Protein AF-0000000080301171 (afdb_homodimer)

Radius of gyration: 23.46 Å; Cα contacts (8 Å, |Δi|>4): 534; chains: 2; bounding box: 51×68×55 Å

Organism: Piscinibacter sakaiensis (NCBI:txid1547922)

pLDDT: mean 88.91, std 13.83, range [28.62, 98.81]

InterPro domains:
  IPR000524 Transcription regulator HTH, GntR [PF00392] (9-70)
  IPR000524 Transcription regulator HTH, GntR [PS50949] (6-73)
  IPR000524 Transcription regulator HTH, GntR [SM00345] (12-70)
  IPR000524 Transcription regulator HTH, GntR [cd07377] (7-71)
  IPR008920 Transcription regulator FadR/GntR, C-terminal [G3DSA:1.20.120.530] (74-222)
  IPR008920 Transcription regulator FadR/GntR, C-terminal [SSF48008] (76-217)
  IPR011711 GntR, C-terminal [PF07729] (80-209)
  IPR011711 GntR, C-terminal [SM00895] (80-210)
  IPR036388 Winged helix-like DNA-binding domain superfamily [G3DSA:1.10.10.10] (7-71)
  IPR036390 Winged helix DNA-binding domain superfamily [SSF46785] (4-74)

Solvent-accessible surface area (backbone atoms only — not comparable to full-atom values): 24210 Å² total; per-residue (Å²): 130,77,77,72,73,70,57,68,34,54,53,47,29,53,53,51,49,49,34,50,52,72,48,75,48,49,66,53,36,75,52,53,62,75,62,44,25,69,75,67,72,44,58,64,58,39,45,52,39,24,48,51,53,35,29,73,45,58,55,23,40,77,38,95,87,75,41,37,24,31,37,66,75,37,57,67,54,50,50,49,46,45,52,50,42,52,67,50,48,39,59,30,34,44,44,7,50,72,61,42,52,70,68,48,52,50,46,31,52,53,30,42,50,56,33,52,54,52,56,72,67,53,66,60,52,69,45,66,73,44,72,68,53,52,52,32,52,49,45,29,57,48,35,52,36,60,48,29,84,49,64,65,60,51,51,52,44,52,30,44,49,54,53,48,45,37,45,52,47,52,22,29,69,52,47,84,66,70,66,71,90,70,64,60,68,56,54,32,50,52,28,44,76,67,56,34,46,70,60,21,38,51,46,48,48,48,53,54,51,46,51,53,52,50,31,51,51,27,26,61,72,70,66,57,59,83,117,130,80,78,74,73,70,57,68,34,54,54,46,27,53,52,51,50,49,33,50,53,73,50,76,49,48,67,54,37,75,52,54,62,75,62,45,26,70,75,68,72,46,60,66,58,40,46,51,41,23,49,52,53,33,29,72,46,57,56,24,41,75,40,96,88,76,42,37,25,31,37,66,78,37,59,68,55,50,50,50,46,47,52,51,42,54,66,49,46,38,58,30,34,43,44,7,49,75,61,42,52,70,68,47,53,50,46,31,53,52,29,42,50,56,34,51,57,54,57,70,68,52,67,64,53,68,47,66,75,44,72,68,54,51,53,33,52,50,45,29,58,48,36,53,36,58,47,29,83,50,65,65,59,53,50,52,44,51,32,44,50,53,50,49,44,36,46,50,47,53,20,29,73,52,48,84,65,70,68,73,91,70,64,58,68,56,54,32,50,52,27,45,76,68,56,34,46,71,60,22,38,52,47,49,49,50,54,54,50,48,51,53,53,49,33,51,52,28,26,61,72,69,66,58,56,82,116

Structure (mmCIF, N/CA/C/O backbone):
data_AF-0000000080301171-model_v1
#
loop_
_entity.id
_entity.type
_entity.pdbx_description
1 polymer 'Transcriptional regulator, GntR family'
#
loop_
_atom_site.group_PDB
_atom_site.id
_atom_site.type_symbol
_atom_site.label_atom_id
_atom_site.label_alt_id
_atom_site.label_comp_id
_atom_site.label_asym_id
_atom_site.label_entity_id
_atom_site.label_seq_id
_atom_site.pdbx_PDB_ins_code
_atom_site.Cartn_x
_atom_site.Cartn_y
_atom_site.Cartn_z
_atom_site.occupancy
_atom_site.B_iso_or_equiv
_atom_site.auth_seq_id
_atom_site.auth_comp_id
_atom_site.auth_asym_id
_atom_site.auth_atom_id
_atom_site.pdbx_PDB_model_num
ATOM 1 N N . MET A 1 1 ? 23.609 -0.825 -29.547 1 28.62 1 MET A N 1
ATOM 2 C CA . MET A 1 1 ? 24.234 -0.741 -28.234 1 28.62 1 MET A CA 1
ATOM 3 C C . MET A 1 1 ? 23.453 -1.576 -27.219 1 28.62 1 MET A C 1
ATOM 5 O O . MET A 1 1 ? 22.219 -1.608 -27.234 1 28.62 1 MET A O 1
ATOM 9 N N . PRO A 1 2 ? 23.891 -2.633 -26.562 1 32.28 2 PRO A N 1
ATOM 10 C CA . PRO A 1 2 ? 23.109 -3.527 -25.703 1 32.28 2 PRO A CA 1
ATOM 11 C C . PRO A 1 2 ? 22.344 -2.781 -24.625 1 32.28 2 PRO A C 1
ATOM 13 O O . PRO A 1 2 ? 22.719 -1.669 -24.25 1 32.28 2 PRO A O 1
ATOM 16 N N . ASP A 1 3 ? 21.125 -3.01 -24.422 1 37.62 3 ASP A N 1
ATOM 17 C CA . ASP A 1 3 ? 20.281 -2.398 -23.391 1 37.62 3 ASP A CA 1
ATOM 18 C C . ASP A 1 3 ? 21.016 -2.352 -22.062 1 37.62 3 ASP A C 1
ATOM 20 O O . ASP A 1 3 ? 21.562 -3.361 -21.609 1 37.62 3 ASP A O 1
ATOM 24 N N . PRO A 1 4 ? 21.594 -1.276 -21.656 1 45.38 4 PRO A N 1
ATOM 25 C CA . PRO A 1 4 ? 22.438 -1.215 -20.453 1 45.38 4 PRO A CA 1
ATOM 26 C C . PRO A 1 4 ? 21.875 -2.059 -19.312 1 45.38 4 PRO A C 1
ATOM 28 O O . PRO A 1 4 ? 20.672 -2.301 -19.25 1 45.38 4 PRO A O 1
ATOM 31 N N . ALA A 1 5 ? 22.609 -2.932 -18.812 1 46.84 5 ALA A N 1
ATOM 32 C CA . ALA A 1 5 ? 22.328 -3.838 -17.703 1 46.84 5 ALA A CA 1
ATOM 33 C C . ALA A 1 5 ? 21.547 -3.129 -16.609 1 46.84 5 ALA A C 1
ATOM 35 O O . ALA A 1 5 ? 21.828 -1.97 -16.281 1 46.84 5 ALA A O 1
ATOM 36 N N . PRO A 1 6 ? 20.328 -3.625 -16.344 1 57.84 6 PRO A N 1
ATOM 37 C CA . PRO A 1 6 ? 19.625 -2.975 -15.242 1 57.84 6 PRO A CA 1
ATOM 38 C C . PRO A 1 6 ? 20.547 -2.645 -14.07 1 57.84 6 PRO A C 1
ATOM 40 O O . PRO A 1 6 ? 21.531 -3.348 -13.844 1 57.84 6 PRO A O 1
ATOM 43 N N . PRO A 1 7 ? 20.266 -1.512 -13.469 1 67.06 7 PRO A N 1
ATOM 44 C CA . PRO A 1 7 ? 21.031 -1.143 -12.281 1 67.06 7 PRO A CA 1
ATOM 45 C C . PRO A 1 7 ? 21.156 -2.285 -11.281 1 67.06 7 PRO A C 1
ATOM 47 O O . PRO A 1 7 ? 20.266 -3.145 -11.203 1 67.06 7 PRO A O 1
ATOM 50 N N . LEU A 1 8 ? 22.266 -2.613 -10.844 1 78.44 8 LEU A N 1
ATOM 51 C CA . LEU A 1 8 ? 22.625 -3.652 -9.883 1 78.44 8 LEU A CA 1
ATOM 52 C C . LEU A 1 8 ? 21.531 -3.838 -8.852 1 78.44 8 LEU A C 1
ATOM 54 O O . LEU A 1 8 ? 21.234 -4.965 -8.438 1 78.44 8 LEU A O 1
ATOM 58 N N . VAL A 1 9 ? 20.797 -2.824 -8.555 1 81.19 9 VAL A N 1
ATOM 59 C CA . VAL A 1 9 ? 19.734 -2.873 -7.566 1 81.19 9 VAL A CA 1
ATOM 60 C C . VAL A 1 9 ? 18.562 -3.682 -8.117 1 81.19 9 VAL A C 1
ATOM 62 O O . VAL A 1 9 ? 17.969 -4.488 -7.402 1 81.19 9 VAL A O 1
ATOM 65 N N . ASP A 1 10 ? 18.328 -3.525 -9.367 1 85.38 10 ASP A N 1
ATOM 66 C CA . ASP A 1 10 ? 17.203 -4.223 -9.977 1 85.38 10 ASP A CA 1
ATOM 67 C C . ASP A 1 10 ? 17.469 -5.723 -10.07 1 85.38 10 ASP A C 1
ATOM 69 O O . ASP A 1 10 ? 16.578 -6.539 -9.852 1 85.38 10 ASP A O 1
ATOM 73 N N . GLN A 1 11 ? 18.625 -6.039 -10.336 1 87.25 11 GLN A N 1
ATOM 74 C CA . GLN A 1 11 ? 19 -7.449 -10.398 1 87.25 11 GLN A CA 1
ATOM 75 C C . GLN A 1 11 ? 18.922 -8.109 -9.023 1 87.25 11 GLN A C 1
ATOM 77 O O . GLN A 1 11 ? 18.344 -9.195 -8.891 1 87.25 11 GLN A O 1
ATOM 82 N N . ALA A 1 12 ? 19.516 -7.434 -8.086 1 90.12 12 ALA A N 1
ATOM 83 C CA . ALA A 1 12 ? 19.453 -7.945 -6.715 1 90.12 12 ALA A CA 1
ATOM 84 C C . ALA A 1 12 ? 18 -8.086 -6.254 1 90.12 12 ALA A C 1
ATOM 86 O O . ALA A 1 12 ? 17.641 -9.102 -5.656 1 90.12 12 ALA A O 1
ATOM 87 N N . PHE A 1 13 ? 17.234 -7.094 -6.625 1 91.88 13 PHE A N 1
ATOM 88 C CA . PHE A 1 13 ? 15.828 -7.094 -6.238 1 91.88 13 PHE A CA 1
ATOM 89 C C . PHE A 1 13 ? 15.094 -8.281 -6.859 1 91.88 13 PHE A C 1
ATOM 91 O O . PHE A 1 13 ? 14.414 -9.031 -6.16 1 91.88 13 PHE A O 1
ATOM 98 N N . GLN A 1 14 ? 15.289 -8.469 -8.109 1 92.5 14 GLN A N 1
ATOM 99 C CA . GLN A 1 14 ? 14.578 -9.531 -8.828 1 92.5 14 GLN A CA 1
ATOM 100 C C . GLN A 1 14 ? 14.977 -10.906 -8.305 1 92.5 14 GLN A C 1
ATOM 102 O O . GLN A 1 14 ? 14.125 -11.766 -8.102 1 92.5 14 GLN A O 1
ATOM 107 N N . ARG A 1 15 ? 16.188 -11.117 -8.062 1 93.19 15 ARG A N 1
ATOM 108 C CA . ARG A 1 15 ? 16.672 -12.414 -7.586 1 93.19 15 ARG A CA 1
ATOM 109 C C . ARG A 1 15 ? 16.219 -12.68 -6.156 1 93.19 15 ARG A C 1
ATOM 111 O O . ARG A 1 15 ? 15.742 -13.773 -5.844 1 93.19 15 ARG A O 1
ATOM 118 N N . LEU A 1 16 ? 16.359 -11.656 -5.312 1 94.31 16 LEU A N 1
ATOM 119 C CA . LEU A 1 16 ? 15.914 -11.773 -3.926 1 94.31 16 LEU A CA 1
ATOM 120 C C . LEU A 1 16 ? 14.414 -12.039 -3.857 1 94.31 16 LEU A C 1
ATOM 122 O O . LEU A 1 16 ? 13.969 -12.906 -3.1 1 94.31 16 LEU A O 1
ATOM 126 N N . ARG A 1 17 ? 13.727 -11.305 -4.629 1 94.44 17 ARG A N 1
ATOM 127 C CA . ARG A 1 17 ? 12.281 -11.469 -4.684 1 94.44 17 ARG A CA 1
ATOM 128 C C . ARG A 1 17 ? 11.906 -12.891 -5.082 1 94.44 17 ARG A C 1
ATOM 130 O O . ARG A 1 17 ? 11.055 -13.516 -4.445 1 94.44 17 ARG A O 1
ATOM 137 N N . HIS A 1 18 ? 12.531 -13.359 -6.117 1 92.69 18 HIS A N 1
ATOM 138 C CA . HIS A 1 18 ? 12.305 -14.719 -6.578 1 92.69 18 HIS A CA 1
ATOM 139 C C . HIS A 1 18 ? 12.594 -15.734 -5.473 1 92.69 18 HIS A C 1
ATOM 141 O O . HIS A 1 18 ? 11.789 -16.625 -5.219 1 92.69 18 HIS A O 1
ATOM 147 N N . ASP A 1 19 ? 13.68 -15.562 -4.793 1 93.25 19 ASP A N 1
ATOM 148 C CA . ASP A 1 19 ? 14.102 -16.5 -3.77 1 93.25 19 ASP A CA 1
ATOM 149 C C . ASP A 1 19 ? 13.148 -16.484 -2.576 1 93.25 19 ASP A C 1
ATOM 151 O O . ASP A 1 19 ? 12.867 -17.531 -1.977 1 93.25 19 ASP A O 1
ATOM 155 N N . VAL A 1 20 ? 12.617 -15.328 -2.268 1 93.38 20 VAL A N 1
ATOM 156 C CA . VAL A 1 20 ? 11.664 -15.203 -1.166 1 93.38 20 VAL A CA 1
ATOM 157 C C . VAL A 1 20 ? 10.328 -15.82 -1.568 1 93.38 20 VAL A C 1
ATOM 159 O O . VAL A 1 20 ? 9.742 -16.594 -0.805 1 93.38 20 VAL A O 1
ATOM 162 N N . LEU A 1 21 ? 9.914 -15.633 -2.797 1 91.69 21 LEU A N 1
ATOM 163 C CA . LEU A 1 21 ? 8.625 -16.109 -3.285 1 91.69 21 LEU A CA 1
ATOM 164 C C . LEU A 1 21 ? 8.617 -17.625 -3.422 1 91.69 21 LEU A C 1
ATOM 166 O O . LEU A 1 21 ? 7.602 -18.266 -3.166 1 91.69 21 LEU A O 1
ATOM 170 N N . THR A 1 22 ? 9.75 -18.156 -3.787 1 88.88 22 THR A N 1
ATOM 171 C CA . THR A 1 22 ? 9.82 -19.594 -4.066 1 88.88 22 THR A CA 1
ATOM 172 C C . THR A 1 22 ? 10.172 -20.375 -2.803 1 88.88 22 THR A C 1
ATOM 174 O O . THR A 1 22 ? 10.195 -21.609 -2.814 1 88.88 22 THR A O 1
ATOM 177 N N . GLY A 1 23 ? 10.562 -19.688 -1.728 1 88.62 23 GLY A N 1
ATOM 178 C CA . GLY A 1 23 ? 10.797 -20.344 -0.45 1 88.62 23 GLY A CA 1
ATOM 179 C C . GLY A 1 23 ? 12.25 -20.734 -0.24 1 88.62 23 GLY A C 1
ATOM 180 O O . GLY A 1 23 ? 12.57 -21.5 0.675 1 88.62 23 GLY A O 1
ATOM 181 N N . ARG A 1 24 ? 13.094 -20.234 -1.118 1 90.06 24 ARG A N 1
ATOM 182 C CA . ARG A 1 24 ? 14.516 -20.5 -0.889 1 90.06 24 ARG A CA 1
ATOM 183 C C . ARG A 1 24 ? 14.953 -19.938 0.461 1 90.06 24 ARG A C 1
ATOM 185 O O . ARG A 1 24 ? 15.82 -20.531 1.123 1 90.06 24 ARG A O 1
ATOM 192 N N . HIS A 1 25 ? 14.469 -18.781 0.826 1 93.56 25 HIS A N 1
ATOM 193 C CA . HIS A 1 25 ? 14.586 -18.25 2.182 1 93.56 25 HIS A CA 1
ATOM 194 C C . HIS A 1 25 ? 13.344 -18.562 3.006 1 93.56 25 HIS A C 1
ATOM 196 O O . HIS A 1 25 ? 12.234 -18.188 2.627 1 93.56 25 HIS A O 1
ATOM 202 N N . ALA A 1 26 ? 13.508 -19.234 4.094 1 91.81 26 ALA A N 1
ATOM 203 C CA . ALA A 1 26 ? 12.383 -19.719 4.895 1 91.81 26 ALA A CA 1
ATOM 204 C C . ALA A 1 26 ? 11.609 -18.547 5.512 1 91.81 26 ALA A C 1
ATOM 206 O O . ALA A 1 26 ? 12.203 -17.531 5.883 1 91.81 26 ALA A O 1
ATOM 207 N N . PRO A 1 27 ? 10.32 -18.766 5.672 1 92.56 27 PRO A N 1
ATOM 208 C CA . PRO A 1 27 ? 9.547 -17.75 6.375 1 92.56 27 PRO A CA 1
ATOM 209 C C . PRO A 1 27 ? 10.109 -17.422 7.758 1 92.56 27 PRO A C 1
ATOM 211 O O . PRO A 1 27 ? 10.461 -18.344 8.516 1 92.56 27 PRO A O 1
ATOM 214 N N . GLY A 1 28 ? 10.281 -16.172 8.016 1 92.75 28 GLY A N 1
ATOM 215 C CA . GLY A 1 28 ? 10.742 -15.727 9.32 1 92.75 28 GLY A CA 1
ATOM 216 C C . GLY A 1 28 ? 12.258 -15.703 9.438 1 92.75 28 GLY A C 1
ATOM 217 O O . GLY A 1 28 ? 12.805 -15.156 10.398 1 92.75 28 GLY A O 1
ATOM 218 N N . SER A 1 29 ? 12.984 -16.234 8.469 1 94.06 29 SER A N 1
ATOM 219 C CA . SER A 1 29 ? 14.438 -16.328 8.555 1 94.06 29 SER A CA 1
ATOM 220 C C . SER A 1 29 ? 15.094 -14.961 8.398 1 94.06 29 SER A C 1
ATOM 222 O O . SER A 1 29 ? 14.578 -14.102 7.684 1 94.06 29 SER A O 1
ATOM 224 N N . LYS A 1 30 ? 16.219 -14.812 9.008 1 94.62 30 LYS A N 1
ATOM 225 C CA . LYS A 1 30 ? 16.984 -13.578 8.922 1 94.62 30 LYS A CA 1
ATOM 226 C C . LYS A 1 30 ? 17.703 -13.469 7.578 1 94.62 30 LYS A C 1
ATOM 228 O O . LYS A 1 30 ? 18.25 -14.453 7.086 1 94.62 30 LYS A O 1
ATOM 233 N N . LEU A 1 31 ? 17.609 -12.312 7.004 1 95.38 31 LEU A N 1
ATOM 234 C CA . LEU A 1 31 ? 18.359 -12 5.793 1 95.38 31 LEU A CA 1
ATOM 235 C C . LEU A 1 31 ? 19.562 -11.117 6.113 1 95.38 31 LEU A C 1
ATOM 237 O O . LEU A 1 31 ? 19.469 -9.891 6.035 1 95.38 31 LEU A O 1
ATOM 241 N N . LYS A 1 32 ? 20.688 -11.773 6.465 1 93.38 32 LYS A N 1
ATOM 242 C CA . LYS A 1 32 ? 21.906 -11.047 6.816 1 93.38 32 LYS A CA 1
ATOM 243 C C . LYS A 1 32 ? 22.578 -10.469 5.574 1 93.38 32 LYS A C 1
ATOM 245 O O . LYS A 1 32 ? 23.016 -11.219 4.691 1 93.38 32 LYS A O 1
ATOM 250 N N . VAL A 1 33 ? 22.688 -9.211 5.547 1 91.06 33 VAL A N 1
ATOM 251 C CA . VAL A 1 33 ? 23.188 -8.508 4.367 1 91.06 33 VAL A CA 1
ATOM 252 C C . VAL A 1 33 ? 24.562 -9.031 4 1 91.06 33 VAL A C 1
ATOM 254 O O . VAL A 1 33 ? 24.875 -9.234 2.822 1 91.06 33 VAL A O 1
ATOM 257 N N . ASP A 1 34 ? 25.391 -9.297 4.977 1 91.38 34 ASP A N 1
ATOM 258 C CA . ASP A 1 34 ? 26.75 -9.781 4.73 1 91.38 34 ASP A CA 1
ATOM 259 C C . ASP A 1 34 ? 26.719 -11.125 4.012 1 91.38 34 ASP A C 1
ATOM 261 O O . ASP A 1 34 ? 27.484 -11.344 3.068 1 91.38 34 ASP A O 1
ATOM 265 N N . GLU A 1 35 ? 25.906 -11.992 4.395 1 93.12 35 GLU A N 1
ATOM 266 C CA . GLU A 1 35 ? 25.781 -13.305 3.77 1 93.12 35 GLU A CA 1
ATOM 267 C C . GLU A 1 35 ? 25.188 -13.188 2.367 1 93.12 35 GLU A C 1
ATOM 269 O O . GLU A 1 35 ? 25.547 -13.953 1.469 1 93.12 35 GLU A O 1
ATOM 274 N N . LEU A 1 36 ? 24.297 -12.289 2.221 1 94.19 36 LEU A N 1
ATOM 275 C CA . LEU A 1 36 ? 23.625 -12.117 0.939 1 94.19 36 LEU A CA 1
ATOM 276 C C . LEU A 1 36 ? 24.578 -11.555 -0.108 1 94.19 36 LEU A C 1
ATOM 278 O O . LEU A 1 36 ? 24.406 -11.805 -1.305 1 94.19 36 LEU A O 1
ATOM 282 N N . GLN A 1 37 ? 25.5 -10.797 0.379 1 93.06 37 GLN A N 1
ATOM 283 C CA . GLN A 1 37 ? 26.484 -10.266 -0.55 1 93.06 37 GLN A CA 1
ATOM 284 C C . GLN A 1 37 ? 27.188 -11.398 -1.3 1 93.06 37 GLN A C 1
ATOM 286 O O . GLN A 1 37 ? 27.406 -11.305 -2.512 1 93.06 37 GLN A O 1
ATOM 291 N N . ASP A 1 38 ? 27.516 -12.398 -0.604 1 91.31 38 ASP A N 1
ATOM 292 C CA . ASP A 1 38 ? 28.172 -13.555 -1.201 1 91.31 38 ASP A CA 1
ATOM 293 C C . ASP A 1 38 ? 27.234 -14.297 -2.145 1 91.31 38 ASP A C 1
ATOM 295 O O . ASP A 1 38 ? 27.609 -14.664 -3.26 1 91.31 38 ASP A O 1
ATOM 299 N N . THR A 1 39 ? 26.094 -14.383 -1.767 1 90.06 39 THR A N 1
ATOM 300 C CA . THR A 1 39 ? 25.109 -15.164 -2.498 1 90.06 39 THR A CA 1
ATOM 301 C C . THR A 1 39 ? 24.719 -14.477 -3.801 1 90.06 39 THR A C 1
ATOM 303 O O . THR A 1 39 ? 24.547 -15.125 -4.832 1 90.06 39 THR A O 1
ATOM 306 N N . TYR A 1 40 ? 24.625 -13.141 -3.74 1 91.69 40 TYR A N 1
ATOM 307 C CA . TYR A 1 40 ? 24.047 -12.438 -4.883 1 91.69 40 TYR A CA 1
ATOM 308 C C . TYR A 1 40 ? 25.109 -11.641 -5.621 1 91.69 40 TYR A C 1
ATOM 310 O O . TYR A 1 40 ? 24.844 -11.055 -6.672 1 91.69 40 TYR A O 1
ATOM 318 N N . GLY A 1 41 ? 26.234 -11.508 -5.086 1 89.38 41 GLY A N 1
ATOM 319 C CA . GLY A 1 41 ? 27.344 -10.867 -5.77 1 89.38 41 GLY A CA 1
ATOM 320 C C . GLY A 1 41 ? 27.188 -9.359 -5.891 1 89.38 41 GLY A C 1
ATOM 321 O O . GLY A 1 41 ? 27.484 -8.781 -6.938 1 89.38 41 GLY A O 1
ATOM 322 N N . CYS A 1 42 ? 26.594 -8.805 -4.926 1 87.88 42 CYS A N 1
ATOM 323 C CA . CYS A 1 42 ? 26.375 -7.363 -4.922 1 87.88 42 CYS A CA 1
ATOM 324 C C . CYS A 1 42 ? 26.766 -6.758 -3.58 1 87.88 42 CYS A C 1
ATOM 326 O O . CYS A 1 42 ? 26.797 -7.453 -2.564 1 87.88 42 CYS A O 1
ATOM 328 N N . SER A 1 43 ? 27.094 -5.492 -3.646 1 87.06 43 SER A N 1
ATOM 329 C CA . SER A 1 43 ? 27.5 -4.793 -2.434 1 87.06 43 SER A CA 1
ATOM 330 C C . SER A 1 43 ? 26.312 -4.543 -1.511 1 87.06 43 SER A C 1
ATOM 332 O O . SER A 1 43 ? 25.172 -4.828 -1.87 1 87.06 43 SER A O 1
ATOM 334 N N . SER A 1 44 ? 26.625 -4.02 -0.321 1 86.25 44 SER A N 1
ATOM 335 C CA . SER A 1 44 ? 25.625 -3.818 0.725 1 86.25 44 SER A CA 1
ATOM 336 C C . SER A 1 44 ? 24.578 -2.797 0.298 1 86.25 44 SER A C 1
ATOM 338 O O . SER A 1 44 ? 23.391 -2.959 0.589 1 86.25 44 SER A O 1
ATOM 340 N N . SER A 1 45 ? 24.922 -1.857 -0.423 1 84 45 SER A N 1
ATOM 341 C CA . SER A 1 45 ? 24.031 -0.751 -0.729 1 84 45 SER A CA 1
ATOM 342 C C . SER A 1 45 ? 22.891 -1.198 -1.649 1 84 45 SER A C 1
ATOM 344 O O . SER A 1 45 ? 21.719 -1.023 -1.326 1 84 45 SER A O 1
ATOM 346 N N . PRO A 1 46 ? 23.203 -1.814 -2.754 1 86.44 46 PRO A N 1
ATOM 347 C CA . PRO A 1 46 ? 22.109 -2.297 -3.609 1 86.44 46 PRO A CA 1
ATOM 348 C C . PRO A 1 46 ? 21.25 -3.363 -2.93 1 86.44 46 PRO A C 1
ATOM 350 O O . PRO A 1 46 ? 20.047 -3.426 -3.158 1 86.44 46 PRO A O 1
ATOM 353 N N . LEU A 1 47 ? 21.875 -4.129 -2.121 1 90.06 47 LEU A N 1
ATOM 354 C CA . LEU A 1 47 ? 21.125 -5.172 -1.419 1 90.06 47 LEU A CA 1
ATOM 355 C C . LEU A 1 47 ? 20.156 -4.566 -0.416 1 90.06 47 LEU A C 1
ATOM 357 O O . LEU A 1 47 ? 19 -5 -0.323 1 90.06 47 LEU A O 1
ATOM 361 N N . ARG A 1 48 ? 20.609 -3.596 0.281 1 86.38 48 ARG A N 1
ATOM 362 C CA . ARG A 1 48 ? 19.734 -2.932 1.251 1 86.38 48 ARG A CA 1
ATOM 363 C C . ARG A 1 48 ? 18.578 -2.23 0.557 1 86.38 48 ARG A C 1
ATOM 365 O O . ARG A 1 48 ? 17.453 -2.246 1.055 1 86.38 48 ARG A O 1
ATOM 372 N N . GLU A 1 49 ? 18.859 -1.686 -0.542 1 86.31 49 GLU A N 1
ATOM 373 C CA . GLU A 1 49 ? 17.797 -1.055 -1.309 1 86.31 49 GLU A CA 1
ATOM 374 C C . GLU A 1 49 ? 16.781 -2.088 -1.797 1 86.31 49 GLU A C 1
ATOM 376 O O . GLU A 1 49 ? 15.57 -1.864 -1.721 1 86.31 49 GLU A O 1
ATOM 381 N N . ALA A 1 50 ? 17.297 -3.166 -2.26 1 90.38 50 ALA A N 1
ATOM 382 C CA . ALA A 1 50 ? 16.438 -4.246 -2.719 1 90.38 50 ALA A CA 1
ATOM 383 C C . ALA A 1 50 ? 15.57 -4.781 -1.579 1 90.38 50 ALA A C 1
ATOM 385 O O . ALA A 1 50 ? 14.367 -5.004 -1.753 1 90.38 50 ALA A O 1
ATOM 386 N N . LEU A 1 51 ? 16.203 -4.938 -0.454 1 91.94 51 LEU A N 1
ATOM 387 C CA . LEU A 1 51 ? 15.492 -5.445 0.718 1 91.94 51 LEU A CA 1
ATOM 388 C C . LEU A 1 51 ? 14.445 -4.445 1.194 1 91.94 51 LEU A C 1
ATOM 390 O O . LEU A 1 51 ? 13.359 -4.836 1.622 1 91.94 51 LEU A O 1
ATOM 394 N N . SER A 1 52 ? 14.734 -3.227 1.083 1 87.19 52 SER A N 1
ATOM 395 C CA . SER A 1 52 ? 13.781 -2.184 1.435 1 87.19 52 SER A CA 1
ATOM 396 C C . SER A 1 52 ? 12.57 -2.215 0.511 1 87.19 52 SER A C 1
ATOM 398 O O . SER A 1 52 ? 11.43 -2.086 0.969 1 87.19 52 SER A O 1
ATOM 400 N N . ARG A 1 53 ? 12.789 -2.414 -0.71 1 88.56 53 ARG A N 1
ATOM 401 C CA . ARG A 1 53 ? 11.703 -2.52 -1.673 1 88.56 53 ARG A CA 1
ATOM 402 C C . ARG A 1 53 ? 10.836 -3.742 -1.386 1 88.56 53 ARG A C 1
ATOM 404 O O . ARG A 1 53 ? 9.609 -3.67 -1.451 1 88.56 53 ARG A O 1
ATOM 411 N N . LEU A 1 54 ? 11.477 -4.809 -1.034 1 93.19 54 LEU A N 1
ATOM 412 C CA . LEU A 1 54 ? 10.75 -6.035 -0.721 1 93.19 54 LEU A CA 1
ATOM 413 C C . LEU A 1 54 ? 9.922 -5.863 0.546 1 93.19 54 LEU A C 1
ATOM 415 O O . LEU A 1 54 ? 8.859 -6.473 0.683 1 93.19 54 LEU A O 1
ATOM 419 N N . SER A 1 55 ? 10.453 -5.082 1.463 1 90.88 55 SER A N 1
ATOM 420 C CA . SER A 1 55 ? 9.703 -4.789 2.68 1 90.88 55 SER A CA 1
ATOM 421 C C . SER A 1 55 ? 8.414 -4.031 2.365 1 90.88 55 SER A C 1
ATOM 423 O O . SER A 1 55 ? 7.371 -4.297 2.963 1 90.88 55 SER A O 1
ATOM 425 N N . GLN A 1 56 ? 8.469 -3.297 1.41 1 86 56 GLN A N 1
ATOM 426 C CA . GLN A 1 56 ? 7.305 -2.533 0.989 1 86 56 GLN A CA 1
ATOM 427 C C . GLN A 1 56 ? 6.273 -3.432 0.308 1 86 56 GLN A C 1
ATOM 429 O O . GLN A 1 56 ? 5.07 -3.186 0.401 1 86 56 GLN A O 1
ATOM 434 N N . GLU A 1 57 ? 6.789 -4.398 -0.29 1 91.06 57 GLU A N 1
ATOM 435 C CA . GLU A 1 57 ? 5.898 -5.344 -0.961 1 91.06 57 GLU A CA 1
ATOM 436 C C . GLU A 1 57 ? 5.32 -6.352 0.024 1 91.06 57 GLU A C 1
ATOM 438 O O . GLU A 1 57 ? 4.477 -7.172 -0.344 1 91.06 57 GLU A O 1
ATOM 443 N N . GLY A 1 58 ? 5.859 -6.301 1.29 1 92.81 58 GLY A N 1
ATOM 444 C CA . GLY A 1 58 ? 5.328 -7.176 2.322 1 92.81 58 GLY A CA 1
ATOM 445 C C . GLY A 1 58 ? 5.965 -8.555 2.324 1 92.81 58 GLY A C 1
ATOM 446 O O . GLY A 1 58 ? 5.512 -9.453 3.037 1 92.81 58 GLY A O 1
ATOM 447 N N . LEU A 1 59 ? 7.008 -8.719 1.515 1 95.75 59 LEU A N 1
ATOM 448 C CA . LEU A 1 59 ? 7.664 -10.016 1.405 1 95.75 59 LEU A CA 1
ATOM 449 C C . LEU A 1 59 ? 8.781 -10.148 2.438 1 95.75 59 LEU A C 1
ATOM 451 O O . LEU A 1 59 ? 9.195 -11.258 2.764 1 95.75 59 LEU A O 1
ATOM 455 N N . VAL A 1 60 ? 9.258 -8.953 2.879 1 94.75 60 VAL A N 1
ATOM 456 C CA . VAL A 1 60 ? 10.312 -8.836 3.881 1 94.75 60 VAL A CA 1
ATOM 457 C C . VAL A 1 60 ? 9.883 -7.859 4.973 1 94.75 60 VAL A C 1
ATOM 459 O O . VAL A 1 60 ? 9.094 -6.949 4.723 1 94.75 60 VAL A O 1
ATOM 462 N N . ARG A 1 61 ? 10.305 -8.125 6.137 1 92.12 61 ARG A N 1
ATOM 463 C CA . ARG A 1 61 ? 10.133 -7.176 7.234 1 92.12 61 ARG A CA 1
ATOM 464 C C . ARG A 1 61 ? 11.453 -6.512 7.598 1 92.12 61 ARG A C 1
ATOM 466 O O . ARG A 1 61 ? 12.484 -7.18 7.684 1 92.12 61 ARG A O 1
ATOM 473 N N . ALA A 1 62 ? 11.359 -5.203 7.684 1 87.38 62 ALA A N 1
ATOM 474 C CA . ALA A 1 62 ? 12.539 -4.434 8.078 1 87.38 62 ALA A CA 1
ATOM 475 C C . ALA A 1 62 ? 12.406 -3.924 9.508 1 87.38 62 ALA A C 1
ATOM 477 O O . ALA A 1 62 ? 11.336 -3.445 9.906 1 87.38 62 ALA A O 1
ATOM 478 N N . ASP A 1 63 ? 13.359 -4.238 10.336 1 79.31 63 ASP A N 1
ATOM 479 C CA . ASP A 1 63 ? 13.438 -3.723 11.695 1 79.31 63 ASP A CA 1
ATOM 480 C C . ASP A 1 63 ? 14.75 -2.977 11.93 1 79.31 63 ASP A C 1
ATOM 482 O O . ASP A 1 63 ? 15.82 -3.467 11.562 1 79.31 63 ASP A O 1
ATOM 486 N N . GLU A 1 64 ? 14.648 -1.863 12.484 1 68.44 64 GLU A N 1
ATOM 487 C CA . GLU A 1 64 ? 15.82 -1.025 12.727 1 68.44 64 GLU A CA 1
ATOM 488 C C . GLU A 1 64 ? 16.859 -1.761 13.555 1 68.44 64 GLU A C 1
ATOM 490 O O . GLU A 1 64 ? 18.062 -1.633 13.312 1 68.44 64 GLU A O 1
ATOM 495 N N . ARG A 1 65 ? 16.469 -2.535 14.422 1 67.62 65 ARG A N 1
ATOM 496 C CA . ARG A 1 65 ? 17.391 -3.174 15.352 1 67.62 65 ARG A CA 1
ATOM 497 C C . ARG A 1 65 ? 17.719 -4.594 14.906 1 67.62 65 ARG A C 1
ATOM 499 O O . ARG A 1 65 ? 18.828 -5.086 15.148 1 67.62 65 ARG A O 1
ATOM 506 N N . ARG A 1 66 ? 16.828 -5.156 14.117 1 74.88 66 ARG A N 1
ATOM 507 C CA . ARG A 1 66 ? 16.953 -6.59 13.867 1 74.88 66 ARG A CA 1
ATOM 508 C C . ARG A 1 66 ? 17.297 -6.863 12.406 1 74.88 66 ARG A C 1
ATOM 510 O O . ARG A 1 66 ? 17.578 -8 12.031 1 74.88 66 ARG A O 1
ATOM 517 N N . GLY A 1 67 ? 17.281 -5.801 11.633 1 87.19 67 GLY A N 1
ATOM 518 C CA . GLY A 1 67 ? 17.609 -6.008 10.227 1 87.19 67 GLY A CA 1
ATOM 519 C C . GLY A 1 67 ? 16.438 -6.492 9.406 1 87.19 67 GLY A C 1
ATOM 520 O O . GLY A 1 67 ? 15.305 -6.035 9.609 1 87.19 67 GLY A O 1
ATOM 521 N N . PHE A 1 68 ? 16.75 -7.352 8.367 1 93.75 68 PHE A N 1
ATOM 522 C CA . PHE A 1 68 ? 15.734 -7.824 7.434 1 93.75 68 PHE A CA 1
ATOM 523 C C . PHE A 1 68 ? 15.414 -9.289 7.68 1 93.75 68 PHE A C 1
ATOM 525 O O . PHE A 1 68 ? 16.312 -10.094 7.941 1 93.75 68 PHE A O 1
ATOM 532 N N . ARG A 1 69 ? 14.148 -9.633 7.66 1 96.06 69 ARG A N 1
ATOM 533 C CA . ARG A 1 69 ? 13.672 -11.008 7.762 1 96.06 69 ARG A CA 1
ATOM 534 C C . ARG A 1 69 ? 12.602 -11.297 6.715 1 96.06 69 ARG A C 1
ATOM 536 O O . ARG A 1 69 ? 11.82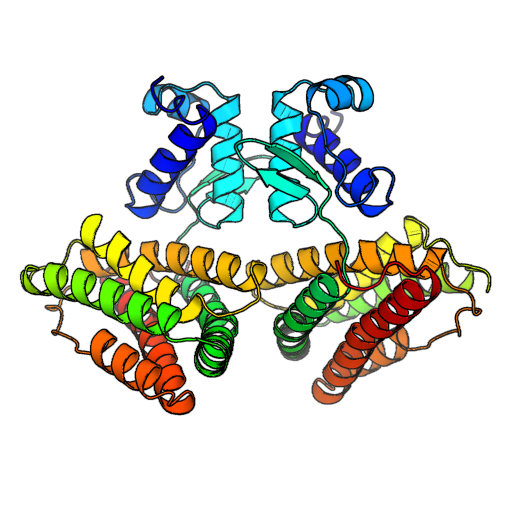8 -10.406 6.348 1 96.06 69 ARG A O 1
ATOM 543 N N . VAL A 1 70 ? 12.617 -12.484 6.293 1 96.25 70 VAL A N 1
ATOM 544 C CA . VAL A 1 70 ? 11.484 -12.883 5.461 1 96.25 70 VAL A CA 1
ATOM 545 C C . VAL A 1 70 ? 10.195 -12.805 6.266 1 96.25 70 VAL A C 1
ATOM 547 O O . VAL A 1 70 ? 10.156 -13.203 7.43 1 96.25 70 VAL A O 1
ATOM 550 N N . ALA A 1 71 ? 9.164 -12.32 5.652 1 95.31 71 ALA A N 1
ATOM 551 C CA . ALA A 1 71 ? 7.879 -12.258 6.344 1 95.31 71 ALA A CA 1
ATOM 552 C C . ALA A 1 71 ? 7.43 -13.641 6.797 1 95.31 71 ALA A C 1
ATOM 554 O O . ALA A 1 71 ? 7.523 -14.609 6.039 1 95.31 71 ALA A O 1
ATOM 555 N N . ALA A 1 72 ? 6.949 -13.75 8 1 94.06 72 ALA A N 1
ATOM 556 C CA . ALA A 1 72 ? 6.449 -15.031 8.508 1 94.06 72 ALA A CA 1
ATOM 557 C C . ALA A 1 72 ? 5.137 -15.414 7.836 1 94.06 72 ALA A C 1
ATOM 559 O O . ALA A 1 72 ? 4.488 -14.578 7.199 1 94.06 72 ALA A O 1
ATOM 560 N N . MET A 1 73 ? 4.801 -16.656 7.945 1 94.5 73 MET A N 1
ATOM 561 C CA . MET A 1 73 ? 3.543 -17.156 7.398 1 94.5 73 MET A CA 1
ATOM 562 C C . MET A 1 73 ? 2.633 -17.672 8.508 1 94.5 73 MET A C 1
ATOM 564 O O . MET A 1 73 ? 3.08 -18.391 9.398 1 94.5 73 MET A O 1
ATOM 568 N N . SER A 1 74 ? 1.475 -17.219 8.539 1 95.12 74 SER A N 1
ATOM 569 C CA . SER A 1 74 ? 0.456 -17.688 9.477 1 95.12 74 SER A CA 1
ATOM 570 C C . SER A 1 74 ? -0.935 -17.625 8.852 1 95.12 74 SER A C 1
ATOM 572 O O . SER A 1 74 ? -1.155 -16.891 7.887 1 95.12 74 SER A O 1
ATOM 574 N N . ALA A 1 75 ? -1.859 -18.391 9.383 1 95.38 75 ALA A N 1
ATOM 575 C CA . ALA A 1 75 ? -3.242 -18.344 8.914 1 95.38 75 ALA A CA 1
ATOM 576 C C . ALA A 1 75 ? -3.846 -16.969 9.109 1 95.38 75 ALA A C 1
ATOM 578 O O . ALA A 1 75 ? -4.609 -16.484 8.266 1 95.38 75 ALA A O 1
ATOM 579 N N . GLU A 1 76 ? -3.479 -16.328 10.195 1 96.06 76 GLU A N 1
ATOM 580 C CA . GLU A 1 76 ? -3.973 -14.992 10.492 1 96.06 76 GLU A CA 1
ATOM 581 C C . GLU A 1 76 ? -3.496 -13.984 9.453 1 96.06 76 GLU A C 1
ATOM 583 O O . GLU A 1 76 ? -4.266 -13.125 9.016 1 96.06 76 GLU A O 1
ATOM 588 N N . ASP A 1 77 ? -2.289 -14.164 9.117 1 96.88 77 ASP A N 1
ATOM 589 C CA . ASP A 1 77 ? -1.74 -13.273 8.094 1 96.88 77 ASP A CA 1
ATOM 590 C C . ASP A 1 77 ? -2.441 -13.469 6.754 1 96.88 77 ASP A C 1
ATOM 592 O O . ASP A 1 77 ? -2.803 -12.5 6.09 1 96.88 77 ASP A O 1
ATOM 596 N N . LEU A 1 78 ? -2.67 -14.688 6.344 1 97.81 78 LEU A N 1
ATOM 597 C CA . LEU A 1 78 ? -3.346 -14.945 5.078 1 97.81 78 LEU A CA 1
ATOM 598 C C . LEU A 1 78 ? -4.789 -14.453 5.121 1 97.81 78 LEU A C 1
ATOM 600 O O . LEU A 1 78 ? -5.316 -13.977 4.113 1 97.81 78 LEU A O 1
ATOM 604 N N . ARG A 1 79 ? -5.434 -14.57 6.281 1 98.06 79 ARG A N 1
ATOM 605 C CA . ARG A 1 79 ? -6.785 -14.039 6.414 1 98.06 79 ARG A CA 1
ATOM 606 C C . ARG A 1 79 ? -6.801 -12.531 6.176 1 98.06 79 ARG A C 1
ATOM 608 O O . ARG A 1 79 ? -7.711 -12.008 5.527 1 98.06 79 ARG A O 1
ATOM 615 N N . ASP A 1 80 ? -5.82 -11.875 6.676 1 98.12 80 ASP A N 1
ATOM 616 C CA . ASP A 1 80 ? -5.699 -10.438 6.453 1 98.12 80 ASP A CA 1
ATOM 617 C C . ASP A 1 80 ? -5.469 -10.133 4.977 1 98.12 80 ASP A C 1
ATOM 619 O O . ASP A 1 80 ? -6.125 -9.258 4.41 1 98.12 80 ASP A O 1
ATOM 623 N N . ILE A 1 81 ? -4.559 -10.836 4.332 1 98.44 81 ILE A N 1
ATOM 624 C CA . ILE A 1 81 ? -4.285 -10.688 2.908 1 98.44 81 ILE A CA 1
ATOM 625 C C . ILE A 1 81 ? -5.562 -10.922 2.107 1 98.44 81 ILE A C 1
ATOM 627 O O . ILE A 1 81 ? -5.883 -10.148 1.196 1 98.44 81 ILE A O 1
ATOM 631 N N . THR A 1 82 ? -6.285 -11.945 2.494 1 98.69 82 THR A N 1
ATOM 632 C CA . THR A 1 82 ? -7.52 -12.305 1.805 1 98.69 82 THR A CA 1
ATOM 633 C C . THR A 1 82 ? -8.555 -11.195 1.928 1 98.69 82 THR A C 1
ATOM 635 O O . THR A 1 82 ? -9.148 -10.773 0.93 1 98.69 82 THR A O 1
ATOM 638 N N . ARG A 1 83 ? -8.695 -10.719 3.123 1 98.19 83 ARG A N 1
ATOM 639 C CA . ARG A 1 83 ? -9.641 -9.633 3.355 1 98.19 83 ARG A CA 1
ATOM 640 C C . ARG A 1 83 ? -9.289 -8.414 2.52 1 98.19 83 ARG A C 1
ATOM 642 O O . ARG A 1 83 ? -10.164 -7.789 1.915 1 98.19 83 ARG A O 1
ATOM 649 N N . LEU A 1 84 ? -8.086 -8.047 2.473 1 98.44 84 LEU A N 1
ATOM 650 C CA . LEU A 1 84 ? -7.637 -6.867 1.744 1 98.44 84 LEU A CA 1
ATOM 651 C C . LEU A 1 84 ? -7.754 -7.082 0.238 1 98.44 84 LEU A C 1
ATOM 653 O O . LEU A 1 84 ? -8.07 -6.148 -0.502 1 98.44 84 LEU A O 1
ATOM 657 N N . ARG A 1 85 ? -7.449 -8.258 -0.265 1 98.69 85 ARG A N 1
ATOM 658 C CA . ARG A 1 85 ? -7.645 -8.547 -1.682 1 98.69 85 ARG A CA 1
ATOM 659 C C . ARG A 1 85 ? -9.109 -8.391 -2.072 1 98.69 85 ARG A C 1
ATOM 661 O O . ARG A 1 85 ? -9.422 -7.812 -3.115 1 98.69 85 ARG A O 1
ATOM 668 N N . LEU A 1 86 ? -9.992 -8.906 -1.2 1 98.5 86 LEU A N 1
ATOM 669 C CA . LEU A 1 86 ? -11.414 -8.758 -1.488 1 98.5 86 LEU A CA 1
ATOM 670 C C . LEU A 1 86 ? -11.805 -7.281 -1.498 1 98.5 86 LEU A C 1
ATOM 672 O O . LEU A 1 86 ? -12.586 -6.852 -2.35 1 98.5 86 LEU A O 1
ATOM 676 N N . THR A 1 87 ? -11.219 -6.551 -0.609 1 97.75 87 THR A N 1
ATOM 677 C CA . THR A 1 87 ? -11.523 -5.133 -0.458 1 97.75 87 THR A CA 1
ATOM 678 C C . THR A 1 87 ? -11.047 -4.344 -1.671 1 97.75 87 THR A C 1
ATOM 680 O O . THR A 1 87 ? -11.688 -3.379 -2.088 1 97.75 87 THR A O 1
ATOM 683 N N . LEU A 1 88 ? -10.008 -4.734 -2.266 1 98.31 88 LEU A N 1
ATOM 684 C CA . LEU A 1 88 ? -9.383 -3.941 -3.32 1 98.31 88 LEU A CA 1
ATOM 685 C C . LEU A 1 88 ? -9.688 -4.531 -4.695 1 98.31 88 LEU A C 1
ATOM 687 O O . LEU A 1 88 ? -10.031 -3.799 -5.625 1 98.31 88 LEU A O 1
ATOM 691 N N . ASP A 1 89 ? -9.594 -5.848 -4.879 1 98.62 89 ASP A N 1
ATOM 692 C CA . ASP A 1 89 ? -9.641 -6.484 -6.188 1 98.62 89 ASP A CA 1
ATOM 693 C C . ASP A 1 89 ? -11.062 -6.473 -6.758 1 98.62 89 ASP A C 1
ATOM 695 O O . ASP A 1 89 ? -11.25 -6.344 -7.969 1 98.62 89 ASP A O 1
ATOM 699 N N . LEU A 1 90 ? -12.023 -6.652 -5.875 1 98.5 90 LEU A N 1
ATOM 700 C CA . LEU A 1 90 ? -13.391 -6.766 -6.379 1 98.5 90 LEU A CA 1
ATOM 701 C C . LEU A 1 90 ? -13.875 -5.434 -6.945 1 98.5 90 LEU A C 1
ATOM 703 O O . LEU A 1 90 ? -14.328 -5.367 -8.086 1 98.5 90 LEU A O 1
ATOM 707 N N . PRO A 1 91 ? -13.711 -4.328 -6.203 1 97.38 91 PRO A N 1
ATOM 708 C CA . PRO A 1 91 ? -14.078 -3.055 -6.832 1 97.38 91 PRO A CA 1
ATOM 709 C C . PRO A 1 91 ? -13.219 -2.73 -8.055 1 97.38 91 PRO A C 1
ATOM 711 O O . PRO A 1 91 ? -13.703 -2.096 -9 1 97.38 91 PRO A O 1
ATOM 714 N N . ALA A 1 92 ? -11.969 -3.1 -8.039 1 98.38 92 ALA A N 1
ATOM 715 C CA . ALA A 1 92 ? -11.102 -2.875 -9.188 1 98.38 92 ALA A CA 1
ATOM 716 C C . ALA A 1 92 ? -11.609 -3.615 -10.422 1 98.38 92 ALA A C 1
ATOM 718 O O . ALA A 1 92 ? -11.617 -3.064 -11.523 1 98.38 92 ALA A O 1
ATOM 719 N N . LEU A 1 93 ? -12.016 -4.824 -10.219 1 98.75 93 LEU A N 1
ATOM 720 C CA . LEU A 1 93 ? -12.547 -5.609 -11.32 1 98.75 93 LEU A CA 1
ATOM 721 C C . LEU A 1 93 ? -13.852 -5.004 -11.836 1 98.75 93 LEU A C 1
ATOM 723 O O . LEU A 1 93 ? -14.062 -4.91 -13.047 1 98.75 93 LEU A O 1
ATOM 727 N N . ASP A 1 94 ? -14.703 -4.625 -10.914 1 98.69 94 ASP A N 1
ATOM 728 C CA . ASP A 1 94 ? -15.961 -3.973 -11.289 1 98.69 94 ASP A CA 1
ATOM 729 C C . ASP A 1 94 ? -15.703 -2.75 -12.164 1 98.69 94 ASP A C 1
ATOM 731 O O . ASP A 1 94 ? -16.328 -2.594 -13.219 1 98.69 94 ASP A O 1
ATOM 735 N N . GLU A 1 95 ? -14.758 -1.952 -11.727 1 98.31 95 GLU A N 1
ATOM 736 C CA . GLU A 1 95 ? -14.398 -0.757 -12.492 1 98.31 95 GLU A CA 1
ATOM 737 C C . GLU A 1 95 ? -13.797 -1.123 -13.844 1 98.31 95 GLU A C 1
ATOM 739 O O . GLU A 1 95 ? -14.109 -0.492 -14.859 1 98.31 95 GLU A O 1
ATOM 744 N N . ALA A 1 96 ? -12.906 -2.062 -13.844 1 98.69 96 ALA A N 1
ATOM 745 C CA . ALA A 1 96 ? -12.258 -2.482 -15.086 1 98.69 96 ALA A CA 1
ATOM 746 C C . ALA A 1 96 ? -13.289 -2.961 -16.109 1 98.69 96 ALA A C 1
ATOM 748 O O . ALA A 1 96 ? -13.172 -2.666 -17.297 1 98.69 96 ALA A O 1
ATOM 749 N N . ILE A 1 97 ? -14.281 -3.682 -15.641 1 98.69 97 ILE A N 1
ATOM 750 C CA . ILE A 1 97 ? -15.328 -4.199 -16.531 1 98.69 97 ILE A CA 1
ATOM 751 C C . ILE A 1 97 ? -16.125 -3.035 -17.125 1 98.69 97 ILE A C 1
ATOM 753 O O . ILE A 1 97 ? -16.438 -3.041 -18.312 1 98.69 97 ILE A O 1
ATOM 757 N N . ARG A 1 98 ? -16.375 -2.053 -16.312 1 98.19 98 ARG A N 1
ATOM 758 C CA . ARG A 1 98 ? -17.141 -0.895 -16.75 1 98.19 98 ARG A CA 1
ATOM 759 C C . ARG A 1 98 ? -16.328 -0.042 -17.734 1 98.19 98 ARG A C 1
ATOM 761 O O . ARG A 1 98 ? -16.875 0.477 -18.703 1 98.19 98 ARG A O 1
ATOM 768 N N . ALA A 1 99 ? -15.062 0 -17.531 1 98 99 ALA A N 1
ATOM 769 C CA . ALA A 1 99 ? -14.242 0.979 -18.25 1 98 99 ALA A CA 1
ATOM 770 C C . ALA A 1 99 ? -13.477 0.328 -19.391 1 98 99 ALA A C 1
ATOM 772 O O . ALA A 1 99 ? -12.969 1.018 -20.281 1 98 99 ALA A O 1
ATOM 773 N N . GLY A 1 100 ? -13.266 -0.96 -19.375 1 97.94 100 GLY A N 1
ATOM 774 C CA . GLY A 1 100 ? -12.383 -1.646 -20.297 1 97.94 100 GLY A CA 1
ATOM 775 C C . GLY A 1 100 ? -12.852 -1.553 -21.734 1 97.94 100 GLY A C 1
ATOM 776 O O . GLY A 1 100 ? -14.055 -1.539 -22.016 1 97.94 100 GLY A O 1
ATOM 777 N N . ASP A 1 101 ? -11.875 -1.494 -22.625 1 98.19 101 ASP A N 1
ATOM 778 C CA . ASP A 1 101 ? -12.156 -1.473 -24.062 1 98.19 101 ASP A CA 1
ATOM 779 C C . ASP A 1 101 ? -11.75 -2.793 -24.719 1 98.19 101 ASP A C 1
ATOM 781 O O . ASP A 1 101 ? -11.5 -3.783 -24.031 1 98.19 101 ASP A O 1
ATOM 785 N N . ASP A 1 102 ? -11.703 -2.803 -26 1 98 102 ASP A N 1
ATOM 786 C CA . ASP A 1 102 ? -11.398 -4.02 -26.75 1 98 102 ASP A CA 1
ATOM 787 C C . ASP A 1 102 ? -9.961 -4.473 -26.5 1 98 102 ASP A C 1
ATOM 789 O O . ASP A 1 102 ? -9.688 -5.676 -26.453 1 98 102 ASP A O 1
ATOM 793 N N . ALA A 1 103 ? -9.164 -3.521 -26.359 1 98.44 103 ALA A N 1
ATOM 794 C CA . ALA A 1 103 ? -7.766 -3.857 -26.094 1 98.44 103 ALA A CA 1
ATOM 795 C C . ALA A 1 103 ? -7.605 -4.539 -24.734 1 98.44 103 ALA A C 1
ATOM 797 O O . ALA A 1 103 ? -6.812 -5.477 -24.594 1 98.44 103 ALA A O 1
ATOM 798 N N . TRP A 1 104 ? -8.367 -4.062 -23.812 1 98.5 104 TRP A N 1
ATOM 799 C CA . TRP A 1 104 ? -8.367 -4.672 -22.484 1 98.5 104 TRP A CA 1
ATOM 800 C C . TRP A 1 104 ? -8.875 -6.109 -22.547 1 98.5 104 TRP A C 1
ATOM 802 O O . TRP A 1 104 ? -8.242 -7.016 -22 1 98.5 104 TRP A O 1
ATOM 812 N N . GLU A 1 105 ? -9.938 -6.406 -23.25 1 98.5 105 GLU A N 1
ATOM 813 C CA . GLU A 1 105 ? -10.477 -7.754 -23.391 1 98.5 105 GLU A CA 1
ATOM 814 C C . GLU A 1 105 ? -9.484 -8.688 -24.078 1 98.5 105 GLU A C 1
ATOM 816 O O . GLU A 1 105 ? -9.289 -9.828 -23.656 1 98.5 105 GLU A O 1
ATOM 821 N N . ALA A 1 106 ? -8.859 -8.125 -25.078 1 98.69 106 ALA A N 1
ATOM 822 C CA . ALA A 1 106 ? -7.871 -8.922 -25.812 1 98.69 106 ALA A CA 1
ATOM 823 C C . ALA A 1 106 ? -6.723 -9.328 -24.891 1 98.69 106 ALA A C 1
ATOM 825 O O . ALA A 1 106 ? -6.203 -10.445 -25 1 98.69 106 ALA A O 1
ATOM 826 N N . GLY A 1 107 ? -6.34 -8.438 -24.031 1 98.69 107 GLY A N 1
ATOM 827 C CA . GLY A 1 107 ? -5.293 -8.742 -23.062 1 98.69 107 GLY A CA 1
ATOM 828 C C . GLY A 1 107 ? -5.664 -9.859 -22.109 1 98.69 107 GLY A C 1
ATOM 829 O O . GLY A 1 107 ? -4.824 -10.703 -21.781 1 98.69 107 GLY A O 1
ATOM 830 N N . ILE A 1 108 ? -6.898 -9.914 -21.719 1 98.62 108 ILE A N 1
ATOM 831 C CA . ILE A 1 108 ? -7.375 -10.961 -20.828 1 98.62 108 ILE A CA 1
ATOM 832 C C . ILE A 1 108 ? -7.359 -12.305 -21.547 1 98.62 108 ILE A C 1
ATOM 834 O O . ILE A 1 108 ? -6.875 -13.305 -21 1 98.62 108 ILE A O 1
ATOM 838 N N . VAL A 1 109 ? -7.875 -12.328 -22.75 1 98.62 109 VAL A N 1
ATOM 839 C CA . VAL A 1 109 ? -7.953 -13.547 -23.531 1 98.62 109 VAL A CA 1
ATOM 840 C C . VAL A 1 109 ? -6.547 -14.102 -23.766 1 98.62 109 VAL A C 1
ATOM 842 O O . VAL A 1 109 ? -6.316 -15.305 -23.625 1 98.62 109 VAL A O 1
ATOM 845 N N . ALA A 1 110 ? -5.648 -13.203 -24.094 1 98.69 110 ALA A N 1
ATOM 846 C CA . ALA A 1 110 ? -4.273 -13.617 -24.344 1 98.69 110 ALA A CA 1
ATOM 847 C C . ALA A 1 110 ? -3.637 -14.195 -23.094 1 98.69 110 ALA A C 1
ATOM 849 O O . ALA A 1 110 ? -2.99 -15.25 -23.141 1 98.69 110 ALA A O 1
ATOM 850 N N . ALA A 1 111 ? -3.822 -13.523 -22 1 98.38 111 ALA A N 1
ATOM 851 C CA . ALA A 1 111 ? -3.258 -13.992 -20.734 1 98.38 111 ALA A CA 1
ATOM 852 C C . ALA A 1 111 ? -3.859 -15.336 -20.328 1 98.38 111 ALA A C 1
ATOM 854 O O . ALA A 1 111 ? -3.145 -16.234 -19.875 1 98.38 111 ALA A O 1
ATOM 855 N N . PHE A 1 112 ? -5.129 -15.484 -20.5 1 97.56 112 PHE A N 1
ATOM 856 C CA . PHE A 1 112 ? -5.805 -16.734 -20.172 1 97.56 112 PHE A CA 1
ATOM 857 C C . PHE A 1 112 ? -5.301 -17.875 -21.047 1 97.56 112 PHE A C 1
ATOM 859 O O . PHE A 1 112 ? -5.059 -18.984 -20.547 1 97.56 112 PHE A O 1
ATOM 866 N N . HIS A 1 113 ? -5.207 -17.609 -22.312 1 97.31 113 HIS A N 1
ATOM 867 C CA . HIS A 1 113 ? -4.746 -18.625 -23.25 1 97.31 113 HIS A CA 1
ATOM 868 C C . HIS A 1 113 ? -3.393 -19.188 -22.828 1 97.31 113 HIS A C 1
ATOM 870 O O . HIS A 1 113 ? -3.199 -20.406 -22.797 1 97.31 113 HIS A O 1
ATOM 876 N N . ARG A 1 114 ? -2.49 -18.359 -22.469 1 96 114 ARG A N 1
ATOM 877 C CA . ARG A 1 114 ? -1.166 -18.781 -22.031 1 96 114 ARG A CA 1
ATOM 878 C C . ARG A 1 114 ? -1.254 -19.578 -20.734 1 96 114 ARG A C 1
ATOM 880 O O . ARG A 1 114 ? -0.573 -20.594 -20.578 1 96 114 ARG A O 1
ATOM 887 N N . LEU A 1 115 ? -2.088 -19.156 -19.828 1 94.06 115 LEU A N 1
ATOM 888 C CA . LEU A 1 115 ? -2.275 -19.859 -18.562 1 94.06 115 LEU A CA 1
ATOM 889 C C . LEU A 1 115 ? -2.867 -21.25 -18.781 1 94.06 115 LEU A C 1
ATOM 891 O O . LEU A 1 115 ? -2.377 -22.234 -18.219 1 94.06 115 LEU A O 1
ATOM 895 N N . GLU A 1 116 ? -3.848 -21.297 -19.594 1 91.94 116 GLU A N 1
ATOM 896 C CA . GLU A 1 116 ? -4.527 -22.547 -19.906 1 91.94 116 GLU A CA 1
ATOM 897 C C . GLU A 1 116 ? -3.568 -23.562 -20.531 1 91.94 116 GLU A C 1
ATOM 899 O O . GLU A 1 116 ? -3.623 -24.75 -20.219 1 91.94 116 GLU A O 1
ATOM 904 N N . LYS A 1 117 ? -2.754 -23.125 -21.375 1 91.88 117 LYS A N 1
ATOM 905 C CA . LYS A 1 117 ? -1.791 -23.984 -22.047 1 91.88 117 LYS A CA 1
ATOM 906 C C . LYS A 1 117 ? -0.836 -24.625 -21.047 1 91.88 117 LYS A C 1
ATOM 908 O O . LYS A 1 117 ? -0.576 -25.828 -21.125 1 91.88 117 LYS A O 1
ATOM 913 N N . VAL A 1 118 ? -0.338 -23.844 -20.141 1 87.69 118 VAL A N 1
ATOM 914 C CA . VAL A 1 118 ? 0.591 -24.391 -19.156 1 87.69 118 VAL A CA 1
ATOM 915 C C . VAL A 1 118 ? -0.152 -25.312 -18.203 1 87.69 118 VAL A C 1
ATOM 917 O O . VAL A 1 118 ? 0.382 -26.359 -17.797 1 87.69 118 VAL A O 1
ATOM 920 N N . GLU A 1 119 ? -1.347 -24.953 -17.828 1 84.75 119 GLU A N 1
ATOM 921 C CA . GLU A 1 119 ? -2.143 -25.781 -16.922 1 84.75 119 GLU A CA 1
ATOM 922 C C . GLU A 1 119 ? -2.469 -27.125 -17.562 1 84.75 119 GLU A C 1
ATOM 924 O O . GLU A 1 119 ? -2.578 -28.141 -16.859 1 84.75 119 GLU A O 1
ATOM 929 N N . SER A 1 120 ? -2.643 -27.172 -18.859 1 84.19 120 SER A N 1
ATOM 930 C CA . SER A 1 120 ? -2.971 -28.391 -19.562 1 84.19 120 SER A CA 1
ATOM 931 C C . SER A 1 120 ? -1.794 -29.375 -19.562 1 84.19 120 SER A C 1
ATOM 933 O O . SER A 1 120 ? -1.975 -30.578 -19.766 1 84.19 120 SER A O 1
ATOM 935 N N . ARG A 1 121 ? -0.667 -28.828 -19.312 1 79.75 121 ARG A N 1
ATOM 936 C CA . ARG A 1 121 ? 0.534 -29.656 -19.312 1 79.75 121 ARG A CA 1
ATOM 937 C C . ARG A 1 121 ? 0.876 -30.141 -17.906 1 79.75 121 ARG A C 1
ATOM 939 O O . ARG A 1 121 ? 1.777 -30.969 -17.734 1 79.75 121 ARG A O 1
ATOM 946 N N . LEU A 1 122 ? 0.245 -29.5 -17 1 73.88 122 LEU A N 1
ATOM 947 C CA . LEU A 1 122 ? 0.55 -29.859 -15.609 1 73.88 122 LEU A CA 1
ATOM 948 C C . LEU A 1 122 ? -0.076 -31.203 -15.242 1 73.88 122 LEU A C 1
ATOM 950 O O . LEU A 1 122 ? -1.179 -31.516 -15.688 1 73.88 122 LEU A O 1
ATOM 954 N N . SER A 1 123 ? 0.793 -32.125 -14.648 1 64.88 123 SER A N 1
ATOM 955 C CA . SER A 1 123 ? 0.309 -33.406 -14.156 1 64.88 123 SER A CA 1
ATOM 956 C C . SER A 1 123 ? -0.488 -33.25 -12.867 1 64.88 123 SER A C 1
ATOM 958 O O . SER A 1 123 ? -0.485 -32.188 -12.258 1 64.88 123 SER A O 1
ATOM 960 N N . ASP A 1 124 ? -1.388 -34.219 -12.555 1 58.31 124 ASP A N 1
ATOM 961 C CA . ASP A 1 124 ? -2.25 -34.25 -11.375 1 58.31 124 ASP A CA 1
ATOM 962 C C . ASP A 1 124 ? -1.427 -34.25 -10.094 1 58.31 124 ASP A C 1
ATOM 964 O O . ASP A 1 124 ? -1.977 -34.094 -9 1 58.31 124 ASP A O 1
ATOM 968 N N . GLY A 1 125 ? -0.14 -34.469 -10.219 1 53.66 125 GLY A N 1
ATOM 969 C CA . GLY A 1 125 ? 0.614 -34.594 -8.984 1 53.66 125 GLY A CA 1
ATOM 970 C C . GLY A 1 125 ? 0.802 -33.281 -8.25 1 53.66 125 GLY A C 1
ATOM 971 O O . GLY A 1 125 ? 0.192 -32.281 -8.609 1 53.66 125 GLY A O 1
ATOM 972 N N . PRO A 1 126 ? 1.297 -33.469 -7 1 52.16 126 PRO A N 1
ATOM 973 C CA . PRO A 1 126 ? 1.616 -32.281 -6.203 1 52.16 126 PRO A CA 1
ATOM 974 C C . PRO A 1 126 ? 2.254 -31.188 -7.035 1 52.16 126 PRO A C 1
ATOM 976 O O . PRO A 1 126 ? 3.213 -31.438 -7.77 1 52.16 126 PRO A O 1
ATOM 979 N N . LEU A 1 127 ? 1.438 -30.5 -7.668 1 52.5 127 LEU A N 1
ATOM 980 C CA . LEU A 1 127 ? 1.911 -29.453 -8.57 1 52.5 127 LEU A CA 1
ATOM 981 C C . LEU A 1 127 ? 2.824 -28.469 -7.84 1 52.5 127 LEU A C 1
ATOM 983 O O . LEU A 1 127 ? 2.396 -27.812 -6.891 1 52.5 127 LEU A O 1
ATOM 987 N N . ILE A 1 128 ? 4.156 -28.828 -7.715 1 55.97 128 ILE A N 1
ATOM 988 C CA . ILE A 1 128 ? 5.047 -27.703 -7.441 1 55.97 128 ILE A CA 1
ATOM 989 C C . ILE A 1 128 ? 4.742 -26.547 -8.398 1 55.97 128 ILE A C 1
ATOM 991 O O . ILE A 1 128 ? 4.871 -26.703 -9.617 1 55.97 128 ILE A O 1
ATOM 995 N N . LEU A 1 129 ? 3.814 -25.734 -7.969 1 62 129 LEU A N 1
ATOM 996 C CA . LEU A 1 129 ? 3.559 -24.562 -8.805 1 62 129 LEU A CA 1
ATOM 997 C C . LEU A 1 129 ? 4.863 -23.984 -9.336 1 62 129 LEU A C 1
ATOM 999 O O . LEU A 1 129 ? 5.727 -23.562 -8.562 1 62 129 LEU A O 1
ATOM 1003 N N . ASP A 1 130 ? 5.234 -24.406 -10.633 1 73.69 130 ASP A N 1
ATOM 1004 C CA . ASP A 1 130 ? 6.492 -23.938 -11.211 1 73.69 130 ASP A CA 1
ATOM 1005 C C . ASP A 1 130 ? 6.438 -22.438 -11.523 1 73.69 130 ASP A C 1
ATOM 1007 O O . ASP A 1 130 ? 5.363 -21.844 -11.5 1 73.69 130 ASP A O 1
ATOM 1011 N N . ASP A 1 131 ? 7.582 -21.844 -11.625 1 82.06 131 ASP A N 1
ATOM 1012 C CA . ASP A 1 131 ? 7.789 -20.422 -11.852 1 82.06 131 ASP A CA 1
ATOM 1013 C C . ASP A 1 131 ? 7.043 -19.953 -13.094 1 82.06 131 ASP A C 1
ATOM 1015 O O . ASP A 1 131 ? 6.512 -18.828 -13.125 1 82.06 131 ASP A O 1
ATOM 1019 N N . GLY A 1 132 ? 6.969 -20.891 -14.047 1 82.5 132 GLY A N 1
ATOM 1020 C CA . GLY A 1 132 ? 6.262 -20.547 -15.266 1 82.5 132 GLY A CA 1
ATOM 1021 C C . GLY A 1 132 ? 4.77 -20.359 -15.062 1 82.5 132 GLY A C 1
ATOM 1022 O O . GLY A 1 132 ? 4.195 -19.359 -15.5 1 82.5 132 GLY A O 1
ATOM 1023 N N . TRP A 1 133 ? 4.148 -21.25 -14.359 1 87.62 133 TRP A N 1
ATOM 1024 C CA . TRP A 1 133 ? 2.725 -21.141 -14.07 1 87.62 133 TRP A CA 1
ATOM 1025 C C . TRP A 1 133 ? 2.434 -19.891 -13.234 1 87.62 133 TRP A C 1
ATOM 1027 O O . TRP A 1 133 ? 1.483 -19.156 -13.508 1 87.62 133 TRP A O 1
ATOM 1037 N N . SER A 1 134 ? 3.242 -19.719 -12.227 1 90.44 134 SER A N 1
ATOM 1038 C CA . SER A 1 134 ? 3.016 -18.609 -11.297 1 90.44 134 SER A CA 1
ATOM 1039 C C . SER A 1 134 ? 3.029 -17.266 -12.016 1 90.44 134 SER A C 1
ATOM 1041 O O . SER A 1 134 ? 2.207 -16.391 -11.734 1 90.44 134 SER A O 1
ATOM 1043 N N . ALA A 1 135 ? 3.971 -17.109 -12.922 1 92.75 135 ALA A N 1
ATOM 1044 C CA . ALA A 1 135 ? 4.066 -15.867 -13.672 1 92.75 135 ALA A CA 1
ATOM 1045 C C . ALA A 1 135 ? 2.834 -15.664 -14.555 1 92.75 135 ALA A C 1
ATOM 1047 O O . ALA A 1 135 ? 2.293 -14.555 -14.625 1 92.75 135 ALA A O 1
ATOM 1048 N N . LEU A 1 136 ? 2.385 -16.703 -15.195 1 94.06 136 LEU A N 1
ATOM 1049 C CA . LEU A 1 136 ? 1.219 -16.625 -16.062 1 94.06 136 LEU A CA 1
ATOM 1050 C C . LEU A 1 136 ? -0.056 -16.422 -15.258 1 94.06 136 LEU A C 1
ATOM 1052 O O . LEU A 1 136 ? -0.955 -15.695 -15.688 1 94.06 136 LEU A O 1
ATOM 1056 N N . HIS A 1 137 ? -0.114 -17.094 -14.102 1 94.81 137 HIS A N 1
ATOM 1057 C CA . HIS A 1 137 ? -1.225 -16.906 -13.172 1 94.81 137 HIS A CA 1
ATOM 1058 C C . HIS A 1 137 ? -1.325 -15.461 -12.711 1 94.81 137 HIS A C 1
ATOM 1060 O O . HIS A 1 137 ? -2.412 -14.875 -12.719 1 94.81 137 HIS A O 1
ATOM 1066 N N . ARG A 1 138 ? -0.221 -14.883 -12.438 1 96 138 ARG A N 1
ATOM 1067 C CA . ARG A 1 138 ? -0.155 -13.477 -12.055 1 96 138 ARG A CA 1
ATOM 1068 C C . ARG A 1 138 ? -0.598 -12.57 -13.195 1 96 138 ARG A C 1
ATOM 1070 O O . ARG A 1 138 ? -1.368 -11.633 -12.992 1 96 138 ARG A O 1
ATOM 1077 N N . ASP A 1 139 ? -0.169 -12.859 -14.359 1 97.31 139 ASP A N 1
ATOM 1078 C CA . ASP A 1 139 ? -0.49 -12.055 -15.531 1 97.31 139 ASP A CA 1
ATOM 1079 C C . ASP A 1 139 ? -1.993 -12.055 -15.805 1 97.31 139 ASP A C 1
ATOM 1081 O O . ASP A 1 139 ? -2.562 -11.023 -16.172 1 97.31 139 ASP A O 1
ATOM 1085 N N . PHE A 1 140 ? -2.596 -13.188 -15.648 1 98.19 140 PHE A N 1
ATOM 1086 C CA . PHE A 1 140 ? -4.027 -13.297 -15.891 1 98.19 140 PHE A CA 1
ATOM 1087 C C . PHE A 1 140 ? -4.812 -12.414 -14.93 1 98.19 140 PHE A C 1
ATOM 1089 O O . PHE A 1 140 ? -5.66 -11.625 -15.352 1 98.19 140 PHE A O 1
ATOM 1096 N N . HIS A 1 141 ? -4.484 -12.461 -13.664 1 98.25 141 HIS A N 1
ATOM 1097 C CA . HIS A 1 141 ? -5.191 -11.672 -12.664 1 98.25 141 HIS A CA 1
ATOM 1098 C C . HIS A 1 141 ? -4.922 -10.18 -12.852 1 98.25 141 HIS A C 1
ATOM 1100 O O . HIS A 1 141 ? -5.832 -9.359 -12.719 1 98.25 141 HIS A O 1
ATOM 1106 N N . ALA A 1 142 ? -3.693 -9.898 -13.195 1 98.44 142 ALA A N 1
ATOM 1107 C CA . ALA A 1 142 ? -3.342 -8.508 -13.453 1 98.44 142 ALA A CA 1
ATOM 1108 C C . ALA A 1 142 ? -4.094 -7.965 -14.664 1 98.44 142 ALA A C 1
ATOM 1110 O O . ALA A 1 142 ? -4.531 -6.812 -14.664 1 98.44 142 ALA A O 1
ATOM 1111 N N . ALA A 1 143 ? -4.215 -8.773 -15.695 1 98.62 143 ALA A N 1
ATOM 1112 C CA . ALA A 1 143 ? -4.91 -8.359 -16.922 1 98.62 143 ALA A CA 1
ATOM 1113 C C . ALA A 1 143 ? -6.363 -7.984 -16.625 1 98.62 143 ALA A C 1
ATOM 1115 O O . ALA A 1 143 ? -6.887 -7.02 -17.172 1 98.62 143 ALA A O 1
ATOM 1116 N N . MET A 1 144 ? -6.977 -8.695 -15.766 1 98.44 144 MET A N 1
ATOM 1117 C CA . MET A 1 144 ? -8.375 -8.461 -15.43 1 98.44 144 MET A CA 1
ATOM 1118 C C . MET A 1 144 ? -8.555 -7.105 -14.758 1 98.44 144 MET A C 1
ATOM 1120 O O . MET A 1 144 ? -9.562 -6.426 -14.969 1 98.44 144 MET A O 1
ATOM 1124 N N . LEU A 1 145 ? -7.535 -6.672 -14 1 98.5 145 LEU A N 1
ATOM 1125 C CA . LEU A 1 145 ? -7.648 -5.441 -13.219 1 98.5 145 LEU A CA 1
ATOM 1126 C C . LEU A 1 145 ? -7.043 -4.262 -13.969 1 98.5 145 LEU A C 1
ATOM 1128 O O . LEU A 1 145 ? -7.129 -3.121 -13.516 1 98.5 145 LEU A O 1
ATOM 1132 N N . ALA A 1 146 ? -6.531 -4.504 -15.18 1 98.38 146 ALA A N 1
ATOM 1133 C CA . ALA A 1 146 ? -5.66 -3.555 -15.867 1 98.38 146 ALA A CA 1
ATOM 1134 C C . ALA A 1 146 ? -6.422 -2.287 -16.25 1 98.38 146 ALA A C 1
ATOM 1136 O O . ALA A 1 146 ? -5.832 -1.207 -16.344 1 98.38 146 ALA A O 1
ATOM 1137 N N . ALA A 1 147 ? -7.703 -2.365 -16.391 1 98.31 147 ALA A N 1
ATOM 1138 C CA . ALA A 1 147 ? -8.477 -1.209 -16.844 1 98.31 147 ALA A CA 1
ATOM 1139 C C . ALA A 1 147 ? -8.922 -0.354 -15.656 1 98.31 147 ALA A C 1
ATOM 1141 O O . ALA A 1 147 ? -9.539 0.696 -15.844 1 98.31 147 ALA A O 1
ATOM 1142 N N . CYS A 1 148 ? -8.625 -0.875 -14.438 1 97.81 148 CYS A N 1
ATOM 1143 C CA . CYS A 1 148 ? -8.828 -0.01 -13.281 1 97.81 148 CYS A CA 1
ATOM 1144 C C . CYS A 1 148 ? -7.926 1.219 -13.359 1 97.81 148 CYS A C 1
ATOM 1146 O O . CYS A 1 148 ? -6.742 1.106 -13.68 1 97.81 148 CYS A O 1
ATOM 1148 N N . ALA A 1 149 ? -8.438 2.371 -13.031 1 96.38 149 ALA A N 1
ATOM 1149 C CA . ALA A 1 149 ? -7.727 3.627 -13.266 1 96.38 149 ALA A CA 1
ATOM 1150 C C . ALA A 1 149 ? -6.676 3.871 -12.188 1 96.38 149 ALA A C 1
ATOM 1152 O O . ALA A 1 149 ? -5.672 4.543 -12.43 1 96.38 149 ALA A O 1
ATOM 1153 N N . SER A 1 150 ? -6.852 3.344 -11.062 1 97.31 150 SER A N 1
ATOM 1154 C CA . SER A 1 150 ? -5.98 3.656 -9.93 1 97.31 150 SER A CA 1
ATOM 1155 C C . SER A 1 150 ? -4.68 2.867 -10 1 97.31 150 SER A C 1
ATOM 1157 O O . SER A 1 150 ? -4.672 1.65 -9.805 1 97.31 150 SER A O 1
ATOM 1159 N N . MET A 1 151 ? -3.645 3.535 -10.172 1 94 151 MET A N 1
ATOM 1160 C CA . MET A 1 151 ? -2.332 2.893 -10.188 1 94 151 MET A CA 1
ATOM 1161 C C . MET A 1 151 ? -1.957 2.391 -8.797 1 94 151 MET A C 1
ATOM 1163 O O . MET A 1 151 ? -1.34 1.334 -8.664 1 94 151 MET A O 1
ATOM 1167 N N . ARG A 1 152 ? -2.354 3.117 -7.754 1 95.31 152 ARG A N 1
ATOM 1168 C CA . ARG A 1 152 ? -2.102 2.717 -6.371 1 95.31 152 ARG A CA 1
ATOM 1169 C C . ARG A 1 152 ? -2.795 1.396 -6.051 1 95.31 152 ARG A C 1
ATOM 1171 O O . ARG A 1 152 ? -2.172 0.478 -5.512 1 95.31 152 ARG A O 1
ATOM 1178 N N . LEU A 1 153 ? -4.051 1.373 -6.418 1 97.38 153 LEU A N 1
ATOM 1179 C CA . LEU A 1 153 ? -4.844 0.18 -6.133 1 97.38 153 LEU A CA 1
ATOM 1180 C C . LEU A 1 153 ? -4.25 -1.042 -6.832 1 97.38 153 LEU A C 1
ATOM 1182 O O . LEU A 1 153 ? -4.105 -2.102 -6.219 1 97.38 153 LEU A O 1
ATOM 1186 N N . LYS A 1 154 ? -3.883 -0.876 -8.109 1 96.81 154 LYS A N 1
ATOM 1187 C CA . LYS A 1 154 ? -3.312 -1.986 -8.867 1 96.81 154 LYS A CA 1
ATOM 1188 C C . LYS A 1 154 ? -1.989 -2.443 -8.258 1 96.81 154 LYS A C 1
ATOM 1190 O O . LYS A 1 154 ? -1.707 -3.641 -8.203 1 96.81 154 LYS A O 1
ATOM 1195 N N . ALA A 1 155 ? -1.225 -1.498 -7.758 1 94.62 155 ALA A N 1
ATOM 1196 C CA . ALA A 1 155 ? 0.053 -1.839 -7.137 1 94.62 155 ALA A CA 1
ATOM 1197 C C . ALA A 1 155 ? -0.157 -2.613 -5.84 1 94.62 155 ALA A C 1
ATOM 1199 O O . ALA A 1 155 ? 0.538 -3.598 -5.578 1 94.62 155 ALA A O 1
ATOM 1200 N N . TRP A 1 156 ? -1.094 -2.203 -5.012 1 96.62 156 TRP A N 1
ATOM 1201 C CA . TRP A 1 156 ? -1.389 -2.898 -3.764 1 96.62 156 TRP A CA 1
ATOM 1202 C C . TRP A 1 156 ? -1.967 -4.281 -4.035 1 96.62 156 TRP A C 1
ATOM 1204 O O . TRP A 1 156 ? -1.592 -5.258 -3.381 1 96.62 156 TRP A O 1
ATOM 1214 N N . SER A 1 157 ? -2.854 -4.352 -5.043 1 97.69 157 SER A N 1
ATOM 1215 C CA . SER A 1 157 ? -3.41 -5.641 -5.441 1 97.69 157 SER A CA 1
ATOM 1216 C C . SER A 1 157 ? -2.312 -6.605 -5.871 1 97.69 157 SER A C 1
ATOM 1218 O O . SER A 1 157 ? -2.307 -7.77 -5.465 1 97.69 157 SER A O 1
ATOM 1220 N N . ALA A 1 158 ? -1.399 -6.094 -6.652 1 96.44 158 ALA A N 1
ATOM 1221 C CA . ALA A 1 158 ? -0.295 -6.922 -7.133 1 96.44 158 ALA A CA 1
ATOM 1222 C C . ALA A 1 158 ? 0.572 -7.406 -5.973 1 96.44 158 ALA A C 1
ATOM 1224 O O . ALA A 1 158 ? 0.983 -8.57 -5.941 1 96.44 158 ALA A O 1
ATOM 1225 N N . SER A 1 159 ? 0.812 -6.516 -5.055 1 95.5 159 SER A N 1
ATOM 1226 C CA . SER A 1 159 ? 1.617 -6.891 -3.896 1 95.5 159 SER A CA 1
ATOM 1227 C C . SER A 1 159 ? 0.918 -7.953 -3.057 1 95.5 159 SER A C 1
ATOM 1229 O O . SER A 1 159 ? 1.552 -8.906 -2.604 1 95.5 159 SER A O 1
ATOM 1231 N N . LEU A 1 160 ? -0.369 -7.816 -2.838 1 97.94 160 LEU A N 1
ATOM 1232 C CA . LEU A 1 160 ? -1.137 -8.789 -2.072 1 97.94 160 LEU A CA 1
ATOM 1233 C C . LEU A 1 160 ? -1.19 -10.133 -2.799 1 97.94 160 LEU A C 1
ATOM 1235 O O . LEU A 1 160 ? -1.128 -11.188 -2.166 1 97.94 160 LEU A O 1
ATOM 1239 N N . PHE A 1 161 ? -1.313 -10.047 -4.125 1 97.75 161 PHE A N 1
ATOM 1240 C CA . PHE A 1 161 ? -1.295 -11.266 -4.934 1 97.75 161 PHE A CA 1
ATOM 1241 C C . PHE A 1 161 ? -0.001 -12.039 -4.715 1 97.75 161 PHE A C 1
ATOM 1243 O O . PHE A 1 161 ? -0.026 -13.25 -4.496 1 97.75 161 PHE A O 1
ATOM 1250 N N . ASP A 1 162 ? 1.088 -11.32 -4.699 1 96.19 162 ASP A N 1
ATOM 1251 C CA . ASP A 1 162 ? 2.398 -11.945 -4.539 1 96.19 162 ASP A CA 1
ATOM 1252 C C . ASP A 1 162 ? 2.574 -12.5 -3.129 1 96.19 162 ASP A C 1
ATOM 1254 O O . ASP A 1 162 ? 3.176 -13.562 -2.945 1 96.19 162 ASP A O 1
ATOM 1258 N N . GLN A 1 163 ? 2.096 -11.82 -2.189 1 96.56 163 GLN A N 1
ATOM 1259 C CA . GLN A 1 163 ? 2.139 -12.336 -0.826 1 96.56 163 GLN A CA 1
ATOM 1260 C C . GLN A 1 163 ? 1.313 -13.609 -0.695 1 96.56 163 GLN A C 1
ATOM 1262 O O . GLN A 1 163 ? 1.748 -14.578 -0.063 1 96.56 163 GLN A O 1
ATOM 1267 N N . ALA A 1 164 ? 0.149 -13.633 -1.327 1 97 164 ALA A N 1
ATOM 1268 C CA . ALA A 1 164 ? -0.698 -14.82 -1.309 1 97 164 ALA A CA 1
ATOM 1269 C C . ALA A 1 164 ? -0.043 -15.969 -2.064 1 97 164 ALA A C 1
ATOM 1271 O O . ALA A 1 164 ? -0.26 -17.141 -1.737 1 97 164 ALA A O 1
ATOM 1272 N N . GLU A 1 165 ? 0.741 -15.609 -3.078 1 94.5 165 GLU A N 1
ATOM 1273 C CA . GLU A 1 165 ? 1.434 -16.625 -3.869 1 94.5 165 GLU A CA 1
ATOM 1274 C C . GLU A 1 165 ? 2.369 -17.453 -3 1 94.5 165 GLU A C 1
ATOM 1276 O O . GLU A 1 165 ? 2.51 -18.672 -3.211 1 94.5 165 GLU A O 1
ATOM 1281 N N . ARG A 1 166 ? 3.006 -16.891 -2.02 1 93.44 166 ARG A N 1
ATOM 1282 C CA . ARG A 1 166 ? 3.85 -17.625 -1.093 1 93.44 166 ARG A CA 1
ATOM 1283 C C . ARG A 1 166 ? 3.057 -18.734 -0.388 1 93.44 166 ARG A C 1
ATOM 1285 O O . ARG A 1 166 ? 3.531 -19.859 -0.253 1 93.44 166 ARG A O 1
ATOM 1292 N N . TYR A 1 167 ? 1.882 -18.375 -0.031 1 94 167 TYR A N 1
ATOM 1293 C CA . TYR A 1 167 ? 1.023 -19.312 0.679 1 94 167 TYR A CA 1
ATOM 1294 C C . TYR A 1 167 ? 0.504 -20.391 -0.262 1 94 167 TYR A C 1
ATOM 1296 O O . TYR A 1 167 ? 0.382 -21.562 0.126 1 94 167 TYR A O 1
ATOM 1304 N N . ARG A 1 168 ? 0.157 -19.969 -1.483 1 91.81 168 ARG A N 1
ATOM 1305 C CA . ARG A 1 168 ? -0.282 -20.953 -2.475 1 91.81 168 ARG A CA 1
ATOM 1306 C C . ARG A 1 168 ? 0.792 -22 -2.717 1 91.81 168 ARG A C 1
ATOM 1308 O O . ARG A 1 168 ? 0.493 -23.203 -2.777 1 91.81 168 ARG A O 1
ATOM 1315 N N . ARG A 1 169 ? 1.992 -21.578 -2.844 1 89.25 169 ARG A N 1
ATOM 1316 C CA . ARG A 1 169 ? 3.105 -22.5 -3.057 1 89.25 169 ARG A CA 1
ATOM 1317 C C . ARG A 1 169 ? 3.281 -23.422 -1.861 1 89.25 169 ARG A C 1
ATOM 1319 O O . ARG A 1 169 ? 3.557 -24.625 -2.031 1 89.25 169 ARG A O 1
ATOM 1326 N N . PHE A 1 170 ? 3.178 -22.859 -0.712 1 87.81 170 PHE A N 1
ATOM 1327 C CA . PHE A 1 170 ? 3.242 -23.672 0.5 1 87.81 170 PHE A CA 1
ATOM 1328 C C . PHE A 1 170 ? 2.17 -24.75 0.487 1 87.81 170 PHE A C 1
ATOM 1330 O O . PHE A 1 170 ? 2.459 -25.922 0.734 1 87.81 170 PHE A O 1
ATOM 1337 N N . ALA A 1 171 ? 0.968 -24.375 0.169 1 88.69 171 ALA A N 1
ATOM 1338 C CA . ALA A 1 171 ? -0.144 -25.312 0.146 1 88.69 171 ALA A CA 1
ATOM 1339 C C . ALA A 1 171 ? 0.079 -26.391 -0.907 1 88.69 171 ALA A C 1
ATOM 1341 O O . ALA A 1 171 ? -0.242 -27.562 -0.683 1 88.69 171 ALA A O 1
ATOM 1342 N N . ALA A 1 172 ? 0.583 -25.969 -2.033 1 86.06 172 ALA A N 1
ATOM 1343 C CA . ALA A 1 172 ? 0.837 -26.906 -3.117 1 86.06 172 ALA A CA 1
ATOM 1344 C C . ALA A 1 172 ? 1.848 -27.969 -2.693 1 86.06 172 ALA A C 1
ATOM 1346 O O . ALA A 1 172 ? 1.713 -29.141 -3.053 1 86.06 172 ALA A O 1
ATOM 1347 N N . ARG A 1 173 ? 2.805 -27.625 -1.908 1 83 173 ARG A N 1
ATOM 1348 C CA . ARG A 1 173 ? 3.854 -28.531 -1.464 1 83 173 ARG A CA 1
ATOM 1349 C C . ARG A 1 173 ? 3.322 -29.516 -0.425 1 83 173 ARG A C 1
ATOM 1351 O O . ARG A 1 173 ? 3.887 -30.594 -0.239 1 83 173 ARG A O 1
ATOM 1358 N N . HIS A 1 174 ? 2.271 -29.141 0.167 1 83.06 174 HIS A N 1
ATOM 1359 C CA . HIS A 1 174 ? 1.782 -29.953 1.271 1 83.06 174 HIS A CA 1
ATOM 1360 C C . HIS A 1 174 ? 0.43 -30.578 0.938 1 83.06 174 HIS A C 1
ATOM 1362 O O . HIS A 1 174 ? -0.273 -31.062 1.831 1 83.06 174 HIS A O 1
ATOM 1368 N N . ARG A 1 175 ? 0.157 -30.406 -0.307 1 77.75 175 ARG A N 1
ATOM 1369 C CA . ARG A 1 175 ? -1.108 -30.969 -0.758 1 77.75 175 ARG A CA 1
ATOM 1370 C C . ARG A 1 175 ? -1.079 -32.5 -0.687 1 77.75 175 ARG A C 1
ATOM 1372 O O . ARG A 1 175 ? -0.118 -33.125 -1.132 1 77.75 175 ARG A O 1
ATOM 1379 N N . THR A 1 176 ? -2.09 -32.938 0.029 1 67.19 176 THR A N 1
ATOM 1380 C CA . THR A 1 176 ? -2.172 -34.375 0.164 1 67.19 176 THR A CA 1
ATOM 1381 C C . THR A 1 176 ? -3.109 -34.969 -0.886 1 67.19 176 THR A C 1
ATOM 1383 O O . THR A 1 176 ? -2.979 -36.125 -1.257 1 67.19 176 THR A O 1
ATOM 1386 N N . GLN A 1 177 ? -4.086 -34.156 -1.296 1 65.12 177 GLN A N 1
ATOM 1387 C CA . GLN A 1 177 ? -5.031 -34.625 -2.293 1 65.12 177 GLN A CA 1
ATOM 1388 C C . GLN A 1 177 ? -4.766 -34 -3.658 1 65.12 177 GLN A C 1
ATOM 1390 O O . GLN A 1 177 ? -4.297 -32.875 -3.742 1 65.12 177 GLN A O 1
ATOM 1395 N N . ALA A 1 178 ? -4.965 -34.844 -4.738 1 63.5 178 ALA A N 1
ATOM 1396 C CA . ALA A 1 178 ? -4.773 -34.406 -6.117 1 63.5 178 ALA A CA 1
ATOM 1397 C C . ALA A 1 178 ? -5.617 -33.156 -6.41 1 63.5 178 ALA A C 1
ATOM 1399 O O . ALA A 1 178 ? -6.75 -33.031 -5.941 1 63.5 178 ALA A O 1
ATOM 1400 N N . ARG A 1 179 ? -4.906 -32.25 -7.047 1 64.25 179 ARG A N 1
ATOM 1401 C CA . ARG A 1 179 ? -5.609 -31.031 -7.449 1 64.25 179 ARG A CA 1
ATOM 1402 C C . ARG A 1 179 ? -6.703 -31.344 -8.461 1 64.25 179 ARG A C 1
ATOM 1404 O O . ARG A 1 179 ? -6.484 -32.125 -9.398 1 64.25 179 ARG A O 1
ATOM 1411 N N . ARG A 1 180 ? -7.973 -30.984 -8.102 1 61.41 180 ARG A N 1
ATOM 1412 C CA . ARG A 1 180 ? -9.047 -31.094 -9.086 1 61.41 180 ARG A CA 1
ATOM 1413 C C . ARG A 1 180 ? -8.938 -30 -10.141 1 61.41 180 ARG A C 1
ATOM 1415 O O . ARG A 1 180 ? -8.672 -28.844 -9.82 1 61.41 180 ARG A O 1
ATOM 1422 N N . LYS A 1 181 ? -8.914 -30.469 -11.352 1 65.5 181 LYS A N 1
ATOM 1423 C CA . LYS A 1 181 ? -8.977 -29.516 -12.461 1 65.5 181 LYS A CA 1
ATOM 1424 C C . LYS A 1 181 ? -10.102 -28.5 -12.266 1 65.5 181 LYS A C 1
ATOM 1426 O O . LYS A 1 181 ? -11.219 -28.875 -11.906 1 65.5 181 LYS A O 1
ATOM 1431 N N . SER A 1 182 ? -9.781 -27.281 -12.141 1 72 182 SER A N 1
ATOM 1432 C CA . SER A 1 182 ? -10.805 -26.266 -11.961 1 72 182 SER A CA 1
ATOM 1433 C C . SER A 1 182 ? -10.938 -25.375 -13.203 1 72 182 SER A C 1
ATOM 1435 O O . SER A 1 182 ? -9.953 -25.156 -13.906 1 72 182 SER A O 1
ATOM 1437 N N . ALA A 1 183 ? -12.195 -25.156 -13.523 1 87.38 183 ALA A N 1
ATOM 1438 C CA . ALA A 1 183 ? -12.508 -24.234 -14.609 1 87.38 183 ALA A CA 1
ATOM 1439 C C . ALA A 1 183 ? -12.711 -22.812 -14.094 1 87.38 183 ALA A C 1
ATOM 1441 O O . ALA A 1 183 ? -13.383 -22 -14.734 1 87.38 183 ALA A O 1
ATOM 1442 N N . ASP A 1 184 ? -12.156 -22.562 -12.914 1 91.06 184 ASP A N 1
ATOM 1443 C CA . ASP A 1 184 ? -12.406 -21.297 -12.227 1 91.06 184 ASP A CA 1
ATOM 1444 C C . ASP A 1 184 ? -11.938 -20.109 -13.078 1 91.06 184 ASP A C 1
ATOM 1446 O O . ASP A 1 184 ? -12.688 -19.156 -13.266 1 91.06 184 ASP A O 1
ATOM 1450 N N . HIS A 1 185 ? -10.75 -20.234 -13.648 1 94.94 185 HIS A N 1
ATOM 1451 C CA . HIS A 1 185 ? -10.211 -19.109 -14.414 1 94.94 185 HIS A CA 1
ATOM 1452 C C . HIS A 1 185 ? -11.008 -18.891 -15.695 1 94.94 185 HIS A C 1
ATOM 1454 O O . HIS A 1 185 ? -11.227 -17.734 -16.094 1 94.94 185 HIS A O 1
ATOM 1460 N N . ARG A 1 186 ? -11.484 -19.953 -16.281 1 96.19 186 ARG A N 1
ATOM 1461 C CA . ARG A 1 186 ? -12.297 -19.812 -17.484 1 96.19 186 ARG A CA 1
ATOM 1462 C C . ARG A 1 186 ? -13.625 -19.141 -17.172 1 96.19 186 ARG A C 1
ATOM 1464 O O . ARG A 1 186 ? -14.039 -18.203 -17.859 1 96.19 186 ARG A O 1
ATOM 1471 N N . ARG A 1 187 ? -14.281 -19.594 -16.125 1 97.56 187 ARG A N 1
ATOM 1472 C CA . ARG A 1 187 ? -15.555 -19 -15.719 1 97.56 187 ARG A CA 1
ATOM 1473 C C . ARG A 1 187 ? -15.391 -17.531 -15.391 1 97.56 187 ARG A C 1
ATOM 1475 O O . ARG A 1 187 ? -16.25 -16.703 -15.734 1 97.56 187 ARG A O 1
ATOM 1482 N N . LEU A 1 188 ? -14.312 -17.234 -14.766 1 97.75 188 LEU A N 1
ATOM 1483 C CA . LEU A 1 188 ? -14.016 -15.859 -14.398 1 97.75 188 LEU A CA 1
ATOM 1484 C C . LEU A 1 188 ? -13.812 -15 -15.648 1 97.75 188 LEU A C 1
ATOM 1486 O O . LEU A 1 188 ? -14.391 -13.922 -15.766 1 97.75 188 LEU A O 1
ATOM 1490 N N . MET A 1 189 ? -12.992 -15.492 -16.578 1 98.19 189 MET A N 1
ATOM 1491 C CA . MET A 1 189 ? -12.766 -14.766 -17.828 1 98.19 189 MET A CA 1
ATOM 1492 C C . MET A 1 189 ? -14.078 -14.555 -18.578 1 98.19 189 MET A C 1
ATOM 1494 O O . MET A 1 189 ? -14.367 -13.445 -19.031 1 98.19 189 MET A O 1
ATOM 1498 N N . ASP A 1 190 ? -14.875 -15.602 -18.656 1 98.38 190 ASP A N 1
ATOM 1499 C CA . ASP A 1 190 ? -16.125 -15.539 -19.422 1 98.38 190 ASP A CA 1
ATOM 1500 C C . ASP A 1 190 ? -17.062 -14.492 -18.828 1 98.38 190 ASP A C 1
ATOM 1502 O O . ASP A 1 190 ? -17.625 -13.672 -19.562 1 98.38 190 ASP A O 1
ATOM 1506 N N . ALA A 1 191 ? -17.203 -14.531 -17.531 1 98.69 191 ALA A N 1
ATOM 1507 C CA . ALA A 1 191 ? -18.078 -13.562 -16.875 1 98.69 191 ALA A CA 1
ATOM 1508 C C . ALA A 1 191 ? -17.562 -12.141 -17.094 1 98.69 191 ALA A C 1
ATOM 1510 O O . ALA A 1 191 ? -18.359 -11.211 -17.281 1 98.69 191 ALA A O 1
ATOM 1511 N N . THR A 1 192 ? -16.266 -11.938 -17.062 1 98.69 192 THR A N 1
ATOM 1512 C CA . THR A 1 192 ? -15.641 -10.633 -17.25 1 98.69 192 THR A CA 1
ATOM 1513 C C . THR A 1 192 ? -15.883 -10.125 -18.672 1 98.69 192 THR A C 1
ATOM 1515 O O . THR A 1 192 ? -16.281 -8.977 -18.875 1 98.69 192 THR A O 1
ATOM 1518 N N . LEU A 1 193 ? -15.742 -11.008 -19.625 1 98.19 193 LEU A N 1
ATOM 1519 C CA . LEU A 1 193 ? -15.891 -10.617 -21.031 1 98.19 193 LEU A CA 1
ATOM 1520 C C . LEU A 1 193 ? -17.359 -10.375 -21.375 1 98.19 193 LEU A C 1
ATOM 1522 O O . LEU A 1 193 ? -17.656 -9.625 -22.312 1 98.19 193 LEU A O 1
ATOM 1526 N N . GLN A 1 194 ? -18.25 -10.969 -20.609 1 98.31 194 GLN A N 1
ATOM 1527 C CA . GLN A 1 194 ? -19.672 -10.75 -20.781 1 98.31 194 GLN A CA 1
ATOM 1528 C C . GLN A 1 194 ? -20.125 -9.477 -20.062 1 98.31 194 GLN A C 1
ATOM 1530 O O . GLN A 1 194 ? -21.312 -9.148 -20.062 1 98.31 194 GLN A O 1
ATOM 1535 N N . ARG A 1 195 ? -19.234 -8.898 -19.375 1 98.19 195 ARG A N 1
ATOM 1536 C CA . ARG A 1 195 ? -19.453 -7.656 -18.641 1 98.19 195 ARG A CA 1
ATOM 1537 C C . ARG A 1 195 ? -20.453 -7.859 -17.5 1 98.19 195 ARG A C 1
ATOM 1539 O O . ARG A 1 195 ? -21.25 -6.965 -17.188 1 98.19 195 ARG A O 1
ATOM 1546 N N . ASP A 1 196 ? -20.5 -9.07 -17.125 1 98.25 196 ASP A N 1
ATOM 1547 C CA . ASP A 1 196 ? -21.297 -9.398 -15.945 1 98.25 196 ASP A CA 1
ATOM 1548 C C . ASP A 1 196 ? -20.5 -9.203 -14.664 1 98.25 196 ASP A C 1
ATOM 1550 O O . ASP A 1 196 ? -20.031 -10.172 -14.07 1 98.25 196 ASP A O 1
ATOM 1554 N N . ALA A 1 197 ? -20.5 -7.988 -14.227 1 98.5 197 ALA A N 1
ATOM 1555 C CA . ALA A 1 197 ? -19.625 -7.602 -13.117 1 98.5 197 ALA A CA 1
ATOM 1556 C C . ALA A 1 197 ? -20.031 -8.336 -11.836 1 98.5 197 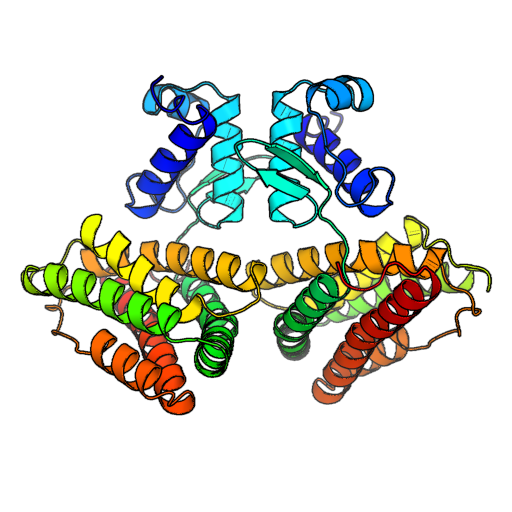ALA A C 1
ATOM 1558 O O . ALA A 1 197 ? -19.172 -8.758 -11.062 1 98.5 197 ALA A O 1
ATOM 1559 N N . ALA A 1 198 ? -21.297 -8.469 -11.609 1 98.56 198 ALA A N 1
ATOM 1560 C CA . ALA A 1 198 ? -21.766 -9.133 -10.398 1 98.56 198 ALA A CA 1
ATOM 1561 C C . ALA A 1 198 ? -21.266 -10.57 -10.328 1 98.56 198 ALA A C 1
ATOM 1563 O O . ALA A 1 198 ? -20.688 -10.984 -9.312 1 98.56 198 ALA A O 1
ATOM 1564 N N . THR A 1 199 ? -21.438 -11.305 -11.406 1 98.75 199 THR A N 1
ATOM 1565 C CA . THR A 1 199 ? -20.984 -12.695 -11.461 1 98.75 199 THR A CA 1
ATOM 1566 C C . THR A 1 199 ? -19.453 -12.766 -11.398 1 98.75 199 THR A C 1
ATOM 1568 O O . THR A 1 199 ? -18.906 -13.602 -10.68 1 98.75 199 THR A O 1
ATOM 1571 N N . ALA A 1 200 ? -18.734 -11.914 -12.148 1 98.75 200 ALA A N 1
ATOM 1572 C CA . ALA A 1 200 ? -17.266 -11.922 -12.172 1 98.75 200 ALA A CA 1
ATOM 1573 C C . ALA A 1 200 ? -16.703 -11.672 -10.781 1 98.75 200 ALA A C 1
ATOM 1575 O O . ALA A 1 200 ? -15.789 -12.383 -10.344 1 98.75 200 ALA A O 1
ATOM 1576 N N . CYS A 1 201 ? -17.281 -10.727 -10.078 1 98.75 201 CYS A N 1
ATOM 1577 C CA . CYS A 1 201 ? -16.812 -10.398 -8.734 1 98.75 201 CYS A CA 1
ATOM 1578 C C . CYS A 1 201 ? -17.094 -11.539 -7.766 1 98.75 201 CYS A C 1
ATOM 1580 O O . CYS A 1 201 ? -16.266 -11.852 -6.91 1 98.75 201 CYS A O 1
ATOM 1582 N N . ALA A 1 202 ? -18.25 -12.133 -7.906 1 98.75 202 ALA A N 1
ATOM 1583 C CA . ALA A 1 202 ? -18.562 -13.281 -7.055 1 98.75 202 ALA A CA 1
ATOM 1584 C C . ALA A 1 202 ? -17.578 -14.422 -7.277 1 98.75 202 ALA A C 1
ATOM 1586 O O . ALA A 1 202 ? -17.094 -15.023 -6.316 1 98.75 202 ALA A O 1
ATOM 1587 N N . LEU A 1 203 ? -17.266 -14.711 -8.516 1 98.44 203 LEU A N 1
ATOM 1588 C CA . LEU A 1 203 ? -16.344 -15.781 -8.867 1 98.44 203 LEU A CA 1
ATOM 1589 C C . LEU A 1 203 ? -14.938 -15.461 -8.367 1 98.44 203 LEU A C 1
ATOM 1591 O O . LEU A 1 203 ? -14.258 -16.328 -7.816 1 98.44 203 LEU A O 1
ATOM 1595 N N . LEU A 1 204 ? -14.508 -14.219 -8.523 1 98.56 204 LEU A N 1
ATOM 1596 C CA . LEU A 1 204 ? -13.188 -13.82 -8.055 1 98.56 204 LEU A CA 1
ATOM 1597 C C . LEU A 1 204 ? -13.109 -13.914 -6.531 1 98.56 204 LEU A C 1
ATOM 1599 O O . LEU A 1 204 ? -12.109 -14.391 -5.984 1 98.56 204 LEU A O 1
ATOM 1603 N N . GLY A 1 205 ? -14.156 -13.414 -5.875 1 98.62 205 GLY A N 1
ATOM 1604 C CA . GLY A 1 205 ? -14.211 -13.531 -4.426 1 98.62 205 GLY A CA 1
ATOM 1605 C C . GLY A 1 205 ? -14.086 -14.961 -3.936 1 98.62 205 GLY A C 1
ATOM 1606 O O . GLY A 1 205 ? -13.312 -15.242 -3.02 1 98.62 205 GLY A O 1
ATOM 1607 N N . GLU A 1 206 ? -14.805 -15.844 -4.578 1 97.81 206 GLU A N 1
ATOM 1608 C CA . GLU A 1 206 ? -14.734 -17.266 -4.223 1 97.81 206 GLU A CA 1
ATOM 1609 C C . GLU A 1 206 ? -13.352 -17.844 -4.512 1 97.81 206 GLU A C 1
ATOM 1611 O O . GLU A 1 206 ? -12.844 -18.656 -3.74 1 97.81 206 GLU A O 1
ATOM 1616 N N . HIS A 1 207 ? -12.797 -17.469 -5.609 1 96.69 207 HIS A N 1
ATOM 1617 C CA . HIS A 1 207 ? -11.461 -17.922 -5.984 1 96.69 207 HIS A CA 1
ATOM 1618 C C . HIS A 1 207 ? -10.43 -17.5 -4.938 1 96.69 207 HIS A C 1
ATOM 1620 O O . HIS A 1 207 ? -9.578 -18.312 -4.547 1 96.69 207 HIS A O 1
ATOM 1626 N N . ILE A 1 208 ? -10.508 -16.281 -4.465 1 97.88 208 ILE A N 1
ATOM 1627 C CA . ILE A 1 208 ? -9.602 -15.75 -3.449 1 97.88 208 ILE A CA 1
ATOM 1628 C C . ILE A 1 208 ? -9.82 -16.484 -2.129 1 97.88 208 ILE A C 1
ATOM 1630 O O . ILE A 1 208 ? -8.859 -16.922 -1.487 1 97.88 208 ILE A O 1
ATOM 1634 N N . ARG A 1 209 ? -11.062 -16.703 -1.756 1 97.88 209 ARG A N 1
ATOM 1635 C CA . ARG A 1 209 ? -11.375 -17.422 -0.523 1 97.88 209 ARG A CA 1
ATOM 1636 C C . ARG A 1 209 ? -10.961 -18.891 -0.621 1 97.88 209 ARG A C 1
ATOM 1638 O O . ARG A 1 209 ? -10.594 -19.5 0.383 1 97.88 209 ARG A O 1
ATOM 1645 N N . GLY A 1 210 ? -11.094 -19.438 -1.846 1 94.38 210 GLY A N 1
ATOM 1646 C CA . GLY A 1 210 ? -10.664 -20.812 -2.066 1 94.38 210 GLY A CA 1
ATOM 1647 C C . GLY A 1 210 ? -9.203 -21.047 -1.712 1 94.38 210 GLY A C 1
ATOM 1648 O O . GLY A 1 210 ? -8.859 -22.062 -1.127 1 94.38 210 GLY A O 1
ATOM 1649 N N . THR A 1 211 ? -8.375 -20.094 -2.08 1 92.12 211 THR A N 1
ATOM 1650 C CA . THR A 1 211 ? -6.965 -20.172 -1.718 1 92.12 211 THR A CA 1
ATOM 1651 C C . THR A 1 211 ? -6.797 -20.219 -0.202 1 92.12 211 THR A C 1
ATOM 1653 O O . THR A 1 211 ? -6.008 -21.016 0.315 1 92.12 211 THR A O 1
ATOM 1656 N N . LEU A 1 212 ? -7.496 -19.391 0.526 1 96.5 212 LEU A N 1
ATOM 1657 C CA . LEU A 1 212 ? -7.441 -19.375 1.983 1 96.5 212 LEU A CA 1
ATOM 1658 C C . LEU A 1 212 ? -7.781 -20.75 2.559 1 96.5 212 LEU A C 1
ATOM 1660 O O . LEU A 1 212 ? -7.062 -21.266 3.416 1 96.5 212 LEU A O 1
ATOM 1664 N N . ARG A 1 213 ? -8.797 -21.344 2.053 1 94.69 213 ARG A N 1
ATOM 1665 C CA . ARG A 1 213 ? -9.234 -22.641 2.539 1 94.69 213 ARG A CA 1
ATOM 1666 C C . ARG A 1 213 ? -8.172 -23.703 2.295 1 94.69 213 ARG A C 1
ATOM 1668 O O . ARG A 1 213 ? -7.906 -24.547 3.164 1 94.69 213 ARG A O 1
ATOM 1675 N N . GLN A 1 214 ? -7.594 -23.703 1.138 1 90.25 214 GLN A N 1
ATOM 1676 C CA . GLN A 1 214 ? -6.559 -24.672 0.795 1 90.25 214 GLN A CA 1
ATOM 1677 C C . GLN A 1 214 ? -5.352 -24.547 1.719 1 90.25 214 GLN A C 1
ATOM 1679 O O . GLN A 1 214 ? -4.793 -25.547 2.164 1 90.25 214 GLN A O 1
ATOM 1684 N N . VAL A 1 215 ? -4.984 -23.344 1.983 1 92.81 215 VAL A N 1
ATOM 1685 C CA . VAL A 1 215 ? -3.809 -23.094 2.811 1 92.81 215 VAL A CA 1
ATOM 1686 C C . VAL A 1 215 ? -4.102 -23.484 4.258 1 92.81 215 VAL A C 1
ATOM 1688 O O . VAL A 1 215 ? -3.256 -24.078 4.93 1 92.81 215 VAL A O 1
ATOM 1691 N N . GLU A 1 216 ? -5.273 -23.156 4.746 1 94.06 216 GLU A N 1
ATOM 1692 C CA . GLU A 1 216 ? -5.645 -23.531 6.109 1 94.06 216 GLU A CA 1
ATOM 1693 C C . GLU A 1 216 ? -5.664 -25.047 6.277 1 94.06 216 GLU A C 1
ATOM 1695 O O . GLU A 1 216 ? -5.258 -25.562 7.32 1 94.06 216 GLU A O 1
ATOM 1700 N N . ALA A 1 217 ? -6.074 -25.75 5.258 1 91.06 217 ALA A N 1
ATOM 1701 C CA . ALA A 1 217 ? -6.043 -27.203 5.277 1 91.06 217 ALA A CA 1
ATOM 1702 C C . ALA A 1 217 ? -4.609 -27.719 5.34 1 91.06 217 ALA A C 1
ATOM 1704 O O . ALA A 1 217 ? -4.312 -28.672 6.07 1 91.06 217 ALA A O 1
ATOM 1705 N N . ALA A 1 218 ? -3.773 -27.078 4.551 1 89.31 218 ALA A N 1
ATOM 1706 C CA . ALA A 1 218 ? -2.367 -27.469 4.547 1 89.31 218 ALA A CA 1
ATOM 1707 C C . ALA A 1 218 ? -1.722 -27.219 5.906 1 89.31 218 ALA A C 1
ATOM 1709 O O . ALA A 1 218 ? -0.917 -28.016 6.379 1 89.31 218 ALA A O 1
ATOM 1710 N N . PHE A 1 219 ? -2.02 -26.047 6.527 1 90.38 219 PHE A N 1
ATOM 1711 C CA . PHE A 1 219 ? -1.507 -25.719 7.855 1 90.38 219 PHE A CA 1
ATOM 1712 C C . PHE A 1 219 ? -1.951 -26.766 8.867 1 90.38 219 PHE A C 1
ATOM 1714 O O . PHE A 1 219 ? -1.161 -27.203 9.711 1 90.38 219 PHE A O 1
ATOM 1721 N N . ALA A 1 220 ? -3.176 -27.172 8.781 1 87.81 220 ALA A N 1
ATOM 1722 C CA . ALA A 1 220 ? -3.713 -28.188 9.68 1 87.81 220 ALA A CA 1
ATOM 1723 C C . ALA A 1 220 ? -2.992 -29.531 9.5 1 87.81 220 ALA A C 1
ATOM 1725 O O . ALA A 1 220 ? -2.75 -30.234 10.477 1 87.81 220 ALA A O 1
ATOM 1726 N N . ALA A 1 221 ? -2.648 -29.844 8.305 1 84.81 221 ALA A N 1
ATOM 1727 C CA . ALA A 1 221 ? -1.984 -31.109 8 1 84.81 221 ALA A CA 1
ATOM 1728 C C . ALA A 1 221 ? -0.544 -31.109 8.5 1 84.81 221 ALA A C 1
ATOM 1730 O O . ALA A 1 221 ? 0.001 -32.156 8.844 1 84.81 221 ALA A O 1
ATOM 1731 N N . THR A 1 222 ? 0.101 -30.016 8.492 1 83.38 222 THR A N 1
ATOM 1732 C CA . THR A 1 222 ? 1.508 -29.938 8.867 1 83.38 222 THR A CA 1
ATOM 1733 C C . THR A 1 222 ? 1.655 -29.562 10.336 1 83.38 222 THR A C 1
ATOM 1735 O O . THR A 1 222 ? 2.754 -29.609 10.891 1 83.38 222 THR A O 1
ATOM 1738 N N . GLY A 1 223 ? 0.592 -29.391 11.062 1 74.81 223 GLY A N 1
ATOM 1739 C CA . GLY A 1 223 ? 0.654 -28.969 12.445 1 74.81 223 GLY A CA 1
ATOM 1740 C C . GLY A 1 223 ? 1.152 -27.547 12.609 1 74.81 223 GLY A C 1
ATOM 1741 O O . GLY A 1 223 ? 1.579 -27.156 13.695 1 74.81 223 GLY A O 1
ATOM 1742 N N . ARG A 1 224 ? 1.354 -26.859 11.539 1 63.94 224 ARG A N 1
ATOM 1743 C CA . ARG A 1 224 ? 1.861 -25.5 11.586 1 63.94 224 ARG A CA 1
ATOM 1744 C C . ARG A 1 224 ? 0.738 -24.5 11.867 1 63.94 224 ARG A C 1
ATOM 1746 O O . ARG A 1 224 ? 0.027 -24.094 10.953 1 63.94 224 ARG A O 1
ATOM 1753 N N . SER A 1 225 ? -0.19 -24.703 12.914 1 54.09 225 SER A N 1
ATOM 1754 C CA . SER A 1 225 ? -1.329 -23.797 13.078 1 54.09 225 SER A CA 1
ATOM 1755 C C . SER A 1 225 ? -0.885 -22.344 13.102 1 54.09 225 SER A C 1
ATOM 1757 O O . SER A 1 225 ? -1.432 -21.516 12.375 1 54.09 225 SER A O 1
ATOM 1759 N N . GLU A 1 226 ? -1.213 -21.5 14.484 1 45.06 226 GLU A N 1
ATOM 1760 C CA . GLU A 1 226 ? -1.564 -20.234 15.102 1 45.06 226 GLU A CA 1
ATOM 1761 C C . GLU A 1 226 ? -0.326 -19.375 15.328 1 45.06 226 GLU A C 1
ATOM 1763 O O . GLU A 1 226 ? -0.435 -18.219 15.766 1 45.06 226 GLU A O 1
ATOM 1768 N N . ARG A 1 227 ? 0.912 -19.844 15.523 1 36.38 227 ARG A N 1
ATOM 1769 C CA . ARG A 1 227 ? 1.644 -18.812 16.25 1 36.38 227 ARG A CA 1
ATOM 1770 C C . ARG A 1 227 ? 2.111 -17.703 15.305 1 36.38 227 ARG A C 1
ATOM 1772 O O . ARG A 1 227 ? 2.432 -17.969 14.148 1 36.38 227 ARG A O 1
ATOM 1779 N N . MET B 1 1 ? 24.406 5.23 27.953 1 28.75 1 MET B N 1
ATOM 1780 C CA . MET B 1 1 ? 24.969 5.277 26.609 1 28.75 1 MET B CA 1
ATOM 1781 C C . MET B 1 1 ? 24 5.945 25.641 1 28.75 1 MET B C 1
ATOM 1783 O O . MET B 1 1 ? 22.797 5.742 25.719 1 28.75 1 MET B O 1
ATOM 1787 N N . PRO B 1 2 ? 24.203 7.094 24.984 1 31.89 2 PRO B N 1
ATOM 1788 C CA . PRO B 1 2 ? 23.219 7.816 24.172 1 31.89 2 PRO B CA 1
ATOM 1789 C C . PRO B 1 2 ? 22.562 6.93 23.109 1 31.89 2 PRO B C 1
ATOM 1791 O O . PRO B 1 2 ? 23.141 5.914 22.703 1 31.89 2 PRO B O 1
ATOM 1794 N N . ASP B 1 3 ? 21.328 6.887 22.969 1 37.59 3 ASP B N 1
ATOM 1795 C CA . ASP B 1 3 ? 20.594 6.117 21.984 1 37.59 3 ASP B CA 1
ATOM 1796 C C . ASP B 1 3 ? 21.234 6.227 20.609 1 37.59 3 ASP B C 1
ATOM 1798 O O . ASP B 1 3 ? 21.547 7.328 20.141 1 37.59 3 ASP B O 1
ATOM 1802 N N . PRO B 1 4 ? 22.016 5.297 20.156 1 44.97 4 PRO B N 1
ATOM 1803 C CA . PRO B 1 4 ? 22.781 5.41 18.906 1 44.97 4 PRO B CA 1
ATOM 1804 C C . PRO B 1 4 ? 22 6.117 17.797 1 44.97 4 PRO B C 1
ATOM 1806 O O . PRO B 1 4 ? 20.766 6.105 17.797 1 44.97 4 PRO B O 1
ATOM 1809 N N . ALA B 1 5 ? 22.516 7.125 17.266 1 46.53 5 ALA B N 1
ATOM 1810 C CA . ALA B 1 5 ? 22 7.953 16.188 1 46.53 5 ALA B CA 1
ATOM 1811 C C . ALA B 1 5 ? 21.328 7.102 15.117 1 46.53 5 ALA B C 1
ATOM 1813 O O . ALA B 1 5 ? 21.812 6.02 14.773 1 46.53 5 ALA B O 1
ATOM 1814 N N . PRO B 1 6 ? 20.016 7.348 14.922 1 57.75 6 PRO B N 1
ATOM 1815 C CA . PRO B 1 6 ? 19.391 6.562 13.852 1 57.75 6 PRO B CA 1
ATOM 1816 C C . PRO B 1 6 ? 20.297 6.422 12.633 1 57.75 6 PRO B C 1
ATOM 1818 O O . PRO B 1 6 ? 21.109 7.309 12.359 1 57.75 6 PRO B O 1
ATOM 1821 N N . PRO B 1 7 ? 20.234 5.25 12.039 1 67.06 7 PRO B N 1
ATOM 1822 C CA . PRO B 1 7 ? 21 5.043 10.812 1 67.06 7 PRO B CA 1
ATOM 1823 C C . PRO B 1 7 ? 20.844 6.184 9.812 1 67.06 7 PRO B C 1
ATOM 1825 O O . PRO B 1 7 ? 19.797 6.848 9.789 1 67.06 7 PRO B O 1
ATOM 1828 N N . LEU B 1 8 ? 21.844 6.742 9.328 1 78.38 8 LEU B N 1
ATOM 1829 C CA . LEU B 1 8 ? 21.938 7.824 8.352 1 78.38 8 LEU B CA 1
ATOM 1830 C C . LEU B 1 8 ? 20.766 7.777 7.379 1 78.38 8 LEU B C 1
ATOM 1832 O O . LEU B 1 8 ? 20.234 8.82 6.984 1 78.38 8 LEU B O 1
ATOM 1836 N N . VAL B 1 9 ? 20.234 6.633 7.121 1 81.19 9 VAL B N 1
ATOM 1837 C CA . VAL B 1 9 ? 19.125 6.461 6.191 1 81.19 9 VAL B CA 1
ATOM 1838 C C . VAL B 1 9 ? 17.844 7.023 6.805 1 81.19 9 VAL B C 1
ATOM 1840 O O . VAL B 1 9 ? 17.062 7.688 6.121 1 81.19 9 VAL B O 1
ATOM 1843 N N . ASP B 1 10 ? 17.734 6.84 8.062 1 85.44 10 ASP B N 1
ATOM 1844 C CA . ASP B 1 10 ? 16.516 7.301 8.727 1 85.44 10 ASP B CA 1
ATOM 1845 C C . ASP B 1 10 ? 16.484 8.828 8.812 1 85.44 10 ASP B C 1
ATOM 1847 O O . ASP B 1 10 ? 15.43 9.445 8.648 1 85.44 10 ASP B O 1
ATOM 1851 N N . GLN B 1 11 ? 17.562 9.383 9.023 1 87.31 11 GLN B N 1
ATOM 1852 C CA . GLN B 1 11 ? 17.656 10.836 9.07 1 87.31 11 GLN B CA 1
ATOM 1853 C C . GLN B 1 11 ? 17.359 11.453 7.707 1 87.31 11 GLN B C 1
ATOM 1855 O O . GLN B 1 11 ? 16.578 12.398 7.602 1 87.31 11 GLN B O 1
ATOM 1860 N N . ALA B 1 12 ? 18.031 10.898 6.727 1 90 12 ALA B N 1
ATOM 1861 C CA . ALA B 1 12 ? 17.797 11.383 5.367 1 90 12 ALA B CA 1
ATOM 1862 C C . ALA B 1 12 ? 16.328 11.227 4.98 1 90 12 ALA B C 1
ATOM 1864 O O . ALA B 1 12 ? 15.734 12.141 4.402 1 90 12 ALA B O 1
ATOM 1865 N N . PHE B 1 13 ? 15.789 10.102 5.383 1 91.81 13 PHE B N 1
ATOM 1866 C CA . PHE B 1 13 ? 14.391 9.82 5.07 1 91.81 13 PHE B CA 1
ATOM 1867 C C . PHE B 1 13 ? 13.469 10.836 5.727 1 91.81 13 PHE B C 1
ATOM 1869 O O . PHE B 1 13 ? 12.617 11.43 5.062 1 91.81 13 PHE B O 1
ATOM 1876 N N . GLN B 1 14 ? 13.695 11.078 6.973 1 92.5 14 GLN B N 1
ATOM 1877 C CA . GLN B 1 14 ? 12.82 11.977 7.723 1 92.5 14 GLN B CA 1
ATOM 1878 C C . GLN B 1 14 ? 12.906 13.406 7.191 1 92.5 14 GLN B C 1
ATOM 1880 O O . GLN B 1 14 ? 11.891 14.07 7.023 1 92.5 14 GLN B O 1
ATOM 1885 N N . ARG B 1 15 ? 14.039 13.852 6.887 1 93.12 15 ARG B N 1
ATOM 1886 C CA . ARG B 1 15 ? 14.227 15.211 6.391 1 93.12 15 ARG B CA 1
ATOM 1887 C C . ARG B 1 15 ? 13.656 15.367 4.988 1 93.12 15 ARG B C 1
ATOM 1889 O O . ARG B 1 15 ? 12.961 16.344 4.703 1 93.12 15 ARG B O 1
ATOM 1896 N N . LEU B 1 16 ? 13.953 14.391 4.137 1 94.25 16 LEU B N 1
ATOM 1897 C CA . LEU B 1 16 ? 13.422 14.406 2.775 1 94.25 16 LEU B CA 1
ATOM 1898 C C . LEU B 1 16 ? 11.898 14.359 2.785 1 94.25 16 LEU B C 1
ATOM 1900 O O . LEU B 1 16 ? 11.25 15.109 2.053 1 94.25 16 LEU B O 1
ATOM 1904 N N . ARG B 1 17 ? 11.414 13.508 3.594 1 94.38 17 ARG B N 1
ATOM 1905 C CA . ARG B 1 17 ? 9.969 13.383 3.725 1 94.38 17 ARG B CA 1
ATOM 1906 C C . ARG B 1 17 ? 9.336 14.703 4.148 1 94.38 17 ARG B C 1
ATOM 1908 O O . ARG B 1 17 ? 8.352 15.141 3.557 1 94.38 17 ARG B O 1
ATOM 1915 N N . HIS B 1 18 ? 9.922 15.297 5.145 1 92.69 18 HIS B N 1
ATOM 1916 C CA . HIS B 1 18 ? 9.453 16.594 5.621 1 92.69 18 HIS B CA 1
ATOM 1917 C C . HIS B 1 18 ? 9.477 17.625 4.504 1 92.69 18 HIS B C 1
ATOM 1919 O O . HIS B 1 18 ? 8.492 18.344 4.293 1 92.69 18 HIS B O 1
ATOM 1925 N N . ASP B 1 19 ? 10.531 17.672 3.764 1 93.25 19 ASP B N 1
ATOM 1926 C CA . ASP B 1 19 ? 10.703 18.672 2.719 1 93.25 19 ASP B CA 1
ATOM 1927 C C . ASP B 1 19 ? 9.711 18.453 1.578 1 93.25 19 ASP B C 1
ATOM 1929 O O . ASP B 1 19 ? 9.203 19.406 0.998 1 93.25 19 ASP B O 1
ATOM 1933 N N . VAL B 1 20 ? 9.406 17.203 1.298 1 93.38 20 VAL B N 1
ATOM 1934 C CA . VAL B 1 20 ? 8.445 16.891 0.248 1 93.38 20 VAL B CA 1
ATOM 1935 C C . VAL B 1 20 ? 7.031 17.234 0.721 1 93.38 20 VAL B C 1
ATOM 1937 O O . VAL B 1 20 ? 6.258 17.859 -0.009 1 93.38 20 VAL B O 1
ATOM 1940 N N . LEU B 1 21 ? 6.73 16.969 1.977 1 91.69 21 LEU B N 1
ATOM 1941 C CA . LEU B 1 21 ? 5.398 17.172 2.531 1 91.69 21 LEU B CA 1
ATOM 1942 C C . LEU B 1 21 ? 5.098 18.672 2.672 1 91.69 21 LEU B C 1
ATOM 1944 O O . LEU B 1 21 ? 3.959 19.094 2.473 1 91.69 21 LEU B O 1
ATOM 1948 N N . THR B 1 22 ? 6.129 19.422 2.975 1 88.94 22 THR B N 1
ATOM 1949 C CA . THR B 1 22 ? 5.926 20.844 3.252 1 88.94 22 THR B CA 1
ATOM 1950 C C . THR B 1 22 ? 6.047 21.672 1.974 1 88.94 22 THR B C 1
ATOM 1952 O O . THR B 1 22 ? 5.82 22.875 1.985 1 88.94 22 THR B O 1
ATOM 1955 N N . GLY B 1 23 ? 6.5 21.062 0.876 1 88.62 23 GLY B N 1
ATOM 1956 C CA . GLY B 1 23 ? 6.539 21.75 -0.41 1 88.62 23 GLY B CA 1
ATOM 1957 C C . GLY B 1 23 ? 7.871 22.406 -0.693 1 88.62 23 GLY B C 1
ATOM 1958 O O . GLY B 1 23 ? 7.988 23.203 -1.628 1 88.62 23 GLY B O 1
ATOM 1959 N N . ARG B 1 24 ? 8.828 22.109 0.155 1 90.06 24 ARG B N 1
ATOM 1960 C CA . ARG B 1 24 ? 10.156 22.641 -0.146 1 90.06 24 ARG B CA 1
ATOM 1961 C C . ARG B 1 24 ? 10.633 22.172 -1.517 1 90.06 24 ARG B C 1
ATOM 1963 O O . ARG B 1 24 ? 11.328 22.906 -2.223 1 90.06 24 ARG B O 1
ATOM 1970 N N . HIS B 1 25 ? 10.375 20.938 -1.861 1 93.56 25 HIS B N 1
ATOM 1971 C CA . HIS B 1 25 ? 10.531 20.422 -3.223 1 93.56 25 HIS B CA 1
ATOM 1972 C C . HIS B 1 25 ? 9.203 20.469 -3.979 1 93.56 25 HIS B C 1
ATOM 1974 O O . HIS B 1 25 ? 8.219 19.875 -3.543 1 93.56 25 HIS B O 1
ATOM 1980 N N . ALA B 1 26 ? 9.172 21.156 -5.074 1 91.81 26 ALA B N 1
ATOM 1981 C CA . ALA B 1 26 ? 7.938 21.391 -5.812 1 91.81 26 ALA B CA 1
ATOM 1982 C C . ALA B 1 26 ? 7.387 20.094 -6.395 1 91.81 26 ALA B C 1
ATOM 1984 O O . ALA B 1 26 ? 8.148 19.219 -6.812 1 91.81 26 ALA B O 1
ATOM 1985 N N . PRO B 1 27 ? 6.074 20.047 -6.48 1 92.56 27 PRO B N 1
ATOM 1986 C CA . PRO B 1 27 ? 5.48 18.891 -7.148 1 92.56 27 PRO B CA 1
ATOM 1987 C C . PRO B 1 27 ? 6.02 18.688 -8.562 1 92.56 27 PRO B C 1
ATOM 1989 O O . PRO B 1 27 ? 6.133 19.641 -9.328 1 92.56 27 PRO B O 1
ATOM 1992 N N . GLY B 1 28 ? 6.422 17.484 -8.836 1 92.81 28 GLY B N 1
ATOM 1993 C CA . GLY B 1 28 ? 6.898 17.141 -10.164 1 92.81 28 GLY B CA 1
ATOM 1994 C C . GLY B 1 28 ? 8.375 17.406 -10.359 1 92.81 28 GLY B C 1
ATOM 1995 O O . GLY B 1 28 ? 8.969 16.984 -11.352 1 92.81 28 GLY B O 1
ATOM 1996 N N . SER B 1 29 ? 9.031 18.078 -9.438 1 94 29 SER B N 1
ATOM 1997 C CA . SER B 1 29 ? 10.43 18.469 -9.594 1 94 29 SER B CA 1
ATOM 1998 C C . SER B 1 29 ? 11.359 17.266 -9.477 1 94 29 SER B C 1
ATOM 2000 O O . SER B 1 29 ? 11.062 16.312 -8.742 1 94 29 SER B O 1
ATOM 2002 N N . LYS B 1 30 ? 12.453 17.328 -10.148 1 94.62 30 LYS B N 1
ATOM 2003 C CA . LYS B 1 30 ? 13.453 16.266 -10.102 1 94.62 30 LYS B CA 1
ATOM 2004 C C . LYS B 1 30 ? 14.242 16.312 -8.797 1 94.62 30 LYS B C 1
ATOM 2006 O O . LYS B 1 30 ? 14.617 17.406 -8.336 1 94.62 30 LYS B O 1
ATOM 2011 N N . LEU B 1 31 ? 14.422 15.172 -8.219 1 95.38 31 LEU B N 1
ATOM 2012 C CA . LEU B 1 31 ? 15.281 15.023 -7.051 1 95.38 31 LEU B CA 1
ATOM 2013 C C . LEU B 1 31 ? 16.609 14.398 -7.438 1 95.38 31 LEU B C 1
ATOM 2015 O O . LEU B 1 31 ? 16.781 13.18 -7.359 1 95.38 31 LEU B O 1
ATOM 2019 N N . LYS B 1 32 ? 17.547 15.258 -7.852 1 93.44 32 LYS B N 1
ATOM 2020 C CA . LYS B 1 32 ? 18.875 14.789 -8.266 1 93.44 32 LYS B CA 1
ATOM 2021 C C . LYS B 1 32 ? 19.719 14.367 -7.062 1 93.44 32 LYS B C 1
ATOM 2023 O O . LYS B 1 32 ? 20.031 15.195 -6.207 1 93.44 32 LYS B O 1
ATOM 2028 N N . VAL B 1 33 ? 20.078 13.156 -7.047 1 91 33 VAL B N 1
ATOM 2029 C CA . VAL B 1 33 ? 20.766 12.57 -5.898 1 91 33 VAL B CA 1
ATOM 2030 C C . VAL B 1 33 ? 22.031 13.359 -5.602 1 91 33 VAL B C 1
ATOM 2032 O O . VAL B 1 33 ? 22.344 13.633 -4.441 1 91 33 VAL B O 1
ATOM 2035 N N . ASP B 1 34 ? 22.734 13.781 -6.613 1 91.38 34 ASP B N 1
ATOM 2036 C CA . ASP B 1 34 ? 23.984 14.523 -6.438 1 91.38 34 ASP B CA 1
ATOM 2037 C C . ASP B 1 34 ? 23.734 15.852 -5.715 1 91.38 34 ASP B C 1
ATOM 2039 O O . ASP B 1 34 ? 24.484 16.219 -4.812 1 91.38 34 ASP B O 1
ATOM 2043 N N . GLU B 1 35 ? 22.734 16.531 -6.051 1 93.06 35 GLU B N 1
ATOM 2044 C CA . GLU B 1 35 ? 22.391 17.797 -5.418 1 93.06 35 GLU B CA 1
ATOM 2045 C C . GLU B 1 35 ? 21.906 17.578 -3.988 1 93.06 35 GLU B C 1
ATOM 2047 O O . GLU B 1 35 ? 22.156 18.406 -3.109 1 93.06 35 GLU B O 1
ATOM 2052 N N . LEU B 1 36 ? 21.219 16.516 -3.799 1 94.25 36 LEU B N 1
ATOM 2053 C CA . LEU B 1 36 ? 20.656 16.219 -2.486 1 94.25 36 LEU B CA 1
ATOM 2054 C C . LEU B 1 36 ? 21.75 15.875 -1.489 1 94.25 36 LEU B C 1
ATOM 2056 O O . LEU B 1 36 ? 21.594 16.094 -0.286 1 94.25 36 LEU B O 1
ATOM 2060 N N . GLN B 1 37 ? 22.781 15.312 -2.023 1 92.94 37 GLN B N 1
ATOM 2061 C CA . GLN B 1 37 ? 23.906 15 -1.148 1 92.94 37 GLN B CA 1
ATOM 2062 C C . GLN B 1 37 ? 24.406 16.25 -0.431 1 92.94 37 GLN B C 1
ATOM 2064 O O . GLN B 1 37 ? 24.688 16.219 0.769 1 92.94 37 GLN B O 1
ATOM 2069 N N . ASP B 1 38 ? 24.5 17.297 -1.144 1 91.31 38 ASP B N 1
ATOM 2070 C CA . ASP B 1 38 ? 24.938 18.562 -0.577 1 91.31 38 ASP B CA 1
ATOM 2071 C C . ASP B 1 38 ? 23.922 19.109 0.417 1 91.31 38 ASP B C 1
ATOM 2073 O O . ASP B 1 38 ? 24.281 19.547 1.511 1 91.31 38 ASP B O 1
ATOM 2077 N N . THR B 1 39 ? 22.766 18.969 0.094 1 90.06 39 THR B N 1
ATOM 2078 C CA . THR B 1 39 ? 21.672 19.547 0.878 1 90.06 39 THR B CA 1
ATOM 2079 C C . THR B 1 39 ? 21.5 18.797 2.197 1 90.06 39 THR B C 1
ATOM 2081 O O . THR B 1 39 ? 21.266 19.406 3.236 1 90.06 39 THR B O 1
ATOM 2084 N N . TYR B 1 40 ? 21.672 17.469 2.143 1 91.69 40 TYR B N 1
ATOM 2085 C CA . TYR B 1 40 ? 21.312 16.672 3.312 1 91.69 40 TYR B CA 1
ATOM 2086 C C . TYR B 1 40 ? 22.547 16.109 3.992 1 91.69 40 TYR B C 1
ATOM 2088 O O . TYR B 1 40 ? 22.453 15.492 5.055 1 91.69 40 TYR B O 1
ATOM 2096 N N . GLY B 1 41 ? 23.656 16.203 3.402 1 89.19 41 GLY B N 1
ATOM 2097 C CA . GLY B 1 41 ? 24.906 15.797 4.023 1 89.19 41 GLY B CA 1
ATOM 2098 C C . GLY B 1 41 ? 25.047 14.297 4.152 1 89.19 41 GLY B C 1
ATOM 2099 O O . GLY B 1 41 ? 25.516 13.797 5.18 1 89.19 41 GLY B O 1
ATOM 2100 N N . CYS B 1 42 ? 24.531 13.617 3.219 1 87.81 42 CYS B N 1
ATOM 2101 C CA . CYS B 1 42 ? 24.609 12.164 3.221 1 87.81 42 CYS B CA 1
ATOM 2102 C C . CYS B 1 42 ? 25.031 11.641 1.857 1 87.81 42 CYS B C 1
ATOM 2104 O O . CYS B 1 42 ? 24.875 12.32 0.844 1 87.81 42 CYS B O 1
ATOM 2106 N N . SER B 1 43 ? 25.609 10.461 1.905 1 87.06 43 SER B N 1
ATOM 2107 C CA . SER B 1 43 ? 26.094 9.852 0.67 1 87.06 43 SER B CA 1
ATOM 2108 C C . SER B 1 43 ? 24.938 9.359 -0.189 1 87.06 43 SER B C 1
ATOM 2110 O O . SER B 1 43 ? 23.781 9.414 0.23 1 87.06 43 SER B O 1
ATOM 2112 N N . SER B 1 44 ? 25.281 8.898 -1.386 1 86.31 44 SER B N 1
ATOM 2113 C CA . SER B 1 44 ? 24.297 8.492 -2.379 1 86.31 44 SER B CA 1
ATOM 2114 C C . SER B 1 44 ? 23.484 7.285 -1.9 1 86.31 44 SER B C 1
ATOM 2116 O O . SER B 1 44 ? 22.281 7.203 -2.131 1 86.31 44 SER B O 1
ATOM 2118 N N . SER B 1 45 ? 24.062 6.445 -1.205 1 84 45 SER B N 1
ATOM 2119 C CA . SER B 1 45 ? 23.422 5.184 -0.855 1 84 45 SER B CA 1
ATOM 2120 C C . SER B 1 45 ? 22.266 5.402 0.124 1 84 45 SER B C 1
ATOM 2122 O O . SER B 1 45 ? 21.141 4.992 -0.137 1 84 45 SER B O 1
ATOM 2124 N N . PRO B 1 46 ? 22.5 6.078 1.215 1 86.44 46 PRO B N 1
ATOM 2125 C CA . PRO B 1 46 ? 21.375 6.34 2.127 1 86.44 46 PRO B CA 1
ATOM 2126 C C . PRO B 1 46 ? 20.297 7.211 1.497 1 86.44 46 PRO B C 1
ATOM 2128 O O . PRO B 1 46 ? 19.109 7.031 1.788 1 86.44 46 PRO B O 1
ATOM 2131 N N . LEU B 1 47 ? 20.688 8.07 0.646 1 90.06 47 LEU B N 1
ATOM 2132 C CA . LEU B 1 47 ? 19.719 8.945 -0.012 1 90.06 47 LEU B CA 1
ATOM 2133 C C . LEU B 1 47 ? 18.844 8.148 -0.966 1 90.06 47 LEU B C 1
ATOM 2135 O O . LEU B 1 47 ? 17.625 8.344 -1.002 1 90.06 47 LEU B O 1
ATOM 2139 N N . ARG B 1 48 ? 19.438 7.281 -1.682 1 86.44 48 ARG B N 1
ATOM 2140 C CA . ARG B 1 48 ? 18.688 6.449 -2.607 1 86.44 48 ARG B CA 1
ATOM 2141 C C . ARG B 1 48 ? 17.719 5.531 -1.857 1 86.44 48 ARG B C 1
ATOM 2143 O O . ARG B 1 48 ? 16.594 5.316 -2.297 1 86.44 48 ARG B O 1
ATOM 2150 N N . GLU B 1 49 ? 18.172 5.066 -0.781 1 86.19 49 GLU B N 1
ATOM 2151 C CA . GLU B 1 49 ? 17.281 4.242 0.039 1 86.19 49 GLU B CA 1
ATOM 2152 C C . GLU B 1 49 ? 16.109 5.055 0.581 1 86.19 49 GLU B C 1
ATOM 2154 O O . GLU B 1 49 ? 14.969 4.594 0.564 1 86.19 49 GLU B O 1
ATOM 2159 N N . ALA B 1 50 ? 16.438 6.223 1.018 1 90.31 50 ALA B N 1
ATOM 2160 C CA . ALA B 1 50 ? 15.391 7.109 1.524 1 90.31 50 ALA B CA 1
ATOM 2161 C C . ALA B 1 50 ? 14.375 7.453 0.432 1 90.31 50 ALA B C 1
ATOM 2163 O O . ALA B 1 50 ? 13.172 7.434 0.668 1 90.31 50 ALA B O 1
ATOM 2164 N N . LEU B 1 51 ? 14.898 7.727 -0.718 1 91.94 51 LEU B N 1
ATOM 2165 C CA . LEU B 1 51 ? 14.047 8.07 -1.851 1 91.94 51 LEU B CA 1
ATOM 2166 C C . LEU B 1 51 ? 13.203 6.879 -2.275 1 91.94 51 LEU B C 1
ATOM 2168 O O . LEU B 1 51 ?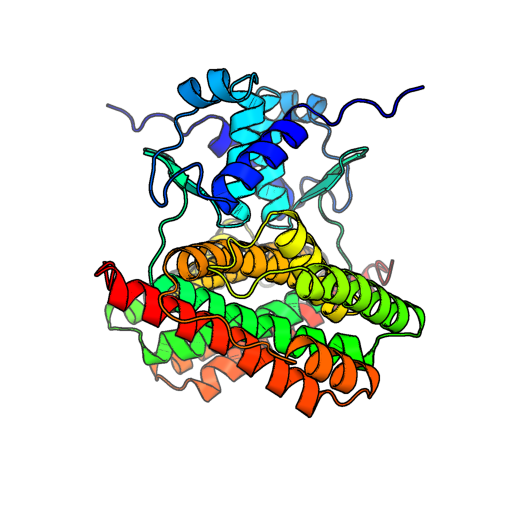 12.031 7.039 -2.643 1 91.94 51 LEU B O 1
ATOM 2172 N N . SER B 1 52 ? 13.734 5.746 -2.182 1 87.19 52 SER B N 1
ATOM 2173 C CA . SER B 1 52 ? 12.992 4.527 -2.488 1 87.19 52 SER B CA 1
ATOM 2174 C C . SER B 1 52 ? 11.844 4.32 -1.502 1 87.19 52 SER B C 1
ATOM 2176 O O . SER B 1 52 ? 10.734 3.965 -1.899 1 87.19 52 SER B O 1
ATOM 2178 N N . ARG B 1 53 ? 12.094 4.566 -0.291 1 88.5 53 ARG B N 1
ATOM 2179 C CA . ARG B 1 53 ? 11.055 4.461 0.728 1 88.5 53 ARG B CA 1
ATOM 2180 C C . ARG B 1 53 ? 9.945 5.484 0.489 1 88.5 53 ARG B C 1
ATOM 2182 O O . ARG B 1 53 ? 8.766 5.164 0.618 1 88.5 53 ARG B O 1
ATOM 2189 N N . LEU B 1 54 ? 10.344 6.664 0.106 1 93.12 54 LEU B N 1
ATOM 2190 C CA . LEU B 1 54 ? 9.367 7.715 -0.166 1 93.12 54 LEU B CA 1
ATOM 2191 C C . LEU B 1 54 ? 8.523 7.371 -1.389 1 93.12 54 LEU B C 1
ATOM 2193 O O . LEU B 1 54 ? 7.355 7.754 -1.469 1 93.12 54 LEU B O 1
ATOM 2197 N N . SER B 1 55 ? 9.148 6.703 -2.334 1 90.88 55 SER B N 1
ATOM 2198 C CA . SER B 1 55 ? 8.414 6.254 -3.51 1 90.88 55 SER B CA 1
ATOM 2199 C C . SER B 1 55 ? 7.324 5.254 -3.131 1 90.88 55 SER B C 1
ATOM 2201 O O . SER B 1 55 ? 6.215 5.301 -3.67 1 90.88 55 SER B O 1
ATOM 2203 N N . GLN B 1 56 ? 7.578 4.551 -2.178 1 86.06 56 GLN B N 1
ATOM 2204 C CA . GLN B 1 56 ? 6.609 3.568 -1.697 1 86.06 56 GLN B CA 1
ATOM 2205 C C . GLN B 1 56 ? 5.457 4.246 -0.96 1 86.06 56 GLN B C 1
ATOM 2207 O O . GLN B 1 56 ? 4.324 3.764 -0.988 1 86.06 56 GLN B O 1
ATOM 2212 N N . GLU B 1 57 ? 5.801 5.312 -0.392 1 91.06 57 GLU B N 1
ATOM 2213 C CA . GLU B 1 57 ? 4.777 6.059 0.331 1 91.06 57 GLU B CA 1
ATOM 2214 C C . GLU B 1 57 ? 3.955 6.93 -0.618 1 91.06 57 GLU B C 1
ATOM 2216 O O . GLU B 1 57 ? 2.99 7.57 -0.2 1 91.06 57 GLU B O 1
ATOM 2221 N N . GLY B 1 58 ? 4.422 6.98 -1.91 1 92.88 58 GLY B N 1
ATOM 2222 C CA . GLY B 1 58 ? 3.67 7.723 -2.91 1 92.88 58 GLY B CA 1
ATOM 2223 C C . GLY B 1 58 ? 4.02 9.195 -2.945 1 92.88 58 GLY B C 1
ATOM 2224 O O . GLY B 1 58 ? 3.363 9.984 -3.635 1 92.88 58 GLY B O 1
ATOM 2225 N N . LEU B 1 59 ? 5.051 9.578 -2.191 1 95.81 59 LEU B N 1
ATOM 2226 C CA . LEU B 1 59 ? 5.441 10.984 -2.113 1 95.81 59 LEU B CA 1
ATOM 2227 C C . LEU B 1 59 ? 6.453 11.328 -3.203 1 95.81 59 LEU B C 1
ATOM 2229 O O . LEU B 1 59 ? 6.625 12.5 -3.549 1 95.81 59 LEU B O 1
ATOM 2233 N N . VAL B 1 60 ? 7.129 10.25 -3.678 1 94.81 60 VAL B N 1
ATOM 2234 C CA . VAL B 1 60 ? 8.133 10.344 -4.734 1 94.81 60 VAL B CA 1
ATOM 2235 C C . VAL B 1 60 ? 7.852 9.289 -5.805 1 94.81 60 VAL B C 1
ATOM 2237 O O . VAL B 1 60 ? 7.27 8.242 -5.52 1 94.81 60 VAL B O 1
ATOM 2240 N N . ARG B 1 61 ? 8.148 9.625 -6.984 1 92.19 61 ARG B N 1
ATOM 2241 C CA . ARG B 1 61 ? 8.109 8.656 -8.078 1 92.19 61 ARG B CA 1
ATOM 2242 C C . ARG B 1 61 ? 9.523 8.266 -8.508 1 92.19 61 ARG B C 1
ATOM 2244 O O . ARG B 1 61 ? 10.398 9.125 -8.641 1 92.19 61 ARG B O 1
ATOM 2251 N N . ALA B 1 62 ? 9.688 6.953 -8.594 1 87.5 62 ALA B N 1
ATOM 2252 C CA . ALA B 1 62 ? 10.969 6.434 -9.055 1 87.5 62 ALA B CA 1
ATOM 2253 C C . ALA B 1 62 ? 10.867 5.898 -10.484 1 87.5 62 ALA B C 1
ATOM 2255 O O . ALA B 1 62 ? 9.898 5.215 -10.82 1 87.5 62 ALA B O 1
ATOM 2256 N N . ASP B 1 63 ? 11.703 6.395 -11.352 1 79.5 63 ASP B N 1
ATOM 2257 C CA . ASP B 1 63 ? 11.812 5.898 -12.719 1 79.5 63 ASP B CA 1
ATOM 2258 C C . ASP B 1 63 ? 13.234 5.422 -13.016 1 79.5 63 ASP B C 1
ATOM 2260 O O . ASP B 1 63 ? 14.203 6.117 -12.703 1 79.5 63 ASP B O 1
ATOM 2264 N N . GLU B 1 64 ? 13.328 4.312 -13.594 1 68.5 64 GLU B N 1
ATOM 2265 C CA . GLU B 1 64 ? 14.625 3.723 -13.898 1 68.5 64 GLU B CA 1
ATOM 2266 C C . GLU B 1 64 ? 15.461 4.648 -14.781 1 68.5 64 GLU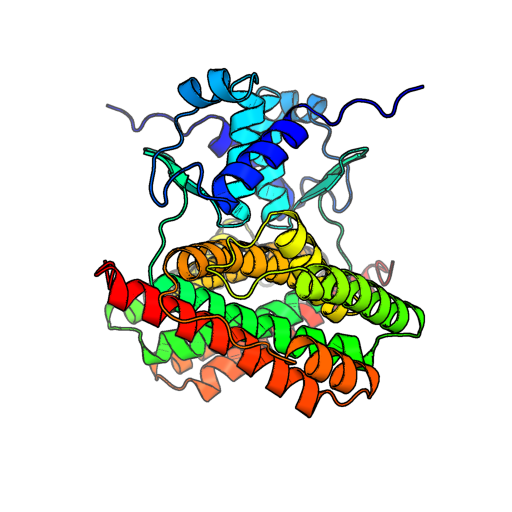 B C 1
ATOM 2268 O O . GLU B 1 64 ? 16.672 4.762 -14.594 1 68.5 64 GLU B O 1
ATOM 2273 N N . ARG B 1 65 ? 14.859 5.34 -15.609 1 67.5 65 ARG B N 1
ATOM 2274 C CA . ARG B 1 65 ? 15.594 6.148 -16.578 1 67.5 65 ARG B CA 1
ATOM 2275 C C . ARG B 1 65 ? 15.656 7.609 -16.141 1 67.5 65 ARG B C 1
ATOM 2277 O O . ARG B 1 65 ? 16.625 8.305 -16.438 1 67.5 65 ARG B O 1
ATOM 2284 N N . ARG B 1 66 ? 14.703 7.988 -15.312 1 74.88 66 ARG B N 1
ATOM 2285 C CA . ARG B 1 66 ? 14.562 9.414 -15.062 1 74.88 66 ARG B CA 1
ATOM 2286 C C . ARG B 1 66 ? 14.914 9.758 -13.617 1 74.88 66 ARG B C 1
ATOM 2288 O O . ARG B 1 66 ? 14.984 10.93 -13.25 1 74.88 66 ARG B O 1
ATOM 2295 N N . GLY B 1 67 ? 15.156 8.719 -12.844 1 87.25 67 GLY B N 1
ATOM 2296 C CA . GLY B 1 67 ? 15.508 8.992 -11.461 1 87.25 67 GLY B CA 1
ATOM 2297 C C . GLY B 1 67 ? 14.305 9.234 -10.578 1 87.25 67 GLY B C 1
ATOM 2298 O O . GLY B 1 67 ? 13.273 8.57 -10.727 1 87.25 67 GLY B O 1
ATOM 2299 N N . PHE B 1 68 ? 14.508 10.141 -9.547 1 93.81 68 PHE B N 1
ATOM 2300 C CA . PHE B 1 68 ? 13.469 10.406 -8.562 1 93.81 68 PHE B CA 1
ATOM 2301 C C . PHE B 1 68 ? 12.852 11.781 -8.781 1 93.81 68 PHE B C 1
ATOM 2303 O O . PHE B 1 68 ? 13.555 12.742 -9.094 1 93.81 68 PHE B O 1
ATOM 2310 N N . ARG B 1 69 ? 11.539 11.859 -8.703 1 96.06 69 ARG B N 1
ATOM 2311 C CA . ARG B 1 69 ? 10.789 13.109 -8.773 1 96.06 69 ARG B CA 1
ATOM 2312 C C . ARG B 1 69 ? 9.742 13.188 -7.668 1 96.06 69 ARG B C 1
ATOM 2314 O O . ARG B 1 69 ? 9.188 12.164 -7.266 1 96.06 69 ARG B O 1
ATOM 2321 N N . VAL B 1 70 ? 9.547 14.359 -7.242 1 96.31 70 VAL B N 1
ATOM 2322 C CA . VAL B 1 70 ? 8.406 14.523 -6.348 1 96.31 70 VAL B CA 1
ATOM 2323 C C . VAL B 1 70 ? 7.117 14.172 -7.09 1 96.31 70 VAL B C 1
ATOM 2325 O O . VAL B 1 70 ? 6.938 14.555 -8.25 1 96.31 70 VAL B O 1
ATOM 2328 N N . ALA B 1 71 ? 6.227 13.5 -6.426 1 95.31 71 ALA B N 1
ATOM 2329 C CA . ALA B 1 71 ? 4.949 13.172 -7.051 1 95.31 71 ALA B CA 1
ATOM 2330 C C . ALA B 1 71 ? 4.207 14.438 -7.473 1 95.31 71 ALA B C 1
ATOM 2332 O O . ALA B 1 71 ? 4.145 15.414 -6.719 1 95.31 71 ALA B O 1
ATOM 2333 N N . ALA B 1 72 ? 3.652 14.445 -8.648 1 94.12 72 ALA B N 1
ATOM 2334 C CA . ALA B 1 72 ? 2.881 15.586 -9.125 1 94.12 72 ALA B CA 1
ATOM 2335 C C . ALA B 1 72 ? 1.555 15.703 -8.383 1 94.12 72 ALA B C 1
ATOM 2337 O O . ALA B 1 72 ? 1.126 14.758 -7.715 1 94.12 72 ALA B O 1
ATOM 2338 N N . MET B 1 73 ? 0.977 16.859 -8.469 1 94.56 73 MET B N 1
ATOM 2339 C CA . MET B 1 73 ? -0.324 17.109 -7.859 1 94.56 73 MET B CA 1
ATOM 2340 C C . MET B 1 73 ? -1.375 17.422 -8.922 1 94.56 73 MET B C 1
ATOM 2342 O O . MET B 1 73 ? -1.131 18.219 -9.82 1 94.56 73 MET B O 1
ATOM 2346 N N . SER B 1 74 ? -2.418 16.734 -8.898 1 95.19 74 SER B N 1
ATOM 2347 C CA . SER B 1 74 ? -3.557 16.984 -9.773 1 95.19 74 SER B CA 1
ATOM 2348 C C . SER B 1 74 ? -4.871 16.656 -9.078 1 95.19 74 SER B C 1
ATOM 2350 O O . SER B 1 74 ? -4.895 15.898 -8.109 1 95.19 74 SER B O 1
ATOM 2352 N N . ALA B 1 75 ? -5.957 17.234 -9.547 1 95.44 75 ALA B N 1
ATOM 2353 C CA . ALA B 1 75 ? -7.277 16.922 -9.008 1 95.44 75 ALA B CA 1
ATOM 2354 C C . ALA B 1 75 ? -7.602 15.438 -9.18 1 95.44 75 ALA B C 1
ATOM 2356 O O . ALA B 1 75 ? -8.211 14.82 -8.297 1 95.44 75 ALA B O 1
ATOM 2357 N N . GLU B 1 76 ? -7.18 14.898 -10.289 1 96.12 76 GLU B N 1
ATOM 2358 C CA . GLU B 1 76 ? -7.41 13.477 -10.57 1 96.12 76 GLU B CA 1
ATOM 2359 C C . GLU B 1 76 ? -6.688 12.594 -9.562 1 96.12 76 GLU B C 1
ATOM 2361 O O . GLU B 1 76 ? -7.242 11.602 -9.086 1 96.12 76 GLU B O 1
ATOM 2366 N N . ASP B 1 77 ? -5.523 13.008 -9.281 1 96.88 77 ASP B N 1
ATOM 2367 C CA . ASP B 1 77 ? -4.754 12.25 -8.297 1 96.88 77 ASP B CA 1
ATOM 2368 C C . ASP B 1 77 ? -5.41 12.312 -6.922 1 96.88 77 ASP B C 1
ATOM 2370 O O . ASP B 1 77 ? -5.531 11.289 -6.242 1 96.88 77 ASP B O 1
ATOM 2374 N N . LEU B 1 78 ? -5.848 13.461 -6.492 1 97.88 78 LEU B N 1
ATOM 2375 C CA . LEU B 1 78 ? -6.496 13.586 -5.188 1 97.88 78 LEU B CA 1
ATOM 2376 C C . LEU B 1 78 ? -7.809 12.812 -5.156 1 97.88 78 LEU B C 1
ATOM 2378 O O . LEU B 1 78 ? -8.18 12.25 -4.125 1 97.88 78 LEU B O 1
ATOM 2382 N N . ARG B 1 79 ? -8.523 12.797 -6.289 1 98.12 79 ARG B N 1
ATOM 2383 C CA . ARG B 1 79 ? -9.75 12 -6.352 1 98.12 79 ARG B CA 1
ATOM 2384 C C . ARG B 1 79 ? -9.453 10.523 -6.117 1 98.12 79 ARG B C 1
ATOM 2386 O O . ARG B 1 79 ? -10.203 9.836 -5.426 1 98.12 79 ARG B O 1
ATOM 2393 N N . ASP B 1 80 ? -8.398 10.078 -6.668 1 98.12 80 ASP B N 1
ATOM 2394 C CA . ASP B 1 80 ? -7.977 8.695 -6.461 1 98.12 80 ASP B CA 1
ATOM 2395 C C . ASP B 1 80 ? -7.613 8.445 -5 1 98.12 80 ASP B C 1
ATOM 2397 O O . ASP B 1 80 ? -8.055 7.457 -4.402 1 98.12 80 ASP B O 1
ATOM 2401 N N . ILE B 1 81 ? -6.824 9.312 -4.398 1 98.44 81 ILE B N 1
ATOM 2402 C CA . ILE B 1 81 ? -6.449 9.227 -2.99 1 98.44 81 ILE B CA 1
ATOM 2403 C C . ILE B 1 81 ? -7.707 9.211 -2.121 1 98.44 81 ILE B C 1
ATOM 2405 O O . ILE B 1 81 ? -7.816 8.406 -1.196 1 98.44 81 ILE B O 1
ATOM 2409 N N . THR B 1 82 ? -8.641 10.078 -2.471 1 98.69 82 THR B N 1
ATOM 2410 C CA . THR B 1 82 ? -9.883 10.195 -1.714 1 98.69 82 THR B CA 1
ATOM 2411 C C . THR B 1 82 ? -10.68 8.891 -1.787 1 98.69 82 THR B C 1
ATOM 2413 O O . THR B 1 82 ? -11.117 8.367 -0.762 1 98.69 82 THR B O 1
ATOM 2416 N N . ARG B 1 83 ? -10.789 8.391 -2.975 1 98.25 83 ARG B N 1
ATOM 2417 C CA . ARG B 1 83 ? -11.508 7.133 -3.162 1 98.25 83 ARG B CA 1
ATOM 2418 C C . ARG B 1 83 ? -10.867 6.012 -2.352 1 98.25 83 ARG B C 1
ATOM 2420 O O . ARG B 1 83 ? -11.57 5.23 -1.704 1 98.25 83 ARG B O 1
ATOM 2427 N N . LEU B 1 84 ? -9.617 5.895 -2.369 1 98.44 84 LEU B N 1
ATOM 2428 C CA . LEU B 1 84 ? -8.906 4.828 -1.67 1 98.44 84 LEU B CA 1
ATOM 2429 C C . LEU B 1 84 ? -8.984 5.023 -0.16 1 98.44 84 LEU B C 1
ATOM 2431 O O . LEU B 1 84 ? -9.07 4.051 0.593 1 98.44 84 LEU B O 1
ATOM 2435 N N . ARG B 1 85 ? -8.891 6.246 0.328 1 98.69 85 ARG B N 1
ATOM 2436 C CA . ARG B 1 85 ? -9.07 6.496 1.755 1 98.69 85 ARG B CA 1
ATOM 2437 C C . ARG B 1 85 ? -10.453 6.055 2.221 1 98.69 85 ARG B C 1
ATOM 2439 O O . ARG B 1 85 ? -10.586 5.43 3.275 1 98.69 85 ARG B O 1
ATOM 2446 N N . LEU B 1 86 ? -11.461 6.387 1.411 1 98.5 86 LEU B N 1
ATOM 2447 C CA . LEU B 1 86 ? -12.812 5.953 1.77 1 98.5 86 LEU B CA 1
ATOM 2448 C C . LEU B 1 86 ? -12.906 4.43 1.794 1 98.5 86 LEU B C 1
ATOM 2450 O O . LEU B 1 86 ? -13.539 3.857 2.684 1 98.5 86 LEU B O 1
ATOM 2454 N N . THR B 1 87 ? -12.227 3.824 0.869 1 97.75 87 THR B N 1
ATOM 2455 C CA . THR B 1 87 ? -12.258 2.371 0.729 1 97.75 87 THR B CA 1
ATOM 2456 C C . THR B 1 87 ? -11.562 1.701 1.911 1 97.75 87 THR B C 1
ATOM 2458 O O . THR B 1 87 ? -11.984 0.631 2.357 1 97.75 87 THR B O 1
ATOM 2461 N N . LEU B 1 88 ? -10.586 2.297 2.451 1 98.31 88 LEU B N 1
ATOM 2462 C CA . LEU B 1 88 ? -9.766 1.65 3.469 1 98.31 88 LEU B CA 1
ATOM 2463 C C . LEU B 1 88 ? -10.109 2.176 4.859 1 98.31 88 LEU B C 1
ATOM 2465 O O . LEU B 1 88 ? -10.25 1.396 5.805 1 98.31 88 LEU B O 1
ATOM 2469 N N . ASP B 1 89 ? -10.281 3.482 5.043 1 98.62 89 ASP B N 1
ATOM 2470 C CA . ASP B 1 89 ? -10.383 4.105 6.359 1 98.62 89 ASP B CA 1
ATOM 2471 C C . ASP B 1 89 ? -11.734 3.812 7 1 98.62 89 ASP B C 1
ATOM 2473 O O . ASP B 1 89 ? -11.828 3.652 8.219 1 98.62 89 ASP B O 1
ATOM 2477 N N . LEU B 1 90 ? -12.766 3.791 6.18 1 98.5 90 LEU B N 1
ATOM 2478 C CA . LEU B 1 90 ? -14.094 3.633 6.754 1 98.5 90 LEU B CA 1
ATOM 2479 C C . LEU B 1 90 ? -14.273 2.234 7.336 1 98.5 90 LEU B C 1
ATOM 2481 O O . LEU B 1 90 ? -14.641 2.086 8.5 1 98.5 90 LEU B O 1
ATOM 2485 N N . PRO B 1 91 ? -13.93 1.176 6.574 1 97.44 91 PRO B N 1
ATOM 2486 C CA . PRO B 1 91 ? -14.008 -0.14 7.215 1 97.44 91 PRO B CA 1
ATOM 2487 C C . PRO B 1 91 ? -13.039 -0.28 8.391 1 97.44 91 PRO B C 1
ATOM 2489 O O . PRO B 1 91 ? -13.328 -0.992 9.352 1 97.44 91 PRO B O 1
ATOM 2492 N N . ALA B 1 92 ? -11.891 0.335 8.312 1 98.44 92 ALA B N 1
ATOM 2493 C CA . ALA B 1 92 ? -10.93 0.294 9.414 1 98.44 92 ALA B CA 1
ATOM 2494 C C . ALA B 1 92 ? -11.516 0.924 10.68 1 98.44 92 ALA B C 1
ATOM 2496 O O . ALA B 1 92 ? -11.352 0.391 11.781 1 98.44 92 ALA B O 1
ATOM 2497 N N . LEU B 1 93 ? -12.156 2.031 10.5 1 98.75 93 LEU B N 1
ATOM 2498 C CA . LEU B 1 93 ? -12.773 2.699 11.641 1 98.75 93 LEU B CA 1
ATOM 2499 C C . LEU B 1 93 ? -13.906 1.852 12.219 1 98.75 93 LEU B C 1
ATOM 2501 O O . LEU B 1 93 ? -14.023 1.723 13.438 1 98.75 93 LEU B O 1
ATOM 2505 N N . ASP B 1 94 ? -14.719 1.299 11.336 1 98.69 94 ASP B N 1
ATOM 2506 C CA . ASP B 1 94 ? -15.789 0.41 11.766 1 98.69 94 ASP B CA 1
ATOM 2507 C C . ASP B 1 94 ? -15.25 -0.732 12.625 1 98.69 94 ASP B C 1
ATOM 2509 O O . ASP B 1 94 ? -15.773 -1.006 13.703 1 98.69 94 ASP B O 1
ATOM 2513 N N . GLU B 1 95 ? -14.188 -1.325 12.141 1 98.31 95 GLU B N 1
ATOM 2514 C CA . GLU B 1 95 ? -13.562 -2.42 12.875 1 98.31 95 GLU B CA 1
ATOM 2515 C C . GLU B 1 95 ? -12.977 -1.935 14.195 1 98.31 95 GLU B C 1
ATOM 2517 O O . GLU B 1 95 ? -13.094 -2.607 15.227 1 98.31 95 GLU B O 1
ATOM 2522 N N . ALA B 1 96 ? -12.289 -0.83 14.164 1 98.69 96 ALA B N 1
ATOM 2523 C CA . ALA B 1 96 ? -11.672 -0.282 15.367 1 98.69 96 ALA B CA 1
ATOM 2524 C C . ALA B 1 96 ? -12.719 -0.01 16.438 1 98.69 96 ALA B C 1
ATOM 2526 O O . ALA B 1 96 ? -12.477 -0.268 17.625 1 98.69 96 ALA B O 1
ATOM 2527 N N . ILE B 1 97 ? -13.867 0.489 16.031 1 98.69 97 ILE B N 1
ATOM 2528 C CA . ILE B 1 97 ? -14.938 0.791 16.969 1 98.69 97 ILE B CA 1
ATOM 2529 C C . ILE B 1 97 ? -15.445 -0.501 17.609 1 98.69 97 ILE B C 1
ATOM 2531 O O . ILE B 1 97 ? -15.695 -0.552 18.812 1 98.69 97 ILE B O 1
ATOM 2535 N N . ARG B 1 98 ? -15.555 -1.525 16.812 1 98.19 98 ARG B N 1
ATOM 2536 C CA . ARG B 1 98 ? -16.047 -2.811 17.297 1 98.19 98 ARG B CA 1
ATOM 2537 C C . ARG B 1 98 ? -15.039 -3.48 18.219 1 98.19 98 ARG B C 1
ATOM 2539 O O . ARG B 1 98 ? -15.414 -4.094 19.219 1 98.19 98 ARG B O 1
ATOM 2546 N N . ALA B 1 99 ? -13.797 -3.264 17.953 1 98 99 ALA B N 1
ATOM 2547 C CA . ALA B 1 99 ? -12.758 -4.055 18.609 1 98 99 ALA B CA 1
ATOM 2548 C C . ALA B 1 99 ? -12.07 -3.254 19.719 1 98 99 ALA B C 1
ATOM 2550 O O . ALA B 1 99 ? -11.391 -3.824 20.562 1 98 99 ALA B O 1
ATOM 2551 N N . GLY B 1 100 ? -12.125 -1.959 19.688 1 98 100 GLY B N 1
ATOM 2552 C CA . GLY B 1 100 ? -11.352 -1.105 20.562 1 98 100 GLY B CA 1
ATOM 2553 C C . GLY B 1 100 ? -11.711 -1.283 22.031 1 98 100 GLY B C 1
ATOM 2554 O O . GLY B 1 100 ? -12.867 -1.544 22.359 1 98 100 GLY B O 1
ATOM 2555 N N . ASP B 1 101 ? -10.703 -1.129 22.875 1 98.19 101 ASP B N 1
ATOM 2556 C CA . ASP B 1 101 ? -10.898 -1.197 24.328 1 98.19 101 ASP B CA 1
ATOM 2557 C C . ASP B 1 101 ? -10.734 0.178 24.969 1 98.19 101 ASP B C 1
ATOM 2559 O O . ASP B 1 101 ? -10.711 1.196 24.266 1 98.19 101 ASP B O 1
ATOM 2563 N N . ASP B 1 102 ? -10.602 0.196 26.25 1 98 102 ASP B N 1
ATOM 2564 C CA . ASP B 1 102 ? -10.5 1.452 26.984 1 98 102 ASP B CA 1
ATOM 2565 C C . ASP B 1 102 ? -9.203 2.186 26.656 1 98 102 ASP B C 1
ATOM 2567 O O . ASP B 1 102 ? -9.18 3.418 26.594 1 98 102 ASP B O 1
ATOM 2571 N N . ALA B 1 103 ? -8.242 1.419 26.469 1 98.44 103 ALA B N 1
ATOM 2572 C CA . ALA B 1 103 ? -6.957 2.027 26.125 1 98.44 103 ALA B CA 1
ATOM 2573 C C . ALA B 1 103 ? -7.012 2.719 24.766 1 98.44 103 ALA B C 1
ATOM 2575 O O . ALA B 1 103 ? -6.43 3.791 24.594 1 98.44 103 ALA B O 1
ATOM 2576 N N . TRP B 1 104 ? -7.723 2.088 23.891 1 98.5 104 TRP B N 1
ATOM 2577 C CA . TRP B 1 104 ? -7.914 2.674 22.562 1 98.5 104 TRP B CA 1
ATOM 2578 C C . TRP B 1 104 ? -8.695 3.982 22.656 1 98.5 104 TRP B C 1
ATOM 2580 O O . TRP B 1 104 ? -8.289 4.992 22.078 1 98.5 104 TRP B O 1
ATOM 2590 N N . GLU B 1 105 ? -9.75 4.07 23.422 1 98.5 105 GLU B N 1
ATOM 2591 C CA . GLU B 1 105 ? -10.539 5.281 23.594 1 98.5 105 GLU B CA 1
ATOM 2592 C C . GLU B 1 105 ? -9.711 6.395 24.234 1 98.5 105 GLU B C 1
ATOM 2594 O O . GLU B 1 105 ? -9.773 7.547 23.797 1 98.5 105 GLU B O 1
ATOM 2599 N N . ALA B 1 106 ? -8.938 5.988 25.188 1 98.69 106 ALA B N 1
ATOM 2600 C CA . ALA B 1 106 ? -8.094 6.965 25.875 1 98.69 106 ALA B CA 1
ATOM 2601 C C . ALA B 1 106 ? -7.098 7.594 24.906 1 98.69 106 ALA B C 1
ATOM 2603 O O . ALA B 1 106 ? -6.809 8.789 24.984 1 98.69 106 ALA B O 1
ATOM 2604 N N . GLY B 1 107 ? -6.586 6.785 24 1 98.69 107 GLY B N 1
ATOM 2605 C CA . GLY B 1 107 ? -5.676 7.285 22.984 1 98.69 107 GLY B CA 1
ATOM 2606 C C . GLY B 1 107 ? -6.312 8.305 22.062 1 98.69 107 GLY B C 1
ATOM 2607 O O . GLY B 1 107 ? -5.676 9.297 21.688 1 98.69 107 GLY B O 1
ATOM 2608 N N . ILE B 1 108 ? -7.555 8.102 21.734 1 98.69 108 ILE B N 1
ATOM 2609 C CA . ILE B 1 108 ? -8.281 9.023 20.875 1 98.69 108 ILE B CA 1
ATOM 2610 C C . ILE B 1 108 ? -8.5 10.352 21.594 1 98.69 108 ILE B C 1
ATOM 2612 O O . ILE B 1 108 ? -8.25 11.422 21.047 1 98.69 108 ILE B O 1
ATOM 2616 N N . VAL B 1 109 ? -8.938 10.289 22.828 1 98.62 109 VAL B N 1
ATOM 2617 C CA . VAL B 1 109 ? -9.219 11.469 23.641 1 98.62 109 VAL B CA 1
ATOM 2618 C C . VAL B 1 109 ? -7.941 12.305 23.797 1 98.62 109 VAL B C 1
ATOM 2620 O O . VAL B 1 109 ? -7.969 13.523 23.641 1 98.62 109 VAL B O 1
ATOM 2623 N N . ALA B 1 110 ? -6.871 11.602 24.062 1 98.69 110 ALA B N 1
ATOM 2624 C CA . ALA B 1 110 ? -5.594 12.281 24.25 1 98.69 110 ALA B CA 1
ATOM 2625 C C . ALA B 1 110 ? -5.156 12.977 22.953 1 98.69 110 ALA B C 1
ATOM 2627 O O . ALA B 1 110 ? -4.73 14.133 22.984 1 98.69 110 ALA B O 1
ATOM 2628 N N . ALA B 1 111 ? -5.246 12.266 21.875 1 98.38 111 ALA B N 1
ATOM 2629 C CA . ALA B 1 111 ? -4.855 12.828 20.594 1 98.38 111 ALA B CA 1
ATOM 2630 C C . ALA B 1 111 ? -5.734 14.016 20.219 1 98.38 111 ALA B C 1
ATOM 2632 O O . ALA B 1 111 ? -5.234 15.039 19.734 1 98.38 111 ALA B O 1
ATOM 2633 N N . PHE B 1 112 ? -7 13.914 20.469 1 97.56 112 PHE B N 1
ATOM 2634 C CA . PHE B 1 112 ? -7.93 15 20.172 1 97.56 112 PHE B CA 1
ATOM 2635 C C . PHE B 1 112 ? -7.617 16.234 21.031 1 97.56 112 PHE B C 1
ATOM 2637 O O . PHE B 1 112 ? -7.629 17.359 20.531 1 97.56 112 PHE B O 1
ATOM 2644 N N . HIS B 1 113 ? -7.402 15.984 22.281 1 97.31 113 HIS B N 1
ATOM 2645 C CA . HIS B 1 113 ? -7.109 17.078 23.203 1 97.31 113 HIS B CA 1
ATOM 2646 C C . HIS B 1 113 ? -5.918 17.906 22.719 1 97.31 113 HIS B C 1
ATOM 2648 O O . HIS B 1 113 ? -5.973 19.125 22.688 1 97.31 113 HIS B O 1
ATOM 2654 N N . ARG B 1 114 ? -4.891 17.266 22.312 1 96.06 114 ARG B N 1
ATOM 2655 C CA . ARG B 1 114 ? -3.703 17.953 21.797 1 96.06 114 ARG B CA 1
ATOM 2656 C C . ARG B 1 114 ? -4.016 18.703 20.516 1 96.06 114 ARG B C 1
ATOM 2658 O O . ARG B 1 114 ? -3.562 19.844 20.328 1 96.06 114 ARG B O 1
ATOM 2665 N N . LEU B 1 115 ? -4.805 18.109 19.641 1 94.12 115 LEU B N 1
ATOM 2666 C CA . LEU B 1 115 ? -5.195 18.75 18.391 1 94.12 115 LEU B CA 1
ATOM 2667 C C . LEU B 1 115 ? -6.035 20 18.656 1 94.12 115 LEU B C 1
ATOM 2669 O O . LEU B 1 115 ? -5.785 21.062 18.078 1 94.12 115 LEU B O 1
ATOM 2673 N N . GLU B 1 116 ? -6.953 19.859 19.531 1 92.06 116 GLU B N 1
ATOM 2674 C CA . GLU B 1 116 ? -7.852 20.953 19.875 1 92.06 116 GLU B CA 1
ATOM 2675 C C . GLU B 1 116 ? -7.082 22.125 20.469 1 92.06 116 GLU B C 1
ATOM 2677 O O . GLU B 1 116 ? -7.391 23.281 20.172 1 92.06 116 GLU B O 1
ATOM 2682 N N . LYS B 1 117 ? -6.148 21.875 21.266 1 91.94 117 LYS B N 1
ATOM 2683 C CA . LYS B 1 117 ? -5.344 22.906 21.891 1 91.94 117 LYS B CA 1
ATOM 2684 C C . LYS B 1 117 ? -4.59 23.734 20.859 1 91.94 117 LYS B C 1
ATOM 2686 O O . LYS B 1 117 ? -4.57 24.969 20.922 1 91.94 117 LYS B O 1
ATOM 2691 N N . VAL B 1 118 ? -3.992 23.047 19.906 1 87.81 118 VAL B N 1
ATOM 2692 C CA . VAL B 1 118 ? -3.24 23.766 18.875 1 87.81 118 VAL B CA 1
ATOM 2693 C C . VAL B 1 118 ? -4.203 24.531 17.969 1 87.81 118 VAL B C 1
ATOM 2695 O O . VAL B 1 118 ? -3.906 25.641 17.547 1 87.81 118 VAL B O 1
ATOM 2698 N N . GLU B 1 119 ? -5.328 23.922 17.672 1 84.75 119 GLU B N 1
ATOM 2699 C CA . GLU B 1 119 ? -6.316 24.578 16.812 1 84.75 119 GLU B CA 1
ATOM 2700 C C . GLU B 1 119 ? -6.871 25.844 17.469 1 84.75 119 GLU B C 1
ATOM 2702 O O . GLU B 1 119 ? -7.211 26.797 16.781 1 84.75 119 GLU B O 1
ATOM 2707 N N . SER B 1 120 ? -6.98 25.844 18.781 1 84.25 120 SER B N 1
ATOM 2708 C CA . SER B 1 120 ? -7.512 26.984 19.516 1 84.25 120 SER B CA 1
ATOM 2709 C C . SER B 1 120 ? -6.551 28.172 19.453 1 84.25 120 SER B C 1
ATOM 2711 O O . SER B 1 120 ? -6.961 29.328 19.672 1 84.25 120 SER B O 1
ATOM 2713 N N . ARG B 1 121 ? -5.352 27.875 19.156 1 79.88 121 ARG B N 1
ATOM 2714 C CA . ARG B 1 121 ? -4.336 28.922 19.109 1 79.88 121 ARG B CA 1
ATOM 2715 C C . ARG B 1 121 ? -4.164 29.469 17.688 1 79.88 121 ARG B C 1
ATOM 2717 O O . ARG B 1 121 ? -3.455 30.453 17.484 1 79.88 121 ARG B O 1
ATOM 2724 N N . LEU B 1 122 ? -4.711 28.703 16.812 1 73.94 122 LEU B N 1
ATOM 2725 C CA . LEU B 1 122 ? -4.551 29.094 15.414 1 73.94 122 LEU B CA 1
ATOM 2726 C C . LEU B 1 122 ? -5.445 30.297 15.078 1 73.94 122 LEU B C 1
ATOM 2728 O O . LEU B 1 122 ? -6.566 30.391 15.57 1 73.94 122 LEU B O 1
ATOM 2732 N N . SER B 1 123 ? -4.797 31.391 14.461 1 64.62 123 SER B N 1
ATOM 2733 C CA . SER B 1 123 ? -5.547 32.562 14.008 1 64.62 123 SER B CA 1
ATOM 2734 C C . SER B 1 123 ? -6.355 32.25 12.758 1 64.62 123 SER B C 1
ATOM 2736 O O . SER B 1 123 ? -6.176 31.188 12.148 1 64.62 123 SER B O 1
ATOM 2738 N N . ASP B 1 124 ? -7.441 33.031 12.492 1 58.19 124 ASP B N 1
ATOM 2739 C CA . ASP B 1 124 ? -8.344 32.906 11.352 1 58.19 124 ASP B CA 1
ATOM 2740 C C . ASP B 1 124 ? -7.586 33 10.031 1 58.19 124 ASP B C 1
ATOM 2742 O O . ASP B 1 124 ? -8.164 32.812 8.961 1 58.19 124 ASP B O 1
ATOM 2746 N N . GLY B 1 125 ? -6.348 33.438 10.117 1 53.56 125 GLY B N 1
ATOM 2747 C CA . GLY B 1 125 ? -5.68 33.688 8.852 1 53.56 125 GLY B CA 1
ATOM 2748 C C . GLY B 1 125 ? -5.332 32.406 8.102 1 53.56 125 GLY B C 1
ATOM 2749 O O . GLY B 1 125 ? -5.77 31.312 8.484 1 53.56 125 GLY B O 1
ATOM 2750 N N . PRO B 1 126 ? -4.918 32.688 6.863 1 51.97 126 PRO B N 1
ATOM 2751 C CA . PRO B 1 126 ? -4.48 31.547 6.043 1 51.97 126 PRO B CA 1
ATOM 2752 C C . PRO B 1 126 ? -3.678 30.516 6.84 1 51.97 126 PRO B C 1
ATOM 2754 O O . PRO B 1 126 ? -2.744 30.875 7.559 1 51.97 126 PRO B O 1
ATOM 2757 N N . LEU B 1 127 ? -4.387 29.672 7.41 1 52.09 127 LEU B N 1
ATOM 2758 C CA . LEU B 1 127 ? -3.75 28.656 8.234 1 52.09 127 LEU B CA 1
ATOM 2759 C C . LEU B 1 127 ? -2.586 28 7.5 1 52.09 127 LEU B C 1
ATOM 2761 O O . LEU B 1 127 ? -2.785 27.344 6.477 1 52.09 127 LEU B O 1
ATOM 2765 N N . ILE B 1 128 ? -1.42 28.688 7.375 1 55.22 128 ILE B N 1
ATOM 2766 C CA . ILE B 1 128 ? -0.271 27.844 7.062 1 55.22 128 ILE B CA 1
ATOM 2767 C C . ILE B 1 128 ? -0.245 26.641 8 1 55.22 128 ILE B C 1
ATOM 2769 O O . ILE B 1 128 ? -0.099 26.797 9.219 1 55.22 128 ILE B O 1
ATOM 2773 N N . LEU B 1 129 ? -0.995 25.625 7.57 1 61.53 129 LEU B N 1
ATOM 2774 C CA . LEU B 1 129 ? -0.943 24.422 8.383 1 61.53 129 LEU B CA 1
ATOM 2775 C C . LEU B 1 129 ? 0.485 24.125 8.828 1 61.53 129 LEU B C 1
ATOM 2777 O O . LEU B 1 129 ? 1.361 23.875 8 1 61.53 129 LEU B O 1
ATOM 2781 N N . ASP B 1 130 ? 0.844 24.641 10.102 1 73.5 130 ASP B N 1
ATOM 2782 C CA . ASP B 1 130 ? 2.201 24.438 10.602 1 73.5 130 ASP B CA 1
ATOM 2783 C C . ASP B 1 130 ? 2.459 22.969 10.922 1 73.5 130 ASP B C 1
ATOM 2785 O O . ASP B 1 130 ? 1.527 22.172 10.969 1 73.5 130 ASP B O 1
ATOM 2789 N N . ASP B 1 131 ? 3.689 22.594 10.953 1 82.31 131 ASP B N 1
ATOM 2790 C CA . ASP B 1 131 ? 4.191 21.25 11.172 1 82.31 131 ASP B CA 1
ATOM 2791 C C . ASP B 1 131 ? 3.613 20.641 12.453 1 82.31 131 ASP B C 1
ATOM 2793 O O . ASP B 1 131 ? 3.314 19.453 12.508 1 82.31 131 ASP B O 1
ATOM 2797 N N . GLY B 1 132 ? 3.404 21.578 13.414 1 82.62 132 GLY B N 1
ATOM 2798 C CA . GLY B 1 132 ? 2.846 21.109 14.664 1 82.62 132 GLY B CA 1
ATOM 2799 C C . GLY B 1 132 ? 1.412 20.625 14.539 1 82.62 132 GLY B C 1
ATOM 2800 O O . GLY B 1 132 ? 1.069 19.531 15.008 1 82.62 132 GLY B O 1
ATOM 2801 N N . TRP B 1 133 ? 0.595 21.375 13.875 1 87.62 133 TRP B N 1
ATOM 2802 C CA . TRP B 1 133 ? -0.793 20.984 13.656 1 87.62 133 TRP B CA 1
ATOM 2803 C C . TRP B 1 133 ? -0.873 19.703 12.828 1 87.62 133 TRP B C 1
ATOM 2805 O O . TRP B 1 133 ? -1.644 18.797 13.148 1 87.62 133 TRP B O 1
ATOM 2815 N N . SER B 1 134 ? -0.095 19.672 11.789 1 90.5 134 SER B N 1
ATOM 2816 C CA . SER B 1 134 ? -0.142 18.547 10.867 1 90.5 134 SER B CA 1
ATOM 2817 C C . SER B 1 134 ? 0.173 17.234 11.578 1 90.5 134 SER B C 1
ATOM 2819 O O . SER B 1 134 ? -0.474 16.219 11.328 1 90.5 134 SER B O 1
ATOM 2821 N N . ALA B 1 135 ? 1.171 17.281 12.43 1 92.81 135 ALA B N 1
ATOM 2822 C CA . ALA B 1 135 ? 1.549 16.078 13.172 1 92.81 135 ALA B CA 1
ATOM 2823 C C . ALA B 1 135 ? 0.429 15.641 14.109 1 92.81 135 ALA B C 1
ATOM 2825 O O . ALA B 1 135 ? 0.12 14.445 14.203 1 92.81 135 ALA B O 1
ATOM 2826 N N . LEU B 1 136 ? -0.175 16.578 14.781 1 94.12 136 LEU B N 1
ATOM 2827 C CA . LEU B 1 136 ? -1.256 16.281 15.711 1 94.12 136 LEU B CA 1
ATOM 2828 C C . LEU B 1 136 ? -2.504 15.812 14.969 1 94.12 136 LEU B C 1
ATOM 2830 O O . LEU B 1 136 ? -3.215 14.922 15.438 1 94.12 136 LEU B O 1
ATOM 2834 N N . HIS B 1 137 ? -2.76 16.453 13.812 1 94.88 137 HIS B N 1
ATOM 2835 C CA . HIS B 1 137 ? -3.857 16.047 12.945 1 94.88 137 HIS B CA 1
ATOM 2836 C C . HIS B 1 137 ? -3.691 14.609 12.484 1 94.88 137 HIS B C 1
ATOM 2838 O O . HIS B 1 137 ? -4.637 13.82 12.539 1 94.88 137 HIS B O 1
ATOM 2844 N N . ARG B 1 138 ? -2.518 14.25 12.148 1 96.06 138 ARG B N 1
ATOM 2845 C CA . ARG B 1 138 ? -2.193 12.891 11.75 1 96.06 138 ARG B CA 1
ATOM 2846 C C . ARG B 1 138 ? -2.385 11.922 12.914 1 96.06 138 ARG B C 1
ATOM 2848 O O . ARG B 1 138 ? -2.963 10.844 12.742 1 96.06 138 ARG B O 1
ATOM 2855 N N . ASP B 1 139 ? -1.945 12.289 14.055 1 97.38 139 ASP B N 1
ATOM 2856 C CA . ASP B 1 139 ? -2.039 11.445 15.242 1 97.38 139 ASP B CA 1
ATOM 2857 C C . ASP B 1 139 ? -3.496 11.148 15.586 1 97.38 139 ASP B C 1
ATOM 2859 O O . ASP B 1 139 ? -3.828 10.023 15.984 1 97.38 139 ASP B O 1
ATOM 2863 N N . PHE B 1 140 ? -4.324 12.133 15.469 1 98.25 140 PHE B N 1
ATOM 2864 C CA . PHE B 1 140 ? -5.734 11.961 15.789 1 98.25 140 PHE B CA 1
ATOM 2865 C C . PHE B 1 140 ? -6.375 10.938 14.859 1 98.25 140 PHE B C 1
ATOM 2867 O O . PHE B 1 140 ? -7.027 9.992 15.32 1 98.25 140 PHE B O 1
ATOM 2874 N N . HIS B 1 141 ? -6.133 11.047 13.578 1 98.25 141 HIS B N 1
ATOM 2875 C CA . HIS B 1 141 ? -6.719 10.125 12.609 1 98.25 141 HIS B CA 1
ATOM 2876 C C . HIS B 1 141 ? -6.148 8.719 12.773 1 98.25 141 HIS B C 1
ATOM 2878 O O . HIS B 1 141 ? -6.883 7.73 12.688 1 98.25 141 HIS B O 1
ATOM 2884 N N . ALA B 1 142 ? -4.867 8.688 13.062 1 98.44 142 ALA B N 1
ATOM 2885 C CA . ALA B 1 142 ? -4.234 7.387 13.289 1 98.44 142 ALA B CA 1
ATOM 2886 C C . ALA B 1 142 ? -4.801 6.715 14.539 1 98.44 142 ALA B C 1
ATOM 2888 O O . ALA B 1 142 ? -4.996 5.496 14.555 1 98.44 142 ALA B O 1
ATOM 2889 N N . ALA B 1 143 ? -5.027 7.488 15.586 1 98.69 143 ALA B N 1
ATOM 2890 C CA . ALA B 1 143 ? -5.562 6.949 16.828 1 98.69 143 ALA B CA 1
ATOM 2891 C C . ALA B 1 143 ? -6.922 6.293 16.609 1 98.69 143 ALA B C 1
ATOM 2893 O O . ALA B 1 143 ? -7.211 5.242 17.188 1 98.69 143 ALA B O 1
ATOM 2894 N N . MET B 1 144 ? -7.703 6.863 15.789 1 98.5 144 MET B N 1
ATOM 2895 C CA . MET B 1 144 ? -9.047 6.348 15.523 1 98.5 144 MET B CA 1
ATOM 2896 C C . MET B 1 144 ? -8.977 4.98 14.852 1 98.5 144 MET B C 1
ATOM 2898 O O . MET B 1 144 ? -9.82 4.113 15.109 1 98.5 144 MET B O 1
ATOM 2902 N N . LEU B 1 145 ? -7.945 4.754 14.047 1 98.5 145 LEU B N 1
ATOM 2903 C CA . LEU B 1 145 ? -7.852 3.525 13.266 1 98.5 145 LEU B CA 1
ATOM 2904 C C . LEU B 1 145 ? -6.984 2.494 13.977 1 98.5 145 LEU B C 1
ATOM 2906 O O . LEU B 1 145 ? -6.867 1.354 13.523 1 98.5 145 LEU B O 1
ATOM 2910 N N . ALA B 1 146 ? -6.465 2.834 15.156 1 98.44 146 ALA B N 1
ATOM 2911 C CA . ALA B 1 146 ? -5.387 2.082 15.797 1 98.44 146 ALA B CA 1
ATOM 2912 C C . ALA B 1 146 ? -5.859 0.691 16.203 1 98.44 146 ALA B C 1
ATOM 2914 O O . ALA B 1 146 ? -5.062 -0.248 16.281 1 98.44 146 ALA B O 1
ATOM 2915 N N . ALA B 1 147 ? -7.125 0.517 16.422 1 98.25 147 ALA B N 1
ATOM 2916 C CA . ALA B 1 147 ? -7.625 -0.768 16.906 1 98.25 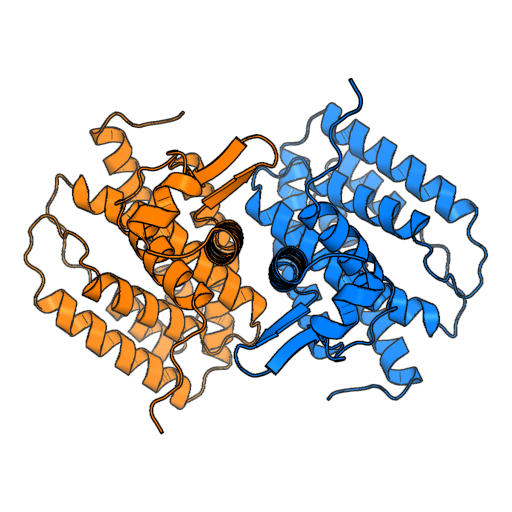147 ALA B CA 1
ATOM 2917 C C . ALA B 1 147 ? -7.953 -1.702 15.742 1 98.25 147 ALA B C 1
ATOM 2919 O O . ALA B 1 147 ? -8.344 -2.854 15.961 1 98.25 147 ALA B O 1
ATOM 2920 N N . CYS B 1 148 ? -7.836 -1.146 14.516 1 97.81 148 CYS B N 1
ATOM 2921 C CA . CYS B 1 148 ? -7.914 -2.039 13.367 1 97.81 148 CYS B CA 1
ATOM 2922 C C . CYS B 1 148 ? -6.785 -3.062 13.391 1 97.81 148 CYS B C 1
ATOM 2924 O O . CYS B 1 148 ? -5.629 -2.713 13.648 1 97.81 148 CYS B O 1
ATOM 2926 N N . ALA B 1 149 ? -7.062 -4.285 13.086 1 96.38 149 ALA B N 1
ATOM 2927 C CA . ALA B 1 149 ? -6.105 -5.371 13.273 1 96.38 149 ALA B CA 1
ATOM 2928 C C . ALA B 1 149 ? -5.082 -5.406 12.141 1 96.38 149 ALA B C 1
ATOM 2930 O O . ALA B 1 149 ? -3.951 -5.855 12.328 1 96.38 149 ALA B O 1
ATOM 2931 N N . SER B 1 150 ? -5.426 -4.945 11.023 1 97.25 150 SER B N 1
ATOM 2932 C CA . SER B 1 150 ? -4.57 -5.082 9.844 1 97.25 150 SER B CA 1
ATOM 2933 C C . SER B 1 150 ? -3.451 -4.047 9.852 1 97.25 150 SER B C 1
ATOM 2935 O O . SER B 1 150 ? -3.699 -2.855 9.664 1 97.25 150 SER B O 1
ATOM 2937 N N . MET B 1 151 ? -2.293 -4.492 9.961 1 94 151 MET B N 1
ATOM 2938 C CA . MET B 1 151 ? -1.137 -3.602 9.914 1 94 151 MET B CA 1
ATOM 2939 C C . MET B 1 151 ? -0.942 -3.041 8.508 1 94 151 MET B C 1
ATOM 2941 O O . MET B 1 151 ? -0.557 -1.881 8.344 1 94 151 MET B O 1
ATOM 2945 N N . ARG B 1 152 ? -1.245 -3.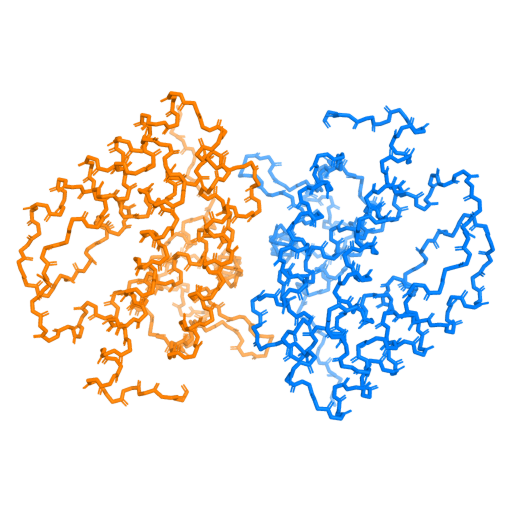848 7.48 1 95.31 152 ARG B N 1
ATOM 2946 C CA . ARG B 1 152 ? -1.153 -3.41 6.094 1 95.31 152 ARG B CA 1
ATOM 2947 C C . ARG B 1 152 ? -2.111 -2.256 5.816 1 95.31 152 ARG B C 1
ATOM 2949 O O . ARG B 1 152 ? -1.716 -1.238 5.246 1 95.31 152 ARG B O 1
ATOM 2956 N N . LEU B 1 153 ? -3.326 -2.48 6.254 1 97.38 153 LEU B N 1
ATOM 2957 C CA . LEU B 1 153 ? -4.355 -1.472 6.02 1 97.38 153 LEU B CA 1
ATOM 2958 C C . LEU B 1 153 ? -3.984 -0.152 6.688 1 97.38 153 LEU B C 1
ATOM 2960 O O . LEU B 1 153 ? -4.086 0.912 6.07 1 97.38 153 LEU B O 1
ATOM 2964 N N . LYS B 1 154 ? -3.516 -0.233 7.938 1 96.88 154 LYS B N 1
ATOM 2965 C CA . LYS B 1 154 ? -3.139 0.974 8.672 1 96.88 154 LYS B CA 1
ATOM 2966 C C . LYS B 1 154 ? -1.968 1.682 7.996 1 96.88 154 LYS B C 1
ATOM 2968 O O . LYS B 1 154 ? -1.934 2.912 7.93 1 96.88 154 LYS B O 1
ATOM 2973 N N . ALA B 1 155 ? -1.059 0.912 7.453 1 94.62 155 ALA B N 1
ATOM 2974 C CA . ALA B 1 155 ? 0.091 1.497 6.77 1 94.62 155 ALA B CA 1
ATOM 2975 C C . ALA B 1 155 ? -0.338 2.207 5.488 1 94.62 155 ALA B C 1
ATOM 2977 O O . ALA B 1 155 ? 0.133 3.309 5.191 1 94.62 155 ALA B O 1
ATOM 2978 N N . TRP B 1 156 ? -1.225 1.604 4.711 1 96.62 156 TRP B N 1
ATOM 2979 C CA . TRP B 1 156 ? -1.719 2.217 3.48 1 96.62 156 TRP B CA 1
ATOM 2980 C C . TRP B 1 156 ? -2.547 3.461 3.785 1 96.62 156 TRP B C 1
ATOM 2982 O O . TRP B 1 156 ? -2.408 4.488 3.115 1 96.62 156 TRP B O 1
ATOM 2992 N N . SER B 1 157 ? -3.367 3.363 4.848 1 97.69 157 SER B N 1
ATOM 2993 C CA . SER B 1 157 ? -4.148 4.516 5.277 1 97.69 157 SER B CA 1
ATOM 2994 C C . SER B 1 157 ? -3.248 5.688 5.656 1 97.69 157 SER B C 1
ATOM 2996 O O . SER B 1 157 ? -3.496 6.824 5.254 1 97.69 157 SER B O 1
ATOM 2998 N N . ALA B 1 158 ? -2.209 5.371 6.379 1 96.44 158 ALA B N 1
ATOM 2999 C CA . ALA B 1 158 ? -1.27 6.406 6.805 1 96.44 158 ALA B CA 1
ATOM 3000 C C . ALA B 1 158 ? -0.578 7.047 5.605 1 96.44 158 ALA B C 1
ATOM 3002 O O . ALA B 1 158 ? -0.41 8.266 5.559 1 96.44 158 ALA B O 1
ATOM 3003 N N . SER B 1 159 ? -0.212 6.219 4.664 1 95.5 159 SER B N 1
ATOM 3004 C CA . SER B 1 159 ? 0.444 6.738 3.469 1 95.5 159 SER B CA 1
ATOM 3005 C C . SER B 1 159 ? -0.495 7.633 2.67 1 95.5 159 SER B C 1
ATOM 3007 O O . SER B 1 159 ? -0.089 8.688 2.184 1 95.5 159 SER B O 1
ATOM 3009 N N . LEU B 1 160 ? -1.749 7.242 2.529 1 97.94 160 LEU B N 1
ATOM 3010 C CA . LEU B 1 160 ? -2.736 8.039 1.81 1 97.94 160 LEU B CA 1
ATOM 3011 C C . LEU B 1 160 ? -3.018 9.352 2.541 1 97.94 160 LEU B C 1
ATOM 3013 O O . LEU B 1 160 ? -3.199 10.391 1.91 1 97.94 160 LEU B O 1
ATOM 3017 N N . PHE B 1 161 ? -3.047 9.258 3.871 1 97.75 161 PHE B N 1
ATOM 3018 C CA . PHE B 1 161 ? -3.232 10.453 4.684 1 97.75 161 PHE B CA 1
ATOM 3019 C C . PHE B 1 161 ? -2.133 11.469 4.406 1 97.75 161 PHE B C 1
ATOM 3021 O O . PHE B 1 161 ? -2.41 12.656 4.203 1 97.75 161 PHE B O 1
ATOM 3028 N N . ASP B 1 162 ? -0.925 10.984 4.32 1 96.19 162 ASP B N 1
ATOM 3029 C CA . ASP B 1 162 ? 0.226 11.852 4.094 1 96.19 162 ASP B CA 1
ATOM 3030 C C . ASP B 1 162 ? 0.212 12.43 2.68 1 96.19 162 ASP B C 1
ATOM 3032 O O . ASP B 1 162 ? 0.579 13.586 2.469 1 96.19 162 ASP B O 1
ATOM 3036 N N . GLN B 1 163 ? -0.166 11.656 1.771 1 96.56 163 GLN B N 1
ATOM 3037 C CA . GLN B 1 163 ? -0.3 12.164 0.409 1 96.56 163 GLN B CA 1
ATOM 3038 C C . GLN B 1 163 ? -1.369 13.25 0.328 1 96.56 163 GLN B C 1
ATOM 3040 O O . GLN B 1 163 ? -1.168 14.273 -0.321 1 96.56 163 GLN B O 1
ATOM 3045 N N . ALA B 1 164 ? -2.479 13.039 1.024 1 97 164 ALA B N 1
ATOM 3046 C CA . ALA B 1 164 ? -3.547 14.031 1.058 1 97 164 ALA B CA 1
ATOM 3047 C C . ALA B 1 164 ? -3.098 15.297 1.785 1 97 164 ALA B C 1
ATOM 3049 O O . ALA B 1 164 ? -3.561 16.391 1.476 1 97 164 ALA B O 1
ATOM 3050 N N . GLU B 1 165 ? -2.199 15.109 2.748 1 94.5 165 GLU B N 1
ATOM 3051 C CA . GLU B 1 165 ? -1.682 16.234 3.506 1 94.5 165 GLU B CA 1
ATOM 3052 C C . GLU B 1 165 ? -0.98 17.25 2.594 1 94.5 165 GLU B C 1
ATOM 3054 O O . GLU B 1 165 ? -1.079 18.453 2.799 1 94.5 165 GLU B O 1
ATOM 3059 N N . ARG B 1 166 ? -0.302 16.812 1.584 1 93.56 166 ARG B N 1
ATOM 3060 C CA . ARG B 1 166 ? 0.326 17.703 0.617 1 93.56 166 ARG B CA 1
ATOM 3061 C C . ARG B 1 166 ? -0.707 18.609 -0.04 1 93.56 166 ARG B C 1
ATOM 3063 O O . ARG B 1 166 ? -0.475 19.812 -0.194 1 93.56 166 ARG B O 1
ATOM 3070 N N . TYR B 1 167 ? -1.798 18.031 -0.339 1 94.06 167 TYR B N 1
ATOM 3071 C CA . TYR B 1 167 ? -2.865 18.781 -1 1 94.06 167 TYR B CA 1
ATOM 3072 C C . TYR B 1 167 ? -3.541 19.734 -0.029 1 94.06 167 TYR B C 1
ATOM 3074 O O . TYR B 1 167 ? -3.916 20.844 -0.406 1 94.06 167 TYR B O 1
ATOM 3082 N N . ARG B 1 168 ? -3.729 19.25 1.208 1 91.88 168 ARG B N 1
ATOM 3083 C CA . ARG B 1 168 ? -4.301 20.125 2.225 1 91.88 168 ARG B CA 1
ATOM 3084 C C . ARG B 1 168 ? -3.451 21.391 2.414 1 91.88 168 ARG B C 1
ATOM 3086 O O . ARG B 1 168 ? -3.979 22.5 2.492 1 91.88 168 ARG B O 1
ATOM 3093 N N . ARG B 1 169 ? -2.189 21.203 2.473 1 89.31 169 ARG B N 1
ATOM 3094 C CA . ARG B 1 169 ? -1.273 22.328 2.629 1 89.31 169 ARG B CA 1
ATOM 3095 C C . ARG B 1 169 ? -1.35 23.266 1.432 1 89.31 169 ARG B C 1
ATOM 3097 O O . ARG B 1 169 ? -1.311 24.484 1.592 1 89.31 169 ARG B O 1
ATOM 3104 N N . PHE B 1 170 ? -1.395 22.688 0.291 1 87.94 170 PHE B N 1
ATOM 3105 C CA . PHE B 1 170 ? -1.555 23.484 -0.919 1 87.94 170 PHE B CA 1
ATOM 3106 C C . PHE B 1 170 ? -2.818 24.328 -0.847 1 87.94 170 PHE B C 1
ATOM 3108 O O . PHE B 1 170 ? -2.781 25.531 -1.104 1 87.94 170 PHE B O 1
ATOM 3115 N N . ALA B 1 171 ? -3.904 23.719 -0.469 1 88.81 171 ALA B N 1
ATOM 3116 C CA . ALA B 1 171 ? -5.18 24.422 -0.385 1 88.81 171 ALA B CA 1
ATOM 3117 C C . ALA B 1 171 ? -5.121 25.531 0.661 1 88.81 171 ALA B C 1
ATOM 3119 O O . ALA B 1 171 ? -5.676 26.609 0.458 1 88.81 171 ALA B O 1
ATOM 3120 N N . ALA B 1 172 ? -4.48 25.219 1.755 1 86.12 172 ALA B N 1
ATOM 3121 C CA . ALA B 1 172 ? -4.363 26.203 2.83 1 86.12 172 ALA B CA 1
ATOM 3122 C C . ALA B 1 172 ? -3.609 27.438 2.361 1 86.12 172 ALA B C 1
ATOM 3124 O O . ALA B 1 172 ? -3.955 28.562 2.734 1 86.12 172 ALA B O 1
ATOM 3125 N N . ARG B 1 173 ? -2.65 27.297 1.525 1 83.12 173 ARG B N 1
ATOM 3126 C CA . ARG B 1 173 ? -1.828 28.391 1.033 1 83.12 173 ARG B CA 1
ATOM 3127 C C . ARG B 1 173 ? -2.596 29.234 0.026 1 83.12 173 ARG B C 1
ATOM 3129 O O . ARG B 1 173 ? -2.27 30.406 -0.184 1 83.12 173 ARG B O 1
ATOM 3136 N N . HIS B 1 174 ? -3.58 28.656 -0.508 1 83.25 174 HIS B N 1
ATOM 3137 C CA . HIS B 1 174 ? -4.273 29.344 -1.584 1 83.25 174 HIS B CA 1
ATOM 3138 C C . HIS B 1 174 ? -5.707 29.688 -1.186 1 83.25 174 HIS B C 1
ATOM 3140 O O . HIS B 1 174 ? -6.535 30.016 -2.041 1 83.25 174 HIS B O 1
ATOM 3146 N N . ARG B 1 175 ? -5.883 29.469 0.075 1 77.75 175 ARG B N 1
ATOM 3147 C CA . ARG B 1 175 ? -7.215 29.766 0.587 1 77.75 175 ARG B CA 1
ATOM 3148 C C . ARG B 1 175 ? -7.5 31.266 0.512 1 77.75 175 ARG B C 1
ATOM 3150 O O . ARG B 1 175 ? -6.668 32.094 0.906 1 77.75 175 ARG B O 1
ATOM 3157 N N . THR B 1 176 ? -8.617 31.453 -0.157 1 67.12 176 THR B N 1
ATOM 3158 C CA . THR B 1 176 ? -9.008 32.844 -0.29 1 67.12 176 THR B CA 1
ATOM 3159 C C . THR B 1 176 ? -9.984 33.25 0.811 1 67.12 176 THR B C 1
ATOM 3161 O O . THR B 1 176 ? -10.086 34.438 1.165 1 67.12 176 THR B O 1
ATOM 3164 N N . GLN B 1 177 ? -10.727 32.25 1.29 1 65.06 177 GLN B N 1
ATOM 3165 C CA . GLN B 1 177 ? -11.703 32.531 2.336 1 65.06 177 GLN B CA 1
ATOM 3166 C C . GLN B 1 177 ? -11.242 32 3.688 1 65.06 177 GLN B C 1
ATOM 3168 O O . GLN B 1 177 ? -10.523 31 3.748 1 65.06 177 GLN B O 1
ATOM 3173 N N . ALA B 1 178 ? -11.562 32.781 4.781 1 63.28 178 ALA B N 1
ATOM 3174 C CA . ALA B 1 178 ? -11.211 32.406 6.145 1 63.28 178 ALA B CA 1
ATOM 3175 C C . ALA B 1 178 ? -11.766 31.031 6.492 1 63.28 178 ALA B C 1
ATOM 3177 O O . ALA B 1 178 ? -12.875 30.672 6.082 1 63.28 178 ALA B O 1
ATOM 3178 N N . ARG B 1 179 ? -10.859 30.297 7.086 1 64.25 179 ARG B N 1
ATOM 3179 C CA . ARG B 1 179 ? -11.281 28.969 7.535 1 64.25 179 ARG B CA 1
ATOM 3180 C C . ARG B 1 179 ? -12.367 29.062 8.602 1 64.25 179 ARG B C 1
ATOM 3182 O O . ARG B 1 179 ? -12.266 29.875 9.523 1 64.25 179 ARG B O 1
ATOM 3189 N N . ARG B 1 180 ? -13.539 28.438 8.305 1 61.59 180 ARG B N 1
ATOM 3190 C CA . ARG B 1 180 ? -14.562 28.359 9.344 1 61.59 180 ARG B CA 1
ATOM 3191 C C . ARG B 1 180 ? -14.18 27.312 10.398 1 61.59 180 ARG B C 1
ATOM 3193 O O . ARG B 1 180 ? -13.703 26.234 10.062 1 61.59 180 ARG B O 1
ATOM 3200 N N . LYS B 1 181 ? -14.195 27.797 11.594 1 65.69 181 LYS B N 1
ATOM 3201 C CA . LYS B 1 181 ? -14.008 26.859 12.703 1 65.69 181 LYS B CA 1
ATOM 3202 C C . LYS B 1 181 ? -14.922 25.641 12.555 1 65.69 181 LYS B C 1
ATOM 3204 O O . LYS B 1 181 ? -16.109 25.781 12.266 1 65.69 181 LYS B O 1
ATOM 3209 N N . SER B 1 182 ? -14.375 24.516 12.414 1 72.69 182 SER B N 1
ATOM 3210 C CA . SER B 1 182 ? -15.18 23.312 12.289 1 72.69 182 SER B CA 1
ATOM 3211 C C . SER B 1 182 ? -15.062 22.438 13.531 1 72.69 182 SER B C 1
ATOM 3213 O O . SER B 1 182 ? -14.023 22.422 14.188 1 72.69 182 SER B O 1
ATOM 3215 N N . ALA B 1 183 ? -16.234 21.953 13.914 1 87.5 183 ALA B N 1
ATOM 3216 C CA . ALA B 1 183 ? -16.281 20.984 15.016 1 87.5 183 ALA B CA 1
ATOM 3217 C C . ALA B 1 183 ? -16.219 19.562 14.5 1 87.5 183 ALA B C 1
ATOM 3219 O O . ALA B 1 183 ? -16.688 18.625 15.172 1 87.5 183 ALA B O 1
ATOM 3220 N N . ASP B 1 184 ? -15.695 19.406 13.297 1 91.12 184 ASP B N 1
ATOM 3221 C CA . ASP B 1 184 ? -15.719 18.125 12.617 1 91.12 184 ASP B CA 1
ATOM 3222 C C . ASP B 1 184 ? -14.984 17.062 13.43 1 91.12 184 ASP B C 1
ATOM 3224 O O . ASP B 1 184 ? -15.516 15.969 13.648 1 91.12 184 ASP B O 1
ATOM 3228 N N . HIS B 1 185 ? -13.812 17.406 13.938 1 95 185 HIS B N 1
ATOM 3229 C CA . HIS B 1 185 ? -13.023 16.422 14.672 1 95 185 HIS B CA 1
ATOM 3230 C C . HIS B 1 185 ? -13.688 16.031 15.984 1 95 185 HIS B C 1
ATOM 3232 O O . HIS B 1 185 ? -13.648 14.875 16.391 1 95 185 HIS B O 1
ATOM 3238 N N . ARG B 1 186 ? -14.336 17 16.609 1 96.31 186 ARG B N 1
ATOM 3239 C CA . ARG B 1 186 ? -15.039 16.703 17.844 1 96.31 186 ARG B CA 1
ATOM 3240 C C . ARG B 1 186 ? -16.219 15.781 17.609 1 96.31 186 ARG B C 1
ATOM 3242 O O . ARG B 1 186 ? -16.406 14.789 18.312 1 96.31 186 ARG B O 1
ATOM 3249 N N . ARG B 1 187 ? -17 16.094 16.594 1 97.62 187 ARG B N 1
ATOM 3250 C CA . ARG B 1 187 ? -18.156 15.25 16.266 1 97.62 187 ARG B CA 1
ATOM 3251 C C . ARG B 1 187 ? -17.719 13.836 15.906 1 97.62 187 ARG B C 1
ATOM 3253 O O . ARG B 1 187 ? -18.375 12.867 16.297 1 97.62 187 ARG B O 1
ATOM 3260 N N . LEU B 1 188 ? -16.641 13.758 15.227 1 97.81 188 LEU B N 1
ATOM 3261 C CA . LEU B 1 188 ? -16.094 12.469 14.844 1 97.81 188 LEU B CA 1
ATOM 3262 C C . LEU B 1 188 ? -15.656 11.672 16.062 1 97.81 188 LEU B C 1
ATOM 3264 O O . LEU B 1 188 ? -16 10.5 16.203 1 97.81 188 LEU B O 1
ATOM 3268 N N . MET B 1 189 ? -14.906 12.328 16.969 1 98.25 189 MET B N 1
ATOM 3269 C CA . MET B 1 189 ? -14.477 11.664 18.188 1 98.25 189 MET B CA 1
ATOM 3270 C C . MET B 1 189 ? -15.672 11.195 19.016 1 98.25 189 MET B C 1
ATOM 3272 O O . MET B 1 189 ? -15.711 10.055 19.469 1 98.25 189 MET B O 1
ATOM 3276 N N . ASP B 1 190 ? -16.656 12.07 19.141 1 98.44 190 ASP B N 1
ATOM 3277 C CA . ASP B 1 190 ? -17.828 11.766 19.953 1 98.44 190 ASP B CA 1
ATO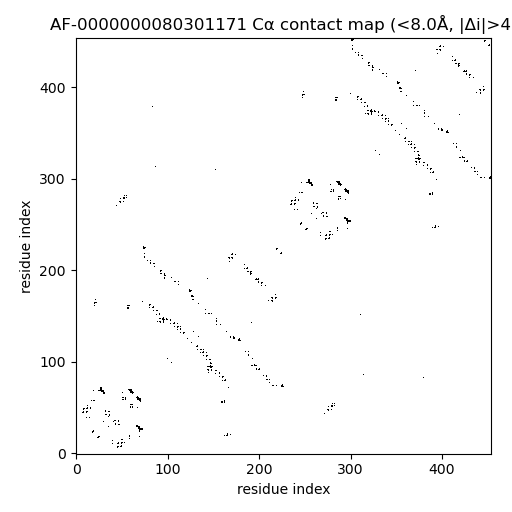M 3278 C C . ASP B 1 190 ? -18.578 10.547 19.422 1 98.44 190 ASP B C 1
ATOM 3280 O O . ASP B 1 190 ? -18.922 9.641 20.172 1 98.44 190 ASP B O 1
ATOM 3284 N N . ALA B 1 191 ? -18.781 10.555 18.125 1 98.69 191 ALA B N 1
ATOM 3285 C CA . ALA B 1 191 ? -19.484 9.422 17.516 1 98.69 191 ALA B CA 1
ATOM 3286 C C . ALA B 1 191 ? -18.688 8.133 17.688 1 98.69 191 ALA B C 1
ATOM 3288 O O . ALA B 1 191 ? -19.266 7.066 17.922 1 98.69 191 ALA B O 1
ATOM 3289 N N . THR B 1 192 ? -17.375 8.188 17.594 1 98.69 192 THR B N 1
ATOM 3290 C CA . THR B 1 192 ? -16.484 7.039 17.75 1 98.69 192 THR B CA 1
ATOM 3291 C C . THR B 1 192 ? -16.547 6.5 19.172 1 98.69 192 THR B C 1
ATOM 3293 O O . THR B 1 192 ? -16.703 5.293 19.391 1 98.69 192 THR B O 1
ATOM 3296 N N . LEU B 1 193 ? -16.547 7.398 20.125 1 98.19 193 LEU B N 1
ATOM 3297 C CA . LEU B 1 193 ? -16.531 6.996 21.531 1 98.19 193 LEU B CA 1
ATOM 3298 C C . LEU B 1 193 ? -17.906 6.469 21.953 1 98.19 193 LEU B C 1
ATOM 3300 O O . LEU B 1 193 ? -18 5.68 22.891 1 98.19 193 LEU B O 1
ATOM 3304 N N . GLN B 1 194 ? -18.922 6.871 21.234 1 98.31 194 GLN B N 1
ATOM 3305 C CA . GLN B 1 194 ? -20.266 6.371 21.484 1 98.31 194 GLN B CA 1
ATOM 3306 C C . GLN B 1 194 ? -20.5 5.027 20.797 1 98.31 194 GLN B C 1
ATOM 3308 O O . GLN B 1 194 ? -21.594 4.469 20.859 1 98.31 194 GLN B O 1
ATOM 3313 N N . ARG B 1 195 ? -19.547 4.637 20.047 1 98.19 195 ARG B N 1
ATOM 3314 C CA . ARG B 1 195 ? -19.562 3.369 19.328 1 98.19 195 ARG B CA 1
ATOM 3315 C C . ARG B 1 195 ? -20.641 3.361 18.25 1 98.19 195 ARG B C 1
ATOM 3317 O O . ARG B 1 195 ? -21.25 2.322 17.969 1 98.19 195 ARG B O 1
ATOM 3324 N N . ASP B 1 196 ? -20.953 4.535 17.875 1 98.25 196 ASP B N 1
ATOM 3325 C CA . ASP B 1 196 ? -21.859 4.691 16.734 1 98.25 196 ASP B CA 1
ATOM 3326 C C . ASP B 1 196 ? -21.094 4.652 15.422 1 98.25 196 ASP B C 1
ATOM 3328 O O . ASP B 1 196 ? -20.859 5.695 14.805 1 98.25 196 ASP B O 1
ATOM 3332 N N . ALA B 1 197 ? -20.875 3.461 14.969 1 98.5 197 ALA B N 1
ATOM 3333 C CA . ALA B 1 197 ? -20.016 3.252 13.812 1 98.5 197 ALA B CA 1
ATOM 3334 C C . ALA B 1 197 ? -20.609 3.881 12.555 1 98.5 197 ALA B C 1
ATOM 3336 O O . ALA B 1 197 ? -19.891 4.461 11.742 1 98.5 197 ALA B O 1
ATOM 3337 N N . ALA B 1 198 ? -21.891 3.762 12.398 1 98.56 198 ALA B N 1
ATOM 3338 C CA . ALA B 1 198 ? -22.547 4.309 11.219 1 98.56 198 ALA B CA 1
ATOM 3339 C C . ALA B 1 198 ? -22.344 5.82 11.125 1 98.56 198 ALA B C 1
ATOM 3341 O O . ALA B 1 198 ? -21.922 6.332 10.086 1 98.56 198 ALA B O 1
ATOM 3342 N N . THR B 1 199 ? -22.594 6.512 12.219 1 98.75 199 THR B N 1
ATOM 3343 C CA . THR B 1 199 ? -22.422 7.961 12.258 1 98.75 199 THR B CA 1
ATOM 3344 C C . THR B 1 199 ? -20.953 8.336 12.117 1 98.75 199 THR B C 1
ATOM 3346 O O . THR B 1 199 ? -20.609 9.266 11.375 1 98.75 199 THR B O 1
ATOM 3349 N N . ALA B 1 200 ? -20.047 7.652 12.82 1 98.81 200 ALA B N 1
ATOM 3350 C CA . ALA B 1 200 ? -18.609 7.945 12.773 1 98.81 200 ALA B CA 1
ATOM 3351 C C . ALA B 1 200 ? -18.078 7.809 11.352 1 98.81 200 ALA B C 1
ATOM 3353 O O . ALA B 1 200 ? -17.359 8.68 10.867 1 98.81 200 ALA B O 1
ATOM 3354 N N . CYS B 1 201 ? -18.5 6.77 10.672 1 98.75 201 CYS B N 1
ATOM 3355 C CA . CYS B 1 201 ? -18.047 6.531 9.312 1 98.75 201 CYS B CA 1
ATOM 3356 C C . CYS B 1 201 ? -18.609 7.582 8.359 1 98.75 201 CYS B C 1
ATOM 3358 O O . CYS B 1 201 ? -17.906 8.047 7.461 1 98.75 201 CYS B O 1
ATOM 3360 N N . ALA B 1 202 ? -19.828 7.941 8.555 1 98.75 202 ALA B N 1
ATOM 3361 C CA . ALA B 1 202 ? -20.422 8.992 7.727 1 98.75 202 ALA B CA 1
ATOM 3362 C C . ALA B 1 202 ? -19.672 10.312 7.898 1 98.75 202 ALA B C 1
ATOM 3364 O O . ALA B 1 202 ? -19.359 10.992 6.918 1 98.75 202 ALA B O 1
ATOM 3365 N N . LEU B 1 203 ? -19.359 10.664 9.125 1 98.44 203 LEU B N 1
ATOM 3366 C CA . LEU B 1 203 ? -18.641 11.898 9.43 1 98.44 203 LEU B CA 1
ATOM 3367 C C . LEU B 1 203 ? -17.234 11.867 8.852 1 98.44 203 LEU B C 1
ATOM 3369 O O . LEU B 1 203 ? -16.766 12.852 8.273 1 98.44 203 LEU B O 1
ATOM 3373 N N . LEU B 1 204 ? -16.562 10.734 8.977 1 98.56 204 LEU B N 1
ATOM 3374 C CA . LEU B 1 204 ? -15.219 10.602 8.43 1 98.56 204 LEU B CA 1
ATOM 3375 C C . LEU B 1 204 ? -15.234 10.703 6.91 1 98.56 204 LEU B C 1
ATOM 3377 O O . LEU B 1 204 ? -14.383 11.367 6.312 1 98.56 204 LEU B O 1
ATOM 3381 N N . GLY B 1 205 ? -16.203 10 6.312 1 98.62 205 GLY B N 1
ATOM 3382 C CA . GLY B 1 205 ? -16.359 10.094 4.871 1 98.62 205 GLY B CA 1
ATOM 3383 C C . GLY B 1 205 ? -16.547 11.516 4.379 1 98.62 205 GLY B C 1
ATOM 3384 O O . GLY B 1 205 ? -15.898 11.938 3.422 1 98.62 205 GLY B O 1
ATOM 3385 N N . GLU B 1 206 ? -17.391 12.25 5.062 1 97.81 206 GLU B N 1
ATOM 3386 C CA . GLU B 1 206 ? -17.625 13.648 4.711 1 97.81 206 GLU B CA 1
ATOM 3387 C C . GLU B 1 206 ? -16.375 14.492 4.926 1 97.81 206 GLU B C 1
ATOM 3389 O O . GLU B 1 206 ? -16.062 15.383 4.129 1 97.81 206 GLU B O 1
ATOM 3394 N N . HIS B 1 207 ? -15.695 14.242 6 1 96.75 207 HIS B N 1
ATOM 3395 C CA . HIS B 1 207 ? -14.453 14.945 6.305 1 96.75 207 HIS B CA 1
ATOM 3396 C C . HIS B 1 207 ? -13.414 14.742 5.203 1 96.75 207 HIS B C 1
ATOM 3398 O O . HIS B 1 207 ? -12.758 15.695 4.777 1 96.75 207 HIS B O 1
ATOM 3404 N N . ILE B 1 208 ? -13.273 13.531 4.727 1 97.88 208 ILE B N 1
ATOM 3405 C CA . ILE B 1 208 ? -12.344 13.188 3.664 1 97.88 208 ILE B CA 1
ATOM 3406 C C . ILE B 1 208 ? -12.766 13.859 2.361 1 97.88 208 ILE B C 1
ATOM 3408 O O . ILE B 1 208 ? -11.945 14.469 1.673 1 97.88 208 ILE B O 1
ATOM 3412 N N . ARG B 1 209 ? -14.047 13.82 2.047 1 97.94 209 ARG B N 1
ATOM 3413 C CA . ARG B 1 209 ? -14.555 14.453 0.837 1 97.94 209 ARG B CA 1
ATOM 3414 C C . ARG B 1 209 ? -14.438 15.977 0.921 1 97.94 209 ARG B C 1
ATOM 3416 O O . ARG B 1 209 ? -14.25 16.641 -0.096 1 97.94 209 ARG B O 1
ATOM 3423 N N . GLY B 1 210 ? -14.617 16.484 2.15 1 94.5 210 GLY B N 1
ATOM 3424 C CA . GLY B 1 210 ? -14.461 17.922 2.357 1 94.5 210 GLY B CA 1
ATOM 3425 C C . GLY B 1 210 ? -13.094 18.438 1.928 1 94.5 210 GLY B C 1
ATOM 3426 O O . GLY B 1 210 ? -12.992 19.516 1.325 1 94.5 210 GLY B O 1
ATOM 3427 N N . THR B 1 211 ? -12.062 17.672 2.25 1 92.19 211 THR B N 1
ATOM 3428 C CA . THR B 1 211 ? -10.719 18.031 1.813 1 92.19 211 THR B CA 1
ATOM 3429 C C . THR B 1 211 ? -10.648 18.109 0.291 1 92.19 211 THR B C 1
ATOM 3431 O O . THR B 1 211 ? -10.062 19.047 -0.263 1 92.19 211 THR B O 1
ATOM 3434 N N . LEU B 1 212 ? -11.211 17.156 -0.404 1 96.5 212 LEU B N 1
ATOM 3435 C CA . LEU B 1 212 ? -11.234 17.141 -1.862 1 96.5 212 LEU B CA 1
ATOM 3436 C C . LEU B 1 212 ? -11.867 18.406 -2.412 1 96.5 212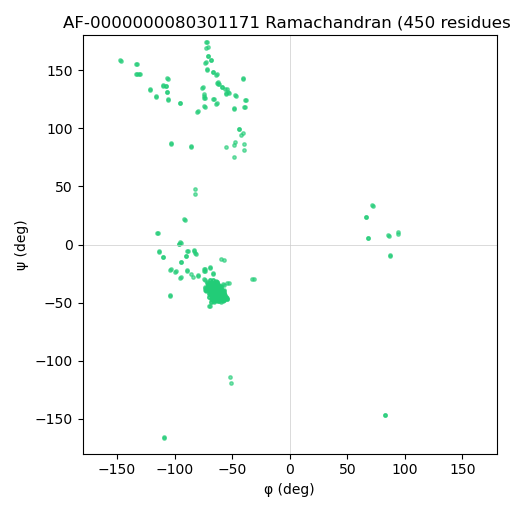 LEU B C 1
ATOM 3438 O O . LEU B 1 212 ? -11.312 19.047 -3.307 1 96.5 212 LEU B O 1
ATOM 3442 N N . ARG B 1 213 ? -12.953 18.797 -1.849 1 94.81 213 ARG B N 1
ATOM 3443 C CA . ARG B 1 213 ? -13.664 19.984 -2.305 1 94.81 213 ARG B CA 1
ATOM 3444 C C . ARG B 1 213 ? -12.82 21.234 -2.111 1 94.81 213 ARG B C 1
ATOM 3446 O O . ARG B 1 213 ? -12.773 22.094 -2.99 1 94.81 213 ARG B O 1
ATOM 3453 N N . GLN B 1 214 ? -12.188 21.359 -0.984 1 90.44 214 GLN B N 1
ATOM 3454 C CA . GLN B 1 214 ? -11.359 22.516 -0.691 1 90.44 214 GLN B CA 1
ATOM 3455 C C . GLN B 1 214 ? -10.195 22.625 -1.677 1 90.44 214 GLN B C 1
ATOM 3457 O O . GLN B 1 214 ? -9.875 23.719 -2.148 1 90.44 214 GLN B O 1
ATOM 3462 N N . VAL B 1 215 ? -9.617 21.5 -1.962 1 92.81 215 VAL B N 1
ATOM 3463 C CA . VAL B 1 215 ? -8.461 21.484 -2.85 1 92.81 215 VAL B CA 1
ATOM 3464 C C . VAL B 1 215 ? -8.898 21.812 -4.277 1 92.81 215 VAL B C 1
ATOM 3466 O O . VAL B 1 215 ? -8.219 22.547 -4.992 1 92.81 215 VAL B O 1
ATOM 3469 N N . GLU B 1 216 ? -10.008 21.25 -4.707 1 94.12 216 GLU B N 1
ATOM 3470 C CA . GLU B 1 216 ? -10.516 21.547 -6.047 1 94.12 216 GLU B CA 1
ATOM 3471 C C . GLU B 1 216 ? -10.844 23.031 -6.207 1 94.12 216 GLU B C 1
ATOM 3473 O O . GLU B 1 216 ? -10.602 23.609 -7.266 1 94.12 216 GLU B O 1
ATOM 3478 N N . ALA B 1 217 ? -11.336 23.625 -5.172 1 91.25 217 ALA B N 1
ATOM 3479 C CA . ALA B 1 217 ? -11.594 25.062 -5.188 1 91.25 217 ALA B CA 1
ATOM 3480 C C . ALA B 1 217 ? -10.297 25.859 -5.32 1 91.25 217 ALA B C 1
ATOM 3482 O O . ALA B 1 217 ? -10.242 26.844 -6.062 1 91.25 217 ALA B O 1
ATOM 3483 N N . ALA B 1 218 ? -9.305 25.375 -4.57 1 89.44 218 ALA B N 1
ATOM 3484 C CA . ALA B 1 218 ? -8.016 26.047 -4.637 1 89.44 218 ALA B CA 1
ATOM 3485 C C . ALA B 1 218 ? -7.402 25.922 -6.031 1 89.44 218 ALA B C 1
ATOM 3487 O O . ALA B 1 218 ? -6.801 26.875 -6.539 1 89.44 218 ALA B O 1
ATOM 3488 N N . PHE B 1 219 ? -7.508 24.719 -6.641 1 90.5 219 PHE B N 1
ATOM 3489 C CA . PHE B 1 219 ? -7.012 24.5 -7.996 1 90.5 219 PHE B CA 1
ATOM 3490 C C . PHE B 1 219 ? -7.707 25.438 -8.977 1 90.5 219 PHE B C 1
ATOM 3492 O O . PHE B 1 219 ? -7.062 26 -9.859 1 90.5 219 PHE B O 1
ATOM 3499 N N . ALA B 1 220 ? -8.969 25.594 -8.828 1 88.25 220 ALA B N 1
ATOM 3500 C CA . ALA B 1 220 ? -9.75 26.469 -9.695 1 88.25 220 ALA B CA 1
ATOM 3501 C C . ALA B 1 220 ? -9.297 27.922 -9.547 1 88.25 220 ALA B C 1
ATOM 3503 O O . ALA B 1 220 ? -9.25 28.672 -10.523 1 88.25 220 ALA B O 1
ATOM 3504 N N . ALA B 1 221 ? -8.969 28.297 -8.359 1 85 221 ALA B N 1
ATOM 3505 C CA . ALA B 1 221 ? -8.555 29.672 -8.078 1 85 221 ALA B CA 1
ATOM 3506 C C . ALA B 1 221 ? -7.164 29.953 -8.648 1 85 221 ALA B C 1
ATOM 3508 O O . ALA B 1 221 ? -6.859 31.094 -9.016 1 85 221 ALA B O 1
ATOM 3509 N N . THR B 1 222 ? -6.309 28.984 -8.695 1 83.5 222 THR B N 1
ATOM 3510 C CA . THR B 1 222 ? -4.934 29.188 -9.148 1 83.5 222 THR B CA 1
ATOM 3511 C C . THR B 1 222 ? -4.797 28.844 -10.625 1 83.5 222 THR B C 1
ATOM 3513 O O . THR B 1 222 ? -3.758 29.109 -11.234 1 83.5 222 THR B O 1
ATOM 3516 N N . GLY B 1 223 ? -5.812 28.484 -11.266 1 75.31 223 GLY B N 1
ATOM 3517 C CA . GLY B 1 223 ? -5.746 28.078 -12.664 1 75.31 223 GLY B CA 1
ATOM 3518 C C . GLY B 1 223 ? -4.996 26.781 -12.875 1 75.31 223 GLY B C 1
ATOM 3519 O O . GLY B 1 223 ? -4.574 26.469 -13.984 1 75.31 223 GLY B O 1
ATOM 3520 N N . ARG B 1 224 ? -4.609 26.125 -11.82 1 64.81 224 ARG B N 1
ATOM 3521 C CA . ARG B 1 224 ? -3.844 24.891 -11.922 1 64.81 224 ARG B CA 1
ATOM 3522 C C . ARG B 1 224 ? -4.762 23.688 -12.18 1 64.81 224 ARG B C 1
ATOM 3524 O O . ARG B 1 224 ? -5.285 23.094 -11.234 1 64.81 224 ARG B O 1
ATOM 3531 N N . SER B 1 225 ? -5.766 23.75 -13.07 1 53.84 225 SER B N 1
ATOM 3532 C CA . SER B 1 225 ? -6.738 22.656 -13.148 1 53.84 225 SER B CA 1
ATOM 3533 C C . SER B 1 225 ? -6.051 21.312 -13.289 1 53.84 225 SER B C 1
ATOM 3535 O O . SER B 1 225 ? -6.352 20.375 -12.547 1 53.84 225 SER B O 1
ATOM 3537 N N . GLU B 1 226 ? -6.281 20.562 -14.641 1 45.75 226 GLU B N 1
ATOM 3538 C CA . GLU B 1 226 ? -6.469 19.266 -15.289 1 45.75 226 GLU B CA 1
ATOM 3539 C C . GLU B 1 226 ? -5.133 18.609 -15.617 1 45.75 226 GLU B C 1
ATOM 3541 O O . GLU B 1 226 ? -5.09 17.469 -16.062 1 45.75 226 GLU B O 1
ATOM 3546 N N . ARG B 1 227 ? -3.979 19.297 -15.812 1 36.72 227 ARG B N 1
ATOM 3547 C CA . ARG B 1 227 ? -3.119 18.422 -16.594 1 36.72 227 ARG B CA 1
ATOM 3548 C C . ARG B 1 227 ? -2.42 17.406 -15.703 1 36.72 227 ARG B C 1
ATOM 3550 O O . ARG B 1 227 ? -2.053 17.703 -14.57 1 36.72 227 ARG B O 1
#

Nearest PDB structures (foldseek):
  7xp1-assembly1_A-2  TM=7.695E-01  e=2.698E-09  Pseudomonas aeruginosa PAO1
  7u5q-assembly2_B  TM=7.774E-01  e=7.665E-09  Brucella melitensis ATCC 23457
  7xp0-assembly1_A-2  TM=7.651E-01  e=5.499E-09  Pseudomonas aeruginosa PAO1
  4p9f-assembly1_A  TM=7.684E-01  e=2.511E-08  Escherichia coli UMEA 3718-1
  3c7j-assembly1_B-2  TM=5.738E-01  e=1.936E-09  Pseudomonas syringae pv. tomato str. DC3000

Sequence (454 aa):
MPDPAPPLVDQAFQRLRHDVLTGRHAPGSKLKVDELQDTYGCSSSPLREALSRLSQEGLVRADERRGFRVAAMSAEDLRDITRLRLTLDLPALDEAIRAGDDAWEAGIVAAFHRLEKVESRLSDGPLILDDGWSALHRDFHAAMLAACASMRLKAWSASLFDQAERYRRFAARHRTQARRKSADHRRLMDATLQRDAATACALLGEHIRGTLRQVEAAFAATGRSERMPDPAPPLVDQAFQRLRHDVLTGRHAPGSKLKVDELQDTYGCSSSPLREALSRLSQEGLVRADERRGFRVAAMSAEDLRDITRLRLTLDLPALDEAIRAGDDAWEAGIVAAFHRLEKVESRLSDGPLILDDGWSALHRDFHAAMLAACASMRLKAWSASLFDQAERYRRFAARHRTQARRKSADHRRLMDATLQRDAATACALLGEHIRGTLRQVEAAFAATGRSER

Foldseek 3Di:
DPPPDPDLLVQLLVVVLVCLLLCVAPAFDDDDLVVVCVVRVDDSPSNLVSQVVCVVLVQWPADPVRGIGGHHDALVVLVVLLVVLLVQLLVLLLQCLVQPDPVLLVQLVVLVVLLVVVVVVQDQPLPLVDPSNLVSVLSNSLSSSVSRPDPVSSSNNSSSSSVLSSLLNLLSNQPPGGDDDDCLSVQLSVCSVVSVSVSNSVSVSVVSVVSSVSSQVSCVVVVVHHD/DPPPDPDLLVQLLVVVLVCLLLCVAPAFADDDLVVVCVVRVDDSPSNLVSQVVCVVLVQWPADPVRGIGGHHDALVVLVVLLVVLLVQLLVLLLQCLVQPDPVLLVQLVVLVVLLVVVVVVQDQALCLVDPSNLVSVLSNSLSSSVSRPDPVSSSNNSSSSSVLSSLLNLLSVQPPDGDDDDCLSVQLSVCSVVSVSVSNSVSVSVVSVVSSVSSQVSCVSVVVHHD

Secondary structure (DSSP, 8-state):
-------HHHHHHHHHHHHHHHTSSPTT-EE-HHHHHHHHT--HHHHHHHHHHHHHTTSEEEETTTEEEEPP--HHHHHHHHHHHHHHHHHHHHHHHHH--HHHHHHHHHHHHHHHHHHHH--SS-----HHHHHHHHHHHHHHHTT-S-HHHHHHHHHHHHHHHHHHHHHHHT--SPPPP--HHHHHHHHHHTT-HHHHHHHHHHHHHHHHHHHHHHHHHHT----/-------HHHHHHHHHHHHHHHTSSPTT-EE-HHHHHHHHT--HHHHHHHHHHHHHTTSEEEETTTEEEEPP--HHHHHHHHHHHHHHHHHHHHHHHHH--HHHHHHHHHHHHHHHHHHHH--SS-----HHHHHHHHHHHHHHHTT-S-HHHHHHHHHHHHHHHHHHHHHHHT--SPPPP--HHHHHHHHHHTT-HHHHHHHHHHHHHHHHHHHHHHHHHHT----